Protein AF-A0A8J2SQ39-F1 (afdb_monomer_lite)

InterPro domains:
  IPR001841 Zinc finger, RING-type [PS50089] (351-398)
  IPR001841 Zinc finger, RING-type [SM00184] (351-397)
  IPR013083 Zinc finger, RING/FYVE/PHD-type [G3DSA:3.30.40.10] (325-415)
  IPR017907 Zinc finger, RING-type, conserved site [PS00518] (370-379)
  IPR018957 Zinc finger, C3HC4 RING-type [PF00097] (351-397)
  IPR038896 E3 ubiquitin-protein ligase RNF170 [PTHR22894] (334-403)

Foldseek 3Di:
DDDDDDDDDDDDDDDDDDDDDDDDDDDDDDDDDDDDDDDDDDDDDDDDDDPDDPPDQDPDAQKDWFDKFKDFDQDQDWAFRDAWDAQFFWKKWKKAKCDPDDQNKFKWKDAVVGDTDTQDPDGGHNDTDMDIGTDDPVPGRGTMIMTIGFDHDGDIIMTIGGMMTGGDDDDDDDDDDDDPDPPPPPPPPAFDQPDHPFDDFDDQVPFDQFDDPLAAAKKFKDWVPPGTWIWGHDGQWIDTLNWIDGSRQWDWDQDPVRKIWIKHKTWNQADWDQLDADPVRHTDGIKIKMWTKIQDDGDPVSHGAKIWGWMDIRSDDIIIMMIGGDQDPVNVVVPAAEDEDEPVPDPDQAAPQPRHGCPDPPFWWKAFPVGDIHTPVRCCVVQVCDPVRQWGADPPPRDIGGVNRIHTYDYDDPPD

Secondary structure (DSSP, 8-state):
------------------------------------------------------------SSEEEPPPEEE--SS-SPEE-SS-EETEEEEEEEEEE--SSS---EEEEEETTS--EE--SSPPPSS-EEEEEEPPTTTTTSEEEEEEE--SSTT--EEEEEEEEEE--PPPPPP----PPP------S---TTT---SPPPPGGGS-SS--TTT-EEEEEEETTTEEEEEEE-SSEEEETTEEEEGGGSEEEE-TTS-EEEEEEEEEEEEEEEEEE-TTSSEEEEEEEEEEEEEEEE-TTS-EEEEEEEEEETTS-EEEEEEEEPPPHHHHHHTSPEEEE-GGG-S-SB-TTT--BTTSTT--EEE-TTS-EEEHHHHHHHTT--TT--EEE-TTT--EEESTT-EEEEEPPP--

pLDDT: mean 72.37, std 22.95, range [24.84, 96.5]

Structure (mmCIF, N/CA/C/O backbone):
data_AF-A0A8J2SQ39-F1
#
_entry.id   AF-A0A8J2SQ39-F1
#
loop_
_atom_site.group_PDB
_atom_site.id
_atom_site.type_symbol
_atom_site.label_atom_id
_atom_site.label_alt_id
_atom_site.label_comp_id
_atom_site.label_asym_id
_atom_site.label_entity_id
_atom_site.label_seq_id
_atom_site.pdbx_PDB_ins_code
_atom_site.Cartn_x
_atom_site.Cartn_y
_atom_site.Cartn_z
_atom_site.occupancy
_atom_site.B_iso_or_equiv
_atom_site.auth_seq_id
_atom_site.auth_comp_id
_atom_site.auth_asym_id
_atom_site.auth_atom_id
_atom_site.pdbx_PDB_model_num
ATOM 1 N N . MET A 1 1 ? -31.763 -10.948 -67.805 1.00 36.41 1 MET A N 1
ATOM 2 C CA . MET A 1 1 ? -31.505 -12.400 -67.718 1.00 36.41 1 MET A CA 1
ATOM 3 C C . MET A 1 1 ? -30.490 -12.601 -66.597 1.00 36.41 1 MET A C 1
ATOM 5 O O . MET A 1 1 ? -29.427 -12.012 -66.695 1.00 36.41 1 MET A O 1
ATOM 9 N N . VAL A 1 2 ? -30.983 -12.984 -65.408 1.00 35.25 2 VAL A N 1
ATOM 10 C CA . VAL A 1 2 ? -30.627 -14.215 -64.645 1.00 35.25 2 VAL A CA 1
ATOM 11 C C . VAL A 1 2 ? -29.145 -14.234 -64.235 1.00 35.25 2 VAL A C 1
ATOM 13 O O . VAL A 1 2 ? -28.299 -14.398 -65.100 1.00 35.25 2 VAL A O 1
ATOM 16 N N . GLY A 1 3 ? -28.793 -13.873 -62.993 1.00 35.75 3 GLY A N 1
ATOM 17 C CA . GLY A 1 3 ? -28.622 -14.782 -61.828 1.00 35.75 3 GLY A CA 1
ATOM 18 C C . GLY A 1 3 ? -27.104 -14.889 -61.531 1.00 35.75 3 GLY A C 1
ATOM 19 O O . GLY A 1 3 ? -26.325 -14.767 -62.463 1.00 35.75 3 GLY A O 1
ATOM 20 N N . ASP A 1 4 ? -26.542 -15.026 -60.332 1.00 37.47 4 ASP A N 1
ATOM 21 C CA . ASP A 1 4 ? -27.050 -15.450 -59.035 1.00 37.47 4 ASP A CA 1
ATOM 22 C C . ASP A 1 4 ? -26.203 -14.886 -57.877 1.00 37.47 4 ASP A C 1
ATOM 24 O O . ASP A 1 4 ? -25.029 -14.541 -58.009 1.00 37.47 4 ASP A O 1
ATOM 28 N N . SER A 1 5 ? -26.859 -14.881 -56.724 1.00 39.88 5 SER A N 1
ATOM 29 C CA . SER A 1 5 ? -26.420 -14.734 -55.335 1.00 39.88 5 SER A CA 1
ATOM 30 C C . SER A 1 5 ? -25.224 -15.581 -54.866 1.00 39.88 5 SER A C 1
ATOM 32 O O . SER A 1 5 ? -25.106 -16.753 -55.207 1.00 39.88 5 SER A O 1
ATOM 34 N N . GLY A 1 6 ? -24.448 -15.030 -53.921 1.00 34.97 6 GLY A N 1
ATOM 35 C CA . GLY A 1 6 ? -23.522 -15.770 -53.054 1.00 34.97 6 GLY A CA 1
ATOM 36 C C . GLY A 1 6 ? -23.618 -15.301 -51.597 1.00 34.97 6 GLY A C 1
ATOM 37 O O . GLY A 1 6 ? -23.228 -14.184 -51.264 1.00 34.97 6 GLY A O 1
ATOM 38 N N . THR A 1 7 ? -24.165 -16.162 -50.741 1.00 35.34 7 THR A N 1
ATOM 39 C CA . THR A 1 7 ? -24.543 -15.917 -49.340 1.00 35.34 7 THR A CA 1
ATOM 40 C C . THR A 1 7 ? -23.509 -16.511 -48.362 1.00 35.34 7 THR A C 1
ATOM 42 O O . THR A 1 7 ? -23.055 -17.632 -48.547 1.00 35.34 7 THR A O 1
ATOM 45 N N . THR A 1 8 ? -23.184 -15.746 -47.310 1.00 38.22 8 THR A N 1
ATOM 46 C CA . THR A 1 8 ? -22.785 -16.095 -45.918 1.00 38.22 8 THR A CA 1
ATOM 47 C C . THR A 1 8 ? -22.120 -17.437 -45.552 1.00 38.22 8 THR A C 1
ATOM 49 O O . THR A 1 8 ? -22.706 -18.499 -45.734 1.00 38.22 8 THR A O 1
ATOM 52 N N . ALA A 1 9 ? -21.070 -17.360 -44.717 1.00 33.06 9 ALA A N 1
ATOM 53 C CA . ALA A 1 9 ? -20.828 -18.336 -43.644 1.00 33.06 9 ALA A CA 1
ATOM 54 C C . ALA A 1 9 ? -20.234 -17.666 -42.386 1.00 33.06 9 ALA A C 1
ATOM 56 O O . ALA A 1 9 ? -19.172 -17.049 -42.420 1.00 33.06 9 ALA A O 1
ATOM 57 N N . ARG A 1 10 ? -20.956 -17.788 -41.264 1.00 32.56 10 ARG A N 1
ATOM 58 C CA . ARG A 1 10 ? -20.617 -17.315 -39.912 1.00 32.56 10 ARG A CA 1
ATOM 59 C C . ARG A 1 10 ? -20.364 -18.572 -39.072 1.00 32.56 10 ARG A C 1
ATOM 61 O O . ARG A 1 10 ? -21.276 -19.380 -38.923 1.00 32.56 10 ARG A O 1
ATOM 68 N N . ALA A 1 11 ? -19.154 -18.767 -38.555 1.00 33.66 11 ALA A N 1
ATOM 69 C CA . ALA A 1 11 ? -18.826 -19.936 -37.737 1.00 33.66 11 ALA A CA 1
ATOM 70 C C . ALA A 1 11 ? -19.185 -19.689 -36.259 1.00 33.66 11 ALA A C 1
ATOM 72 O O . ALA A 1 11 ? -18.597 -18.834 -35.599 1.00 33.66 11 ALA A O 1
ATOM 73 N N . GLN A 1 12 ? -20.160 -20.445 -35.748 1.00 29.92 12 GLN A N 1
ATOM 74 C CA . GLN A 1 12 ? -20.410 -20.652 -34.319 1.00 29.92 12 GLN A CA 1
ATOM 75 C C . GLN A 1 12 ? -19.671 -21.916 -33.873 1.00 29.92 12 GLN A C 1
ATOM 77 O O . GLN A 1 12 ? -19.907 -22.989 -34.422 1.00 29.92 12 GLN A O 1
ATOM 82 N N . VAL A 1 13 ? -18.840 -21.814 -32.836 1.00 32.41 13 VAL A N 1
ATOM 83 C CA . VAL A 1 13 ? -18.305 -22.981 -32.124 1.00 32.41 13 VAL A CA 1
ATOM 84 C C . VAL A 1 13 ? -19.132 -23.180 -30.856 1.00 32.41 13 VAL A C 1
ATOM 86 O O . VAL A 1 13 ? -18.978 -22.461 -29.872 1.00 32.41 13 VAL A O 1
ATOM 89 N N . LYS A 1 14 ? -20.043 -24.157 -30.905 1.00 31.25 14 LYS A N 1
ATOM 90 C CA . LYS A 1 14 ? -20.606 -24.841 -29.736 1.00 31.25 14 LYS A CA 1
ATOM 91 C C . LYS A 1 14 ? -19.787 -26.110 -29.526 1.00 31.25 14 LYS A C 1
ATOM 93 O O . LYS A 1 14 ? -19.687 -26.915 -30.445 1.00 31.25 14 LYS A O 1
ATOM 98 N N . CYS A 1 15 ? -19.285 -26.334 -28.319 1.00 30.20 15 CYS A N 1
ATOM 99 C CA . CYS A 1 15 ? -18.967 -27.683 -27.869 1.00 30.20 15 CYS A CA 1
ATOM 100 C C . CYS A 1 15 ? -19.472 -27.833 -26.437 1.00 30.20 15 CYS A C 1
ATOM 102 O O . CYS A 1 15 ? -19.116 -27.050 -25.557 1.00 30.20 15 CYS A O 1
ATOM 104 N N . GLY A 1 16 ? -20.367 -28.795 -26.247 1.00 28.97 16 GLY A N 1
ATOM 105 C CA . GLY A 1 16 ? -20.928 -29.169 -24.966 1.00 28.97 16 GLY A CA 1
ATOM 106 C C . GLY A 1 16 ? -20.812 -30.675 -24.771 1.00 28.97 16 GLY A C 1
ATOM 107 O O . GLY A 1 16 ? -21.112 -31.436 -25.684 1.00 28.97 16 GLY A O 1
ATOM 108 N N . ILE A 1 17 ? -20.452 -31.024 -23.533 1.00 30.48 17 ILE A N 1
ATOM 109 C CA . ILE A 1 17 ? -20.921 -32.172 -22.746 1.00 30.48 17 ILE A CA 1
ATOM 110 C C . ILE A 1 17 ? -20.421 -33.565 -23.161 1.00 30.48 17 ILE A C 1
ATOM 112 O O . ILE A 1 17 ? -20.802 -34.103 -24.197 1.00 30.48 17 ILE A O 1
ATOM 116 N N . LYS A 1 18 ? -19.717 -34.218 -22.222 1.00 30.19 18 LYS A N 1
ATOM 117 C CA . LYS A 1 18 ? -20.163 -35.499 -21.640 1.00 30.19 18 LYS A CA 1
ATOM 118 C C . LYS A 1 18 ? -19.490 -35.789 -20.291 1.00 30.19 18 LYS A C 1
ATOM 120 O O . LYS A 1 18 ? -18.270 -35.811 -20.183 1.00 30.19 18 LYS A O 1
ATOM 125 N N . GLU A 1 19 ? -20.342 -35.986 -19.288 1.00 34.69 19 GLU A N 1
ATOM 126 C CA . GLU A 1 19 ? -20.087 -36.664 -18.011 1.00 34.69 19 GLU A CA 1
ATOM 127 C C . GLU A 1 19 ? -19.776 -38.156 -18.227 1.00 34.69 19 GLU A C 1
ATOM 129 O O . GLU A 1 19 ? -20.207 -38.706 -19.241 1.00 34.69 19 GLU A O 1
ATOM 134 N N . ILE A 1 20 ? -19.115 -38.805 -17.250 1.00 30.52 20 ILE A N 1
ATOM 135 C CA . ILE A 1 20 ? -19.438 -40.151 -16.716 1.00 30.52 20 ILE A CA 1
ATOM 136 C C . ILE A 1 20 ? -18.556 -40.487 -15.479 1.00 30.52 20 ILE A C 1
ATOM 138 O O . ILE A 1 20 ? -17.337 -40.375 -15.542 1.00 30.52 20 ILE A O 1
ATOM 142 N N . CYS A 1 21 ? -19.254 -40.901 -14.402 1.00 26.80 21 CYS A N 1
ATOM 143 C CA . CYS A 1 21 ? -18.952 -41.750 -13.217 1.00 26.80 21 CYS A CA 1
ATOM 144 C C . CYS A 1 21 ? -17.706 -41.494 -12.330 1.00 26.80 21 CYS A C 1
ATOM 146 O O . CYS A 1 21 ? -16.591 -41.417 -12.822 1.00 26.80 21 CYS A O 1
ATOM 148 N N . ARG A 1 22 ? -17.828 -41.237 -11.009 1.00 30.70 22 ARG A N 1
ATOM 149 C CA . ARG A 1 22 ? -18.257 -42.074 -9.842 1.00 30.70 22 ARG A CA 1
ATOM 150 C C . ARG A 1 22 ? -17.340 -43.270 -9.529 1.00 30.70 22 ARG A C 1
ATOM 152 O O . ARG A 1 22 ? -17.321 -44.212 -10.304 1.00 30.70 22 ARG A O 1
ATOM 159 N N . ASP A 1 23 ? -16.626 -43.170 -8.395 1.00 29.64 23 ASP A N 1
ATOM 160 C CA . ASP A 1 23 ? -16.481 -44.133 -7.268 1.00 29.64 23 ASP A CA 1
ATOM 161 C C . ASP A 1 23 ? -15.272 -43.686 -6.398 1.00 29.64 23 ASP A C 1
ATOM 163 O O . ASP A 1 23 ? -14.202 -43.408 -6.924 1.00 29.64 23 ASP A O 1
ATOM 167 N N . ALA A 1 24 ? -15.436 -43.248 -5.141 1.00 28.59 24 ALA A N 1
ATOM 168 C CA . ALA A 1 24 ? -15.691 -43.983 -3.887 1.00 28.59 24 ALA A CA 1
ATOM 169 C C . ALA A 1 24 ? -14.424 -44.612 -3.253 1.00 28.59 24 ALA A C 1
ATOM 171 O O . ALA A 1 24 ? -13.907 -45.601 -3.753 1.00 28.59 24 ALA A O 1
ATOM 172 N N . LEU A 1 25 ? -13.963 -44.019 -2.139 1.00 31.47 25 LEU A N 1
ATOM 173 C CA . LEU A 1 25 ? -13.115 -44.567 -1.051 1.00 31.47 25 LEU A CA 1
ATOM 174 C C . LEU A 1 25 ? -12.872 -43.391 -0.079 1.00 31.47 25 LEU A C 1
ATOM 176 O O . LEU A 1 25 ? -12.104 -42.484 -0.378 1.00 31.47 25 LEU A O 1
ATOM 180 N N . ASP A 1 26 ? -13.693 -43.137 0.938 1.00 29.72 26 ASP A N 1
ATOM 181 C CA . ASP A 1 26 ? -13.995 -43.922 2.145 1.00 29.72 26 ASP A CA 1
ATOM 182 C C . ASP A 1 26 ? -12.762 -44.171 3.029 1.00 29.72 26 ASP A C 1
ATOM 184 O O . ASP A 1 26 ? -12.063 -45.165 2.878 1.00 29.72 26 ASP A O 1
ATOM 188 N N . LEU A 1 27 ? -12.501 -43.242 3.958 1.00 28.36 27 LEU A N 1
ATOM 189 C CA . LEU A 1 27 ? -11.693 -43.468 5.160 1.00 28.36 27 LEU A CA 1
ATOM 190 C C . LEU A 1 27 ? -12.275 -42.635 6.315 1.00 28.36 27 LEU A C 1
ATOM 192 O O . LEU A 1 27 ? -12.041 -41.432 6.447 1.00 28.36 27 LEU A O 1
ATOM 196 N N . ARG A 1 28 ? -13.072 -43.309 7.148 1.00 28.39 28 ARG A N 1
ATOM 197 C CA . ARG A 1 28 ? -13.539 -42.862 8.465 1.00 28.39 28 ARG A CA 1
ATOM 198 C C . ARG A 1 28 ? -12.581 -43.349 9.565 1.00 28.39 28 ARG A C 1
ATOM 200 O O . ARG A 1 28 ? -12.389 -44.552 9.666 1.00 28.39 28 ARG A O 1
ATOM 207 N N . LEU A 1 29 ? -12.178 -42.404 10.434 1.00 30.27 29 LEU A N 1
ATOM 208 C CA . LEU A 1 29 ? -12.101 -42.471 11.921 1.00 30.27 29 LEU A CA 1
ATOM 209 C C . LEU A 1 29 ? -11.094 -43.457 12.579 1.00 30.27 29 LEU A C 1
ATOM 211 O O . LEU A 1 29 ? -10.703 -44.415 11.925 1.00 30.27 29 LEU A O 1
ATOM 215 N N . PRO A 1 30 ? -10.623 -43.241 13.843 1.00 39.69 30 PRO A N 1
ATOM 216 C CA . PRO A 1 30 ? -11.370 -42.754 15.032 1.00 39.69 30 PRO A CA 1
ATOM 217 C C . PRO A 1 30 ? -10.672 -41.635 15.853 1.00 39.69 30 PRO A C 1
ATOM 219 O O . PRO A 1 30 ? -9.470 -41.434 15.764 1.00 39.69 30 PRO A O 1
ATOM 222 N N . LEU A 1 31 ? -11.374 -40.710 16.526 1.00 30.73 31 LEU A N 1
ATOM 223 C CA . LEU A 1 31 ? -12.122 -40.826 17.796 1.00 30.73 31 LEU A CA 1
ATOM 224 C C . LEU A 1 31 ? -11.374 -41.581 18.913 1.00 30.73 31 LEU A C 1
ATOM 226 O O . LEU A 1 31 ? -11.558 -42.778 19.090 1.00 30.73 31 LEU A O 1
ATOM 230 N N . CYS A 1 32 ? -10.620 -40.841 19.733 1.00 24.84 32 CYS A N 1
ATOM 231 C CA . CYS A 1 32 ? -10.260 -41.262 21.087 1.00 24.84 32 CYS A CA 1
ATOM 232 C C . CYS A 1 32 ? -11.066 -40.444 22.101 1.00 24.84 32 CYS A C 1
ATOM 234 O O . CYS A 1 32 ? -10.840 -39.250 22.289 1.00 24.84 32 CYS A O 1
ATOM 236 N N . VAL A 1 33 ? -12.013 -41.123 22.745 1.00 31.75 33 VAL A N 1
ATOM 237 C CA . VAL A 1 33 ? -12.686 -40.721 23.981 1.00 31.75 33 VAL A CA 1
ATOM 238 C C . VAL A 1 33 ? -12.136 -41.621 25.084 1.00 31.75 33 VAL A C 1
ATOM 240 O O . VAL A 1 33 ? -12.118 -42.836 24.914 1.00 31.75 33 VAL A O 1
ATOM 243 N N . GLY A 1 34 ? -11.741 -41.033 26.215 1.00 28.23 34 GLY A N 1
ATOM 244 C CA . GLY A 1 34 ? -11.572 -41.754 27.479 1.00 28.23 34 GLY A CA 1
ATOM 245 C C . GLY A 1 34 ? -10.263 -41.465 28.210 1.00 28.23 34 GLY A C 1
ATOM 246 O O . GLY A 1 34 ? -9.222 -41.994 27.849 1.00 28.23 34 GLY A O 1
ATOM 247 N N . CYS A 1 35 ? -10.332 -40.666 29.277 1.00 26.66 35 CYS A N 1
ATOM 248 C CA . CYS A 1 35 ? -10.097 -41.181 30.630 1.00 26.66 35 CYS A CA 1
ATOM 249 C C . CYS A 1 35 ? -10.455 -40.124 31.682 1.00 26.66 35 CYS A C 1
ATOM 251 O O . CYS A 1 35 ? -9.980 -38.990 31.654 1.00 26.66 35 CYS A O 1
ATOM 253 N N . MET A 1 36 ? -11.332 -40.531 32.598 1.00 29.33 36 MET A N 1
ATOM 254 C CA . MET A 1 36 ? -11.670 -39.821 33.821 1.00 29.33 36 MET A CA 1
ATOM 255 C C . MET A 1 36 ? -10.565 -39.971 34.875 1.00 29.33 36 MET A C 1
ATOM 257 O O . MET A 1 36 ? -9.846 -40.962 34.891 1.00 29.33 36 MET A O 1
ATOM 261 N N . ALA A 1 37 ? -10.532 -38.980 35.769 1.00 29.70 37 ALA A N 1
ATOM 262 C CA . ALA A 1 37 ? -10.263 -39.051 37.207 1.00 29.70 37 ALA A CA 1
ATOM 263 C C . ALA A 1 37 ? -9.174 -40.007 37.729 1.00 29.70 37 ALA A C 1
ATOM 265 O O . ALA A 1 37 ? -9.332 -41.222 37.731 1.00 29.70 37 ALA A O 1
ATOM 266 N N . SER A 1 38 ? -8.177 -39.428 38.403 1.00 28.72 38 SER A N 1
ATOM 267 C CA . SER A 1 38 ? -7.730 -39.903 39.719 1.00 28.72 38 SER A CA 1
ATOM 268 C C . SER A 1 38 ? -7.054 -38.767 40.483 1.00 28.72 38 SER A C 1
ATOM 270 O O . SER A 1 38 ? -6.038 -38.212 40.073 1.00 28.72 38 SER A O 1
ATOM 272 N N . SER A 1 39 ? -7.696 -38.405 41.585 1.00 29.42 39 SER A N 1
ATOM 273 C CA . SER A 1 39 ? -7.201 -37.588 42.682 1.00 29.42 39 SER A CA 1
ATOM 274 C C . SER A 1 39 ? -6.298 -38.393 43.626 1.00 29.42 39 SER A C 1
ATOM 276 O O . SER A 1 39 ? -6.426 -39.611 43.692 1.00 29.42 39 SER A O 1
ATOM 278 N N . LEU A 1 40 ? -5.578 -37.647 44.475 1.00 29.50 40 LEU A N 1
ATOM 279 C CA . LEU A 1 40 ? -4.922 -38.014 45.745 1.00 29.50 40 LEU A CA 1
ATOM 280 C C . LEU A 1 40 ? -3.432 -38.366 45.666 1.00 29.50 40 LEU A C 1
ATOM 282 O O . LEU A 1 40 ? -3.016 -39.286 44.975 1.00 29.50 40 LEU A O 1
ATOM 286 N N . GLY A 1 41 ? -2.645 -37.645 46.473 1.00 26.17 41 GLY A N 1
ATOM 287 C CA . GLY A 1 41 ? -1.260 -38.002 46.772 1.00 26.17 41 GLY A CA 1
ATOM 288 C C . GLY A 1 41 ? -0.373 -36.833 47.184 1.00 26.17 41 GLY A C 1
ATOM 289 O O . GLY A 1 41 ? 0.627 -36.564 46.532 1.00 26.17 41 GLY A O 1
ATOM 290 N N . SER A 1 42 ? -0.749 -36.122 48.247 1.00 27.81 42 SER A N 1
ATOM 291 C CA . SER A 1 42 ? 0.057 -35.096 48.914 1.00 27.81 42 SER A CA 1
ATOM 292 C C . SER A 1 42 ? 1.455 -35.592 49.300 1.00 27.81 42 SER A C 1
ATOM 294 O O . SER A 1 42 ? 1.597 -36.700 49.809 1.00 27.81 42 SER A O 1
ATOM 296 N N . SER A 1 43 ? 2.463 -34.723 49.208 1.00 28.91 43 SER A N 1
ATOM 297 C CA . SER A 1 43 ? 3.580 -34.683 50.163 1.00 28.91 43 SER A CA 1
ATOM 298 C C . SER A 1 43 ? 4.180 -33.283 50.193 1.00 28.91 43 SER A C 1
ATOM 300 O O . SER A 1 43 ? 4.633 -32.746 49.186 1.00 28.91 43 SER A O 1
ATOM 302 N N . ALA A 1 44 ? 4.094 -32.685 51.376 1.00 28.36 44 ALA A N 1
ATOM 303 C CA . ALA A 1 44 ? 4.517 -31.343 51.707 1.00 28.36 44 ALA A CA 1
ATOM 304 C C . ALA A 1 44 ? 6.003 -31.296 52.087 1.00 28.36 44 ALA A C 1
ATOM 306 O O . ALA A 1 44 ? 6.490 -32.150 52.822 1.00 28.36 44 ALA A O 1
ATOM 307 N N . SER A 1 45 ? 6.670 -30.215 51.700 1.00 27.61 45 SER A N 1
ATOM 308 C CA . SER A 1 45 ? 7.762 -29.592 52.456 1.00 27.61 45 SER A CA 1
ATOM 309 C C . SER A 1 45 ? 7.851 -28.134 51.980 1.00 27.61 45 SER A C 1
ATOM 311 O O . SER A 1 45 ? 8.137 -27.840 50.830 1.00 27.61 45 SER A O 1
ATOM 313 N N . SER A 1 46 ? 7.242 -27.209 52.723 1.00 26.50 46 SER A N 1
ATOM 314 C CA . SER A 1 46 ? 7.889 -26.430 53.786 1.00 26.50 46 SER A CA 1
ATOM 315 C C . SER A 1 46 ? 8.933 -25.457 53.226 1.00 26.50 46 SER A C 1
ATOM 317 O O . SER A 1 46 ? 10.070 -25.836 52.987 1.00 26.50 46 SER A O 1
ATOM 319 N N . GLN A 1 47 ? 8.576 -24.179 53.064 1.00 26.47 47 GLN A N 1
ATOM 320 C CA . GLN A 1 47 ? 8.927 -23.158 54.058 1.00 26.47 47 GLN A CA 1
ATOM 321 C C . GLN A 1 47 ? 8.611 -21.730 53.587 1.00 26.47 47 GLN A C 1
ATOM 323 O O . GLN A 1 47 ? 8.936 -21.323 52.479 1.00 26.47 47 GLN A O 1
ATOM 328 N N . ARG A 1 48 ? 8.102 -20.971 54.567 1.00 27.75 48 ARG A N 1
ATOM 329 C CA . ARG A 1 48 ? 8.221 -19.517 54.763 1.00 27.75 48 ARG A CA 1
ATOM 330 C C . ARG A 1 48 ? 7.353 -18.625 53.884 1.00 27.75 48 ARG A C 1
ATOM 332 O O . ARG A 1 48 ? 7.765 -18.076 52.869 1.00 27.75 48 ARG A O 1
ATOM 339 N N . GLY A 1 49 ? 6.164 -18.370 54.429 1.00 28.59 49 GLY A N 1
ATOM 340 C CA . GLY A 1 49 ? 5.507 -17.091 54.245 1.00 28.59 49 GLY A CA 1
ATOM 341 C C . GLY A 1 49 ? 6.404 -15.952 54.729 1.00 28.59 49 GLY A C 1
ATOM 342 O O . GLY A 1 49 ? 7.037 -16.047 55.777 1.00 28.59 49 GLY A O 1
ATOM 343 N N . ASN A 1 50 ? 6.416 -14.881 53.948 1.00 30.16 50 ASN A N 1
ATOM 344 C CA . ASN A 1 50 ? 6.723 -13.545 54.417 1.00 30.16 50 ASN A CA 1
ATOM 345 C C . ASN A 1 50 ? 5.638 -12.623 53.871 1.00 30.16 50 ASN A C 1
ATOM 347 O O . ASN A 1 50 ? 5.668 -12.187 52.722 1.00 30.16 50 ASN A O 1
ATOM 351 N N . SER A 1 51 ? 4.668 -12.345 54.733 1.00 33.44 51 SER A N 1
ATOM 352 C CA . SER A 1 51 ? 3.878 -11.127 54.683 1.00 33.44 51 SER A CA 1
ATOM 353 C C . SER A 1 51 ? 4.833 -9.955 54.926 1.00 33.44 51 SER A C 1
ATOM 355 O O . SER A 1 51 ? 5.305 -9.758 56.041 1.00 33.44 51 SER A O 1
ATOM 357 N N . ALA A 1 52 ? 5.148 -9.200 53.879 1.00 29.33 52 ALA A N 1
ATOM 358 C CA . ALA A 1 52 ? 5.852 -7.922 53.955 1.00 29.33 52 ALA A CA 1
ATOM 359 C C . ALA A 1 52 ? 5.129 -6.980 52.987 1.00 29.33 52 ALA A C 1
ATOM 361 O O . ALA A 1 52 ? 5.133 -7.176 51.777 1.00 29.33 52 ALA A O 1
ATOM 362 N N . SER A 1 53 ? 4.182 -6.217 53.524 1.00 28.88 53 SER A N 1
ATOM 363 C CA . SER A 1 53 ? 4.373 -4.802 53.845 1.00 28.88 53 SER A CA 1
ATOM 364 C C . SER A 1 53 ? 4.544 -3.953 52.584 1.00 28.88 53 SER A C 1
ATOM 366 O O . SER A 1 53 ? 5.538 -3.999 51.866 1.00 28.88 53 SER A O 1
ATOM 368 N N . ALA A 1 54 ? 3.507 -3.158 52.326 1.00 33.19 54 ALA A N 1
ATOM 369 C CA . ALA A 1 54 ? 3.493 -2.113 51.325 1.00 33.19 54 ALA A CA 1
ATOM 370 C C . ALA A 1 54 ? 4.638 -1.125 51.595 1.00 33.19 54 ALA A C 1
ATOM 372 O O . ALA A 1 54 ? 4.499 -0.183 52.377 1.00 33.19 54 ALA A O 1
ATOM 373 N N . GLN A 1 55 ? 5.777 -1.321 50.935 1.00 31.89 55 GLN A N 1
ATOM 374 C CA . GLN A 1 55 ? 6.772 -0.271 50.800 1.00 31.89 55 GLN A CA 1
ATOM 375 C C . GLN A 1 55 ? 6.258 0.717 49.758 1.00 31.89 55 GLN A C 1
ATOM 377 O O . GLN A 1 55 ? 6.451 0.565 48.554 1.00 31.89 55 GLN A O 1
ATOM 382 N N . ARG A 1 56 ? 5.551 1.736 50.263 1.00 35.56 56 ARG A N 1
ATOM 383 C CA . ARG A 1 56 ? 5.309 2.999 49.565 1.00 35.56 56 ARG A CA 1
ATOM 384 C C . ARG A 1 56 ? 6.630 3.465 48.957 1.00 35.56 56 ARG A C 1
ATOM 386 O O . ARG A 1 56 ? 7.554 3.816 49.688 1.00 35.56 56 ARG A O 1
ATOM 393 N N . GLY A 1 57 ? 6.698 3.463 47.628 1.00 33.56 57 GLY A N 1
ATOM 394 C CA . GLY A 1 57 ? 7.786 4.088 46.894 1.00 33.56 57 GLY A CA 1
ATOM 395 C C . GLY A 1 57 ? 7.958 5.533 47.357 1.00 33.56 57 GLY A C 1
ATOM 396 O O . GLY A 1 57 ? 6.991 6.281 47.499 1.00 33.56 57 GLY A O 1
ATOM 397 N N . THR A 1 58 ? 9.199 5.900 47.646 1.00 38.22 58 THR A N 1
ATOM 398 C CA . THR A 1 58 ? 9.596 7.217 48.133 1.00 38.22 58 THR A CA 1
ATOM 399 C C . THR A 1 58 ? 9.196 8.295 47.120 1.00 38.22 58 THR A C 1
ATOM 401 O O . THR A 1 58 ? 9.819 8.427 46.068 1.00 38.22 58 THR A O 1
ATOM 404 N N . LEU A 1 59 ? 8.157 9.073 47.438 1.00 43.22 59 LEU A N 1
ATOM 405 C CA . LEU A 1 59 ? 7.726 10.257 46.690 1.00 43.22 59 LEU A CA 1
ATOM 406 C C . LEU A 1 59 ? 8.766 11.375 46.859 1.00 43.22 59 LEU A C 1
ATOM 408 O O . LEU A 1 59 ? 8.670 12.216 47.750 1.00 43.22 59 LEU A O 1
ATOM 412 N N . ARG A 1 60 ? 9.795 11.381 46.013 1.00 39.72 60 ARG A N 1
ATOM 413 C CA . ARG A 1 60 ? 10.593 12.583 45.735 1.00 39.72 60 ARG A CA 1
ATOM 414 C C . ARG A 1 60 ? 10.681 12.758 44.223 1.00 39.72 60 ARG A C 1
ATOM 416 O O . ARG A 1 60 ? 11.471 12.091 43.561 1.00 39.72 60 ARG A O 1
ATOM 423 N N . GLY A 1 61 ? 9.860 13.669 43.706 1.00 57.59 61 GLY A N 1
ATOM 424 C CA . GLY A 1 61 ? 9.770 14.026 42.289 1.00 57.59 61 GLY A CA 1
ATOM 425 C C . GLY A 1 61 ? 8.502 13.499 41.617 1.00 57.59 61 GLY A C 1
ATOM 426 O O . GLY A 1 61 ? 7.882 12.560 42.106 1.00 57.59 61 GLY A O 1
ATOM 427 N N . ASN A 1 62 ? 8.134 14.106 40.483 1.00 83.75 62 ASN A N 1
ATOM 428 C CA . ASN A 1 62 ? 6.966 13.779 39.639 1.00 83.75 62 ASN A CA 1
ATOM 429 C C . ASN A 1 62 ? 7.131 12.439 38.908 1.00 83.75 62 ASN A C 1
ATOM 431 O O . ASN A 1 62 ? 6.952 12.335 37.693 1.00 83.75 62 ASN A O 1
ATOM 435 N N . VAL A 1 63 ? 7.639 11.441 39.620 1.00 87.81 63 VAL A N 1
ATOM 436 C CA . VAL A 1 63 ? 8.241 10.259 39.048 1.00 87.81 63 VAL A CA 1
ATOM 437 C C . VAL A 1 63 ? 8.058 9.067 39.983 1.00 87.81 63 VAL A C 1
ATOM 439 O O . VAL A 1 63 ? 8.431 9.128 41.152 1.00 87.81 63 VAL A O 1
ATOM 442 N N . ILE A 1 64 ? 7.576 7.951 39.440 1.00 91.12 64 ILE A N 1
ATOM 443 C CA . ILE A 1 64 ? 7.488 6.659 40.130 1.00 91.12 64 ILE A CA 1
ATOM 444 C C . ILE A 1 64 ? 8.478 5.687 39.491 1.00 91.12 64 ILE A C 1
ATOM 446 O O . ILE A 1 64 ? 8.540 5.562 38.269 1.00 91.12 64 ILE A O 1
ATOM 450 N N . ARG A 1 65 ? 9.273 4.995 40.311 1.00 92.50 65 ARG A N 1
ATOM 451 C CA . ARG A 1 65 ? 10.176 3.937 39.838 1.00 92.50 65 ARG A CA 1
ATOM 452 C C . ARG A 1 65 ? 9.455 2.596 39.856 1.00 92.50 65 ARG A C 1
ATOM 454 O O . ARG A 1 65 ? 8.858 2.253 40.870 1.00 92.50 65 ARG A O 1
ATOM 461 N N . LEU A 1 66 ? 9.548 1.863 38.751 1.00 92.94 66 LEU A N 1
ATOM 462 C CA . LEU A 1 66 ? 9.071 0.483 38.654 1.00 92.94 66 LEU A CA 1
ATOM 463 C C . LEU A 1 66 ? 10.195 -0.495 39.004 1.00 92.94 66 LEU A C 1
ATOM 465 O O . LEU A 1 66 ? 11.384 -0.158 38.910 1.00 92.94 66 LEU A O 1
ATOM 469 N N . SER A 1 67 ? 9.817 -1.712 39.379 1.00 93.44 67 SER A N 1
ATOM 470 C CA . SER A 1 67 ? 10.744 -2.814 39.626 1.00 93.44 67 SER A CA 1
ATOM 471 C C . SER A 1 67 ? 11.540 -3.172 38.360 1.00 93.44 67 SER A C 1
ATOM 473 O O . SER A 1 67 ? 11.081 -3.001 37.229 1.00 93.44 67 SER A O 1
ATOM 475 N N . ASN A 1 68 ? 12.780 -3.647 38.517 1.00 94.00 68 ASN A N 1
ATOM 476 C CA . ASN A 1 68 ? 13.528 -4.173 37.372 1.00 94.00 68 ASN A CA 1
ATOM 477 C C . ASN A 1 68 ? 12.926 -5.520 36.950 1.00 94.00 68 ASN A C 1
ATOM 479 O O . ASN A 1 68 ? 12.628 -6.360 37.795 1.00 94.00 68 ASN A O 1
ATOM 483 N N . VAL A 1 69 ? 12.823 -5.751 35.646 1.00 92.56 69 VAL A N 1
ATOM 484 C CA . VAL A 1 69 ? 12.359 -7.016 35.071 1.00 92.56 69 VAL A CA 1
ATOM 485 C C . VAL A 1 69 ? 13.561 -7.806 34.591 1.00 92.56 69 VAL A C 1
ATOM 487 O O . VAL A 1 69 ? 14.373 -7.293 33.823 1.00 92.56 69 VAL A O 1
ATOM 490 N N . HIS A 1 70 ? 13.644 -9.065 35.000 1.00 90.44 70 HIS A N 1
ATOM 491 C CA . HIS A 1 70 ? 14.462 -10.076 34.345 1.00 90.44 70 HIS A CA 1
ATOM 492 C C . HIS A 1 70 ? 13.634 -11.357 34.288 1.00 90.44 70 HIS A C 1
ATOM 494 O O . HIS A 1 70 ? 13.514 -12.068 35.282 1.00 90.44 70 HIS A O 1
ATOM 500 N N . SER A 1 71 ? 12.955 -11.576 33.163 1.00 85.75 71 SER A N 1
ATOM 501 C CA . SER A 1 71 ? 11.883 -12.569 33.068 1.00 85.75 71 SER A CA 1
ATOM 502 C C . SER A 1 71 ? 12.092 -13.501 31.886 1.00 85.75 71 SER A C 1
ATOM 504 O O . SER A 1 71 ? 12.316 -13.028 30.775 1.00 85.75 71 SER A O 1
ATOM 506 N N . PHE A 1 72 ? 11.986 -14.807 32.139 1.00 82.06 72 PHE A N 1
ATOM 507 C CA . PHE A 1 72 ? 12.091 -15.901 31.172 1.00 82.06 72 PHE A CA 1
ATOM 508 C C . PHE A 1 72 ? 10.779 -16.704 31.172 1.00 82.06 72 PHE A C 1
ATOM 510 O O . PHE A 1 72 ? 10.690 -17.813 31.688 1.00 82.06 72 PHE A O 1
ATOM 517 N N . VAL A 1 73 ? 9.693 -16.122 30.664 1.00 72.94 73 VAL A N 1
ATOM 518 C CA . VAL A 1 73 ? 8.420 -16.856 30.574 1.00 72.94 73 VAL A CA 1
ATOM 519 C C . VAL A 1 73 ? 8.328 -17.608 29.251 1.00 72.94 73 VAL A C 1
ATOM 521 O O . VAL A 1 73 ? 8.674 -17.081 28.203 1.00 72.94 73 VAL A O 1
ATOM 524 N N . ILE A 1 74 ? 7.815 -18.839 29.303 1.00 63.28 74 ILE A N 1
ATOM 525 C CA . ILE A 1 74 ? 7.593 -19.694 28.121 1.00 63.28 74 ILE A CA 1
ATOM 526 C C . ILE A 1 74 ? 6.355 -19.224 27.323 1.00 63.28 74 ILE A C 1
ATOM 528 O O . ILE A 1 74 ? 6.144 -19.623 26.179 1.00 63.28 74 ILE A O 1
ATOM 532 N N . SER A 1 75 ? 5.532 -18.358 27.925 1.00 75.06 75 SER A N 1
ATOM 533 C CA . SER A 1 75 ? 4.271 -17.871 27.369 1.00 75.06 75 SER A CA 1
ATOM 534 C C . SER A 1 75 ? 4.422 -16.553 26.604 1.00 75.06 75 SER A C 1
ATOM 536 O O . SER A 1 75 ? 5.187 -15.666 26.980 1.00 75.06 75 SER A O 1
ATOM 538 N N . ASP A 1 76 ? 3.597 -16.398 25.568 1.00 81.62 76 ASP A N 1
ATOM 539 C CA . ASP A 1 76 ? 3.417 -15.160 24.800 1.00 81.62 76 ASP A CA 1
ATOM 540 C C . ASP A 1 76 ? 2.442 -14.161 25.466 1.00 81.62 76 ASP A C 1
ATOM 542 O O . ASP A 1 76 ? 2.076 -13.147 24.863 1.00 81.62 76 ASP A O 1
ATOM 546 N N . CYS A 1 77 ? 2.000 -14.420 26.701 1.00 87.81 77 CYS A N 1
ATOM 547 C CA . CYS A 1 77 ? 1.095 -13.526 27.419 1.00 87.81 77 CYS A CA 1
ATOM 548 C C . CYS A 1 77 ? 1.783 -12.232 27.894 1.00 87.81 77 CYS A C 1
ATOM 550 O O . CYS A 1 77 ? 2.999 -12.158 28.075 1.00 87.81 77 CYS A O 1
ATOM 552 N N . ILE A 1 78 ? 0.976 -11.185 28.083 1.00 91.81 78 ILE A N 1
ATOM 553 C CA . ILE A 1 78 ? 1.427 -9.929 28.686 1.00 91.81 78 ILE A CA 1
ATOM 554 C C . ILE A 1 78 ? 1.384 -10.096 30.204 1.00 91.81 78 ILE A C 1
ATOM 556 O O . ILE A 1 78 ? 0.321 -10.340 30.777 1.00 91.81 78 ILE A O 1
ATOM 560 N N . THR A 1 79 ? 2.535 -9.930 30.843 1.00 92.19 79 THR A N 1
ATOM 561 C CA . THR A 1 79 ? 2.701 -9.988 32.292 1.00 92.19 79 THR A CA 1
ATOM 562 C C . THR A 1 79 ? 2.561 -8.580 32.873 1.00 92.19 79 THR A C 1
ATOM 564 O O . THR A 1 79 ? 3.265 -7.670 32.421 1.00 92.19 79 THR A O 1
ATOM 567 N N . PRO A 1 80 ? 1.675 -8.361 33.862 1.00 92.19 80 PRO A N 1
ATOM 568 C CA . PRO A 1 80 ? 1.638 -7.110 34.613 1.00 92.19 80 PRO A CA 1
ATOM 569 C C . PRO A 1 80 ? 2.990 -6.834 35.275 1.00 92.19 80 PRO A C 1
ATOM 571 O O . PRO A 1 80 ? 3.602 -7.737 35.840 1.00 92.19 80 PRO A O 1
ATOM 574 N N . TRP A 1 81 ? 3.469 -5.598 35.176 1.00 89.38 81 TRP A N 1
ATOM 575 C CA . TRP A 1 81 ? 4.802 -5.228 35.648 1.00 89.38 81 TRP A CA 1
ATOM 576 C C . TRP A 1 81 ? 4.795 -4.868 37.136 1.00 89.38 81 TRP A C 1
ATOM 578 O O . TRP A 1 81 ? 5.583 -5.410 37.896 1.00 89.38 81 TRP A O 1
ATOM 588 N N . ASP A 1 82 ? 3.875 -4.006 37.554 1.00 89.38 82 ASP A N 1
ATOM 589 C CA . ASP A 1 82 ? 3.682 -3.576 38.941 1.00 89.38 82 ASP A CA 1
ATOM 590 C C . ASP A 1 82 ? 2.190 -3.222 39.137 1.00 89.38 82 ASP A C 1
ATOM 592 O O . ASP A 1 82 ? 1.332 -3.543 38.300 1.00 89.38 82 ASP A O 1
ATOM 596 N N . GLY A 1 83 ? 1.867 -2.567 40.254 1.00 87.38 83 GLY A N 1
ATOM 597 C CA . GLY A 1 83 ? 0.540 -2.019 40.522 1.00 87.38 83 GLY A CA 1
ATOM 598 C C . GLY A 1 83 ? 0.111 -0.917 39.546 1.00 87.38 83 GLY A C 1
ATOM 599 O O . GLY A 1 83 ? 0.847 -0.484 38.658 1.00 87.38 83 GLY A O 1
ATOM 600 N N . GLU A 1 84 ? -1.124 -0.461 39.719 1.00 91.75 84 GLU A N 1
ATOM 601 C CA . GLU A 1 84 ? -1.673 0.627 38.918 1.00 91.75 84 GLU A CA 1
ATOM 602 C C . GLU A 1 84 ? -1.160 1.988 39.402 1.00 91.75 84 GLU A C 1
ATOM 604 O O . GLU A 1 84 ? -1.026 2.228 40.602 1.00 91.75 84 GLU A O 1
ATOM 609 N N . ILE A 1 85 ? -0.897 2.891 38.460 1.00 91.25 85 ILE A N 1
ATOM 610 C CA . ILE A 1 85 ? -0.354 4.225 38.711 1.00 91.25 85 ILE A CA 1
ATOM 611 C C . ILE A 1 85 ? -1.326 5.271 38.183 1.00 91.25 85 ILE A C 1
ATOM 613 O O . ILE A 1 85 ? -1.711 5.247 37.016 1.00 91.25 85 ILE A O 1
ATOM 617 N N . GLU A 1 86 ? -1.706 6.210 39.039 1.00 89.94 86 GLU A N 1
ATOM 618 C CA . GLU A 1 86 ? -2.569 7.333 38.688 1.00 89.94 86 GLU A CA 1
ATOM 619 C C . GLU A 1 86 ? -1.752 8.534 38.206 1.00 89.94 86 GLU A C 1
ATOM 621 O O . GLU A 1 86 ? -0.654 8.780 38.701 1.00 89.94 86 GLU A O 1
ATOM 626 N N . GLY A 1 87 ? -2.273 9.265 37.218 1.00 88.62 87 GLY A N 1
ATOM 627 C CA . GLY A 1 87 ? -1.629 10.482 36.712 1.00 88.62 87 GLY A CA 1
ATOM 628 C C . GLY A 1 87 ? -0.390 10.235 35.847 1.00 88.62 87 GLY A C 1
ATOM 629 O O . GLY A 1 87 ? 0.377 11.162 35.600 1.00 88.62 87 GLY A O 1
ATOM 630 N N . ALA A 1 88 ? -0.174 9.002 35.378 1.00 90.69 88 ALA A N 1
ATOM 631 C CA . ALA A 1 88 ? 0.954 8.680 34.515 1.00 90.69 88 ALA A CA 1
ATOM 632 C C . ALA A 1 88 ? 0.869 9.424 33.170 1.00 90.69 88 ALA A C 1
ATOM 634 O O . ALA A 1 88 ? -0.183 9.468 32.524 1.00 90.69 88 ALA A O 1
ATOM 635 N N . THR A 1 89 ? 2.002 9.951 32.710 1.00 91.88 89 THR A N 1
ATOM 636 C CA . THR A 1 89 ? 2.130 10.649 31.420 1.00 91.88 89 THR A CA 1
ATOM 637 C C . THR A 1 89 ? 3.112 10.004 30.470 1.00 91.88 89 THR A C 1
ATOM 639 O O . THR A 1 89 ? 2.938 10.095 29.256 1.00 91.88 89 THR A O 1
ATOM 642 N N . GLY A 1 90 ? 4.104 9.286 30.986 1.00 92.31 90 GLY A N 1
ATOM 643 C CA . GLY A 1 90 ? 5.102 8.617 30.164 1.00 92.31 90 GLY A CA 1
ATOM 644 C C . GLY A 1 90 ? 5.915 7.592 30.936 1.00 92.31 90 GLY A C 1
ATOM 645 O O . GLY A 1 90 ? 5.868 7.537 32.161 1.00 92.31 90 GLY A O 1
ATOM 646 N N . LEU A 1 91 ? 6.680 6.791 30.200 1.00 94.81 91 LEU A N 1
ATOM 647 C CA . LEU A 1 91 ? 7.583 5.771 30.721 1.00 94.81 91 LEU A CA 1
ATOM 648 C C . LEU A 1 91 ? 8.964 5.923 30.077 1.00 94.81 91 LEU A C 1
ATOM 650 O O . LEU A 1 91 ? 9.094 6.121 28.864 1.00 94.81 91 LEU A O 1
ATOM 654 N N . LYS A 1 92 ? 10.004 5.800 30.899 1.00 96.06 92 LYS A N 1
ATOM 655 C CA . LYS A 1 92 ? 11.409 5.740 30.489 1.00 96.06 92 LYS A CA 1
ATOM 656 C C . LYS A 1 92 ? 12.058 4.502 31.093 1.00 96.06 92 LYS A C 1
ATOM 658 O O . LYS A 1 92 ? 11.928 4.297 32.292 1.00 96.06 92 LYS A O 1
ATOM 663 N N . CYS A 1 93 ? 12.763 3.698 30.307 1.00 96.19 93 CYS A N 1
ATOM 664 C CA . CYS A 1 93 ? 13.527 2.551 30.809 1.00 96.19 93 CYS A CA 1
ATOM 665 C C . CYS A 1 93 ? 14.658 2.152 29.850 1.00 96.19 93 CYS A C 1
ATOM 667 O O . CYS A 1 93 ? 14.749 2.658 28.729 1.00 96.19 93 CYS A O 1
ATOM 669 N N . HIS A 1 94 ? 15.521 1.236 30.286 1.00 95.50 94 HIS A N 1
ATOM 670 C CA . HIS A 1 94 ? 16.445 0.513 29.413 1.00 95.50 94 HIS A CA 1
ATOM 671 C C . HIS A 1 94 ? 15.976 -0.921 29.256 1.00 95.50 94 HIS A C 1
ATOM 673 O O . HIS A 1 94 ? 15.593 -1.544 30.242 1.00 95.50 94 HIS A O 1
ATOM 679 N N . TRP A 1 95 ? 16.017 -1.455 28.044 1.00 95.81 95 TRP A N 1
ATOM 680 C CA . TRP A 1 95 ? 15.477 -2.777 27.760 1.00 95.81 95 TRP A CA 1
ATOM 681 C C . TRP A 1 95 ? 16.263 -3.520 26.677 1.00 95.81 95 TRP A C 1
ATOM 683 O O . TRP A 1 95 ? 16.850 -2.887 25.796 1.00 95.81 95 TRP A O 1
ATOM 693 N N . HIS A 1 96 ? 16.294 -4.849 26.771 1.00 91.94 96 HIS A N 1
ATOM 694 C CA . HIS A 1 96 ? 16.764 -5.759 25.721 1.00 91.94 96 HIS A CA 1
ATOM 695 C C . HIS A 1 96 ? 16.145 -7.152 25.868 1.00 91.94 96 HIS A C 1
ATOM 697 O O . HIS A 1 96 ? 15.718 -7.530 26.962 1.00 91.94 96 HIS A O 1
ATOM 703 N N . ASP A 1 97 ? 16.144 -7.904 24.771 1.00 90.75 97 ASP A N 1
ATOM 704 C CA . ASP A 1 97 ? 15.704 -9.300 24.672 1.00 90.75 97 ASP A CA 1
ATOM 705 C C . ASP A 1 97 ? 16.854 -10.138 24.089 1.00 90.75 97 ASP A C 1
ATOM 707 O O . ASP A 1 97 ? 17.281 -9.895 22.955 1.00 90.75 97 ASP A O 1
ATOM 711 N N . GLN A 1 98 ? 17.399 -11.101 24.849 1.00 77.50 98 GLN A N 1
ATOM 712 C CA . GLN A 1 98 ? 18.585 -11.848 24.391 1.00 77.50 98 GLN A CA 1
ATOM 713 C C . GLN A 1 98 ? 18.321 -12.826 23.229 1.00 77.50 98 GLN A C 1
ATOM 715 O O . GLN A 1 98 ? 19.267 -13.416 22.718 1.00 77.50 98 GLN A O 1
ATOM 720 N N . GLY A 1 99 ? 17.068 -12.959 22.780 1.00 62.88 99 GLY A N 1
ATOM 721 C CA . GLY A 1 99 ? 16.655 -13.401 21.445 1.00 62.88 99 GLY A CA 1
ATOM 722 C C . GLY A 1 99 ? 17.393 -14.574 20.782 1.00 62.88 99 GLY A C 1
ATOM 723 O O . GLY A 1 99 ? 17.913 -14.426 19.678 1.00 62.88 99 GLY A O 1
ATOM 724 N N . TRP A 1 100 ? 17.314 -15.769 21.363 1.00 56.09 100 TRP A N 1
ATOM 725 C CA . TRP A 1 100 ? 17.424 -17.008 20.585 1.00 56.09 100 TRP A CA 1
ATOM 726 C C . TRP A 1 100 ? 16.014 -17.392 20.106 1.00 56.09 100 TRP A C 1
ATOM 728 O O . TRP A 1 100 ? 15.309 -18.116 20.794 1.00 56.09 100 TRP A O 1
ATOM 738 N N . GLY A 1 101 ? 15.567 -16.836 18.970 1.00 60.84 101 GLY A N 1
ATOM 739 C CA . GLY A 1 101 ? 14.223 -17.073 18.414 1.00 60.84 101 GLY A CA 1
ATOM 740 C C . GLY A 1 101 ? 13.525 -15.824 17.851 1.00 60.84 101 GLY A C 1
ATOM 741 O O . GLY A 1 101 ? 14.149 -14.790 17.600 1.00 60.84 101 GLY A O 1
ATOM 742 N N . ASN A 1 102 ? 12.206 -15.909 17.632 1.00 61.31 102 ASN A N 1
ATOM 743 C CA . ASN A 1 102 ? 11.371 -14.829 17.082 1.00 61.31 102 ASN A CA 1
ATOM 744 C C . ASN A 1 102 ? 11.177 -13.700 18.111 1.00 61.31 102 ASN A C 1
ATOM 746 O O . ASN A 1 102 ? 10.128 -13.632 18.739 1.00 61.31 102 ASN A O 1
ATOM 750 N N . ARG A 1 103 ? 12.191 -12.842 18.294 1.00 67.44 103 ARG A N 1
ATOM 751 C CA . ARG A 1 103 ? 12.199 -11.601 19.105 1.00 67.44 103 ARG A CA 1
ATOM 752 C C . ARG A 1 103 ? 10.809 -10.979 19.282 1.00 67.44 103 ARG A C 1
ATOM 754 O O . ARG A 1 103 ? 10.260 -10.419 18.333 1.00 67.44 103 ARG A O 1
ATOM 761 N N . LYS A 1 104 ? 10.255 -11.055 20.491 1.00 79.56 104 LYS A N 1
ATOM 762 C CA . LYS A 1 104 ? 8.862 -10.663 20.798 1.00 79.56 104 LYS A CA 1
ATOM 763 C C . LYS A 1 104 ? 8.745 -9.743 22.014 1.00 79.56 104 LYS A C 1
ATOM 765 O O . LYS A 1 104 ? 7.620 -9.323 22.324 1.00 79.56 104 LYS A O 1
ATOM 770 N N . GLY A 1 105 ? 9.877 -9.398 22.639 1.00 88.69 105 GLY A N 1
ATOM 771 C CA . GLY A 1 105 ? 9.986 -8.460 23.749 1.00 88.69 105 GLY A CA 1
ATOM 772 C C . GLY A 1 105 ? 9.238 -7.150 23.495 1.00 88.69 105 GLY A C 1
ATOM 773 O O . GLY A 1 105 ? 9.600 -6.421 22.576 1.00 88.69 105 GLY A O 1
ATOM 774 N N . MET A 1 106 ? 8.201 -6.831 24.270 1.00 93.50 106 MET A N 1
ATOM 775 C CA . MET A 1 106 ? 7.379 -5.619 24.093 1.00 93.50 106 MET A CA 1
ATOM 776 C C . MET A 1 106 ? 6.924 -5.056 25.442 1.00 93.50 106 MET A C 1
ATOM 778 O O . MET A 1 106 ? 6.720 -5.813 26.390 1.00 93.50 106 MET A O 1
ATOM 782 N N . VAL A 1 107 ? 6.720 -3.738 25.517 1.00 94.69 107 VAL A N 1
ATOM 783 C CA . VAL A 1 107 ? 6.158 -3.051 26.695 1.00 94.69 107 VAL A CA 1
ATOM 784 C C . VAL A 1 107 ? 4.762 -2.535 26.365 1.00 94.69 107 VAL A C 1
ATOM 786 O O . VAL A 1 107 ? 4.533 -2.029 25.267 1.00 94.69 107 VAL A O 1
ATOM 789 N N . PHE A 1 108 ? 3.840 -2.641 27.319 1.00 95.69 108 PHE A N 1
ATOM 790 C CA . PHE A 1 108 ? 2.430 -2.293 27.187 1.00 95.69 108 PHE A CA 1
ATOM 791 C C . PHE A 1 108 ? 1.945 -1.431 28.355 1.00 95.69 108 PHE A C 1
ATOM 793 O O . PHE A 1 108 ? 2.548 -1.409 29.429 1.00 95.69 108 PHE A O 1
ATOM 800 N N . ALA A 1 109 ? 0.814 -0.762 28.152 1.00 95.88 109 ALA A N 1
ATOM 801 C CA . ALA A 1 109 ? 0.031 -0.135 29.205 1.00 95.88 109 ALA A CA 1
ATOM 802 C C . ALA A 1 109 ? -1.469 -0.267 28.936 1.00 95.88 109 ALA A C 1
ATOM 804 O O . ALA A 1 109 ? -1.892 -0.386 27.789 1.00 95.88 109 ALA A O 1
ATOM 805 N N . ARG A 1 110 ? -2.282 -0.222 29.987 1.00 93.12 110 ARG A N 1
ATOM 806 C CA . ARG A 1 110 ? -3.748 -0.207 29.905 1.00 93.12 110 ARG A CA 1
ATOM 807 C C . ARG A 1 110 ? -4.345 0.639 31.013 1.00 93.12 110 ARG A C 1
ATOM 809 O O . ARG A 1 110 ? -3.706 0.817 32.043 1.00 93.12 110 ARG A O 1
ATOM 816 N N . THR A 1 111 ? -5.580 1.098 30.852 1.00 90.75 111 THR A N 1
ATOM 817 C CA . THR A 1 111 ? -6.382 1.517 32.012 1.00 90.75 111 THR A CA 1
ATOM 818 C C . THR A 1 111 ? -6.779 0.297 32.844 1.00 90.75 111 THR A C 1
ATOM 820 O O . THR A 1 111 ? -6.819 -0.816 32.312 1.00 90.75 111 THR A O 1
ATOM 823 N N . ALA A 1 112 ? -7.097 0.490 34.124 1.00 78.12 112 ALA A N 1
ATOM 824 C CA . ALA A 1 112 ? -7.642 -0.566 34.983 1.00 78.12 112 ALA A CA 1
ATOM 825 C C . ALA A 1 112 ? -8.786 -1.325 34.273 1.00 78.12 112 ALA A C 1
ATOM 827 O O . ALA A 1 112 ? -9.733 -0.710 33.783 1.00 78.12 112 ALA A O 1
ATOM 828 N N . GLY A 1 113 ? -8.654 -2.650 34.134 1.00 75.44 113 GLY A N 1
ATOM 829 C CA . GLY A 1 113 ? -9.624 -3.510 33.431 1.00 75.44 113 GLY A CA 1
ATOM 830 C C . GLY A 1 113 ? -9.707 -3.349 31.901 1.00 75.44 113 GLY A C 1
ATOM 831 O O . GLY A 1 113 ? -10.486 -4.051 31.263 1.00 75.44 113 GLY A O 1
ATOM 832 N N . GLY A 1 114 ? -8.915 -2.457 31.299 1.00 85.88 114 GLY A N 1
ATOM 833 C CA . GLY A 1 114 ? -8.912 -2.185 29.860 1.00 85.88 114 GLY A CA 1
ATOM 834 C C . GLY A 1 114 ? -8.053 -3.144 29.028 1.00 85.88 114 GLY A C 1
ATOM 835 O O . GLY A 1 114 ? -7.364 -4.033 29.543 1.00 85.88 114 GLY A O 1
ATOM 836 N N . ALA A 1 115 ? -8.064 -2.929 27.712 1.00 88.25 115 ALA A N 1
ATOM 837 C CA . ALA A 1 115 ? -7.201 -3.638 26.773 1.00 88.25 115 ALA A CA 1
ATOM 838 C C . ALA A 1 115 ? -5.746 -3.144 26.855 1.00 88.25 115 ALA A C 1
ATOM 840 O O . ALA A 1 115 ? -5.479 -1.978 27.146 1.00 88.25 115 ALA A O 1
ATOM 841 N N . TRP A 1 116 ? -4.795 -4.037 26.578 1.00 91.88 116 TRP A N 1
ATOM 842 C CA . TRP A 1 116 ? -3.374 -3.699 26.536 1.00 91.88 116 TRP A CA 1
ATOM 843 C C . TRP A 1 116 ? -3.013 -2.926 25.266 1.00 91.88 116 TRP A C 1
ATOM 845 O O . TRP A 1 116 ? -3.223 -3.403 24.154 1.00 91.88 116 TRP A O 1
ATOM 855 N N . HIS A 1 117 ? -2.389 -1.764 25.436 1.00 90.19 117 HIS A N 1
ATOM 856 C CA . HIS A 1 117 ? -1.850 -0.941 24.360 1.00 90.19 117 HIS A CA 1
ATOM 857 C C . HIS A 1 117 ? -0.323 -1.057 24.314 1.00 90.19 117 HIS A C 1
ATOM 859 O O . HIS A 1 117 ? 0.327 -0.832 25.338 1.00 90.19 117 HIS A O 1
ATOM 865 N N . PRO A 1 118 ? 0.284 -1.381 23.160 1.00 92.12 118 PRO A N 1
ATOM 866 C CA . PRO A 1 118 ? 1.736 -1.416 23.036 1.00 92.12 118 PRO A CA 1
ATOM 867 C C . PRO A 1 118 ? 2.316 -0.004 23.165 1.00 92.12 118 PRO A C 1
ATOM 869 O O . PRO A 1 118 ? 1.882 0.930 22.492 1.00 92.12 118 PRO A O 1
ATOM 872 N N . LEU A 1 119 ? 3.319 0.144 24.026 1.00 91.12 119 LEU A N 1
ATOM 873 C CA . LEU A 1 119 ? 4.067 1.385 24.219 1.00 91.12 119 LEU A CA 1
ATOM 874 C C . LEU A 1 119 ? 5.358 1.420 23.396 1.00 91.12 119 LEU A C 1
ATOM 876 O O . LEU A 1 119 ? 5.802 2.490 22.975 1.00 91.12 119 LEU A O 1
ATOM 880 N N . SER A 1 120 ? 5.973 0.264 23.150 1.00 87.88 120 SER A N 1
ATOM 881 C CA . SER A 1 120 ? 7.127 0.153 22.260 1.00 87.88 120 SER A CA 1
ATOM 882 C C . SER A 1 120 ? 6.687 0.076 20.793 1.00 87.88 120 SER A C 1
ATOM 884 O O . SER A 1 120 ? 5.735 -0.618 20.451 1.00 87.88 120 SER A O 1
ATOM 886 N N . ARG A 1 121 ? 7.390 0.789 19.901 1.00 81.00 121 ARG A N 1
ATOM 887 C CA . ARG A 1 121 ? 7.101 0.808 18.447 1.00 81.00 121 ARG A CA 1
ATOM 888 C C . ARG A 1 121 ? 7.643 -0.407 17.694 1.00 81.00 121 ARG A C 1
ATOM 890 O O . ARG A 1 121 ? 7.227 -0.680 16.574 1.00 81.00 121 ARG A O 1
ATOM 897 N N . SER A 1 122 ? 8.608 -1.088 18.290 1.00 85.06 122 SER A N 1
ATOM 898 C CA . SER A 1 122 ? 9.275 -2.266 17.755 1.00 85.06 122 SER A CA 1
ATOM 899 C C . SER A 1 122 ? 9.553 -3.228 18.896 1.00 85.06 122 SER A C 1
ATOM 901 O O . SER A 1 122 ? 9.530 -2.824 20.060 1.00 85.06 122 SER A O 1
ATOM 903 N N . VAL A 1 123 ? 9.863 -4.473 18.547 1.00 89.50 123 VAL A N 1
ATOM 904 C CA . VAL A 1 123 ? 10.354 -5.472 19.499 1.00 89.50 123 VAL A CA 1
ATOM 905 C C . VAL A 1 123 ? 11.667 -5.019 20.138 1.00 89.50 123 VAL A C 1
ATOM 907 O O . VAL A 1 123 ? 12.419 -4.237 19.544 1.00 89.50 123 VAL A O 1
ATOM 910 N N . ALA A 1 124 ? 11.917 -5.486 21.359 1.00 88.94 124 ALA A N 1
ATOM 911 C CA . ALA A 1 124 ? 13.120 -5.183 22.114 1.00 88.94 124 ALA A CA 1
ATOM 912 C C . ALA A 1 124 ? 14.372 -5.605 21.319 1.00 88.94 124 ALA A C 1
ATOM 914 O O . ALA A 1 124 ? 14.402 -6.697 20.743 1.00 88.94 124 ALA A O 1
ATOM 915 N N . PRO A 1 125 ? 15.407 -4.753 21.254 1.00 87.88 125 PRO A N 1
ATOM 916 C CA . PRO A 1 125 ? 16.661 -5.101 20.595 1.00 87.88 125 PRO A CA 1
ATOM 917 C C . PRO A 1 125 ? 17.470 -6.119 21.412 1.00 87.88 125 PRO A C 1
ATOM 919 O O . PRO A 1 125 ? 17.265 -6.264 22.614 1.00 87.88 125 PRO A O 1
ATOM 922 N N . HIS A 1 126 ? 18.436 -6.786 20.768 1.00 84.69 126 HIS A N 1
ATOM 923 C CA . HIS A 1 126 ? 19.382 -7.676 21.462 1.00 84.69 126 HIS A CA 1
ATOM 924 C C . HIS A 1 126 ? 20.368 -6.913 22.351 1.00 84.69 126 HIS A C 1
ATOM 926 O O . HIS A 1 126 ? 20.756 -7.386 23.415 1.00 84.69 126 HIS A O 1
ATOM 932 N N . ALA A 1 127 ? 20.777 -5.720 21.917 1.00 87.19 127 ALA A N 1
ATOM 933 C CA . ALA A 1 127 ? 21.584 -4.819 22.724 1.00 87.19 127 ALA A CA 1
ATOM 934 C C . ALA A 1 127 ? 20.687 -4.005 23.662 1.00 87.19 127 ALA A C 1
ATOM 936 O O . ALA A 1 127 ? 19.566 -3.654 23.300 1.00 87.19 127 ALA A O 1
ATOM 937 N N . THR A 1 128 ? 21.197 -3.648 24.844 1.00 91.62 128 THR A N 1
ATOM 938 C CA . THR A 1 128 ? 20.488 -2.732 25.752 1.00 91.62 128 THR A CA 1
ATOM 939 C C . THR A 1 128 ? 20.241 -1.395 25.061 1.00 91.62 128 THR A C 1
ATOM 941 O O . THR A 1 128 ? 21.182 -0.696 24.696 1.00 91.62 128 THR A O 1
ATOM 944 N N . ALA A 1 129 ? 18.969 -1.029 24.907 1.00 92.12 129 ALA A N 1
ATOM 945 C CA . ALA A 1 129 ? 18.547 0.240 24.325 1.00 92.12 129 ALA A CA 1
ATOM 946 C C . ALA A 1 129 ? 17.672 1.029 25.297 1.00 92.12 129 ALA A C 1
ATOM 948 O O . ALA A 1 129 ? 17.118 0.478 26.246 1.00 92.12 129 ALA A O 1
ATOM 949 N N . ARG A 1 130 ? 17.518 2.332 25.051 1.00 94.12 130 ARG A N 1
ATOM 950 C CA . ARG A 1 130 ? 16.634 3.195 25.840 1.00 94.12 130 ARG A CA 1
ATOM 951 C C . ARG A 1 130 ? 15.247 3.273 25.203 1.00 94.12 130 ARG A C 1
ATOM 953 O O . ARG A 1 130 ? 15.130 3.603 24.025 1.00 94.12 130 ARG A O 1
ATOM 960 N N . LEU A 1 131 ? 14.205 3.032 25.991 1.00 93.06 131 LEU A N 1
ATOM 961 C CA . LEU A 1 131 ? 12.812 3.286 25.635 1.00 93.06 131 LEU A CA 1
ATOM 962 C C . LEU A 1 131 ? 12.345 4.557 26.349 1.00 93.06 131 LEU A C 1
ATOM 964 O O . LEU A 1 131 ? 12.409 4.639 27.572 1.00 93.06 131 LEU A O 1
ATOM 968 N N . THR A 1 132 ? 11.860 5.532 25.583 1.00 94.06 132 THR A N 1
ATOM 969 C CA . THR A 1 132 ? 11.203 6.739 26.099 1.00 94.06 132 THR A CA 1
ATOM 970 C C . THR A 1 132 ? 9.894 6.919 25.351 1.00 94.06 132 THR A C 1
ATOM 972 O O . THR A 1 132 ? 9.900 7.110 24.135 1.00 94.06 132 THR A O 1
ATOM 975 N N . VAL A 1 133 ? 8.777 6.869 26.067 1.00 91.69 133 VAL A N 1
ATOM 976 C CA . VAL A 1 133 ? 7.435 6.894 25.483 1.00 91.69 133 VAL A CA 1
ATOM 977 C C . VAL A 1 133 ? 6.523 7.798 26.301 1.00 91.69 133 VAL A C 1
ATOM 979 O O . VAL A 1 133 ? 6.492 7.721 27.525 1.00 91.69 133 VAL A O 1
ATOM 982 N N . GLN A 1 134 ? 5.779 8.658 25.608 1.00 92.19 134 GLN A N 1
ATOM 983 C CA . GLN A 1 134 ? 4.640 9.369 26.180 1.00 92.19 134 GLN A CA 1
ATOM 984 C C . GLN A 1 134 ? 3.405 8.486 26.041 1.00 92.19 134 GLN A C 1
ATOM 986 O O . GLN A 1 134 ? 3.192 7.890 24.982 1.00 92.19 134 GLN A O 1
ATOM 991 N N . LEU A 1 135 ? 2.591 8.407 27.088 1.00 89.31 135 LEU A N 1
ATOM 992 C CA . LEU A 1 135 ? 1.347 7.657 27.038 1.00 89.31 135 LEU A CA 1
ATOM 993 C C . LEU A 1 135 ? 0.408 8.271 25.986 1.00 89.31 135 LEU A C 1
ATOM 995 O O . LEU A 1 135 ? 0.412 9.493 25.786 1.00 89.31 135 LEU A O 1
ATOM 999 N N . PRO A 1 136 ? -0.391 7.454 25.282 1.00 84.69 136 PRO A N 1
ATOM 1000 C CA . PRO A 1 136 ? -1.448 7.955 24.414 1.00 84.69 136 PRO A CA 1
ATOM 1001 C C . PRO A 1 136 ? -2.438 8.837 25.192 1.00 84.69 136 PRO A C 1
ATOM 1003 O O . PRO A 1 136 ? -2.665 8.573 26.374 1.00 84.69 136 PRO A O 1
ATOM 1006 N N . PRO A 1 137 ? -3.082 9.834 24.555 1.00 82.75 137 PRO A N 1
ATOM 1007 C CA . PRO A 1 137 ? -4.086 10.672 25.219 1.00 82.75 137 PRO A CA 1
ATOM 1008 C C . PRO A 1 137 ? -5.210 9.878 25.899 1.00 82.75 137 PRO A C 1
ATOM 1010 O O . PRO A 1 137 ? -5.709 10.297 26.933 1.00 82.75 137 PRO A O 1
ATOM 1013 N N . SER A 1 138 ? -5.559 8.699 25.371 1.00 80.81 138 SER A N 1
ATOM 1014 C CA . SER A 1 138 ? -6.556 7.795 25.963 1.00 80.81 138 SER A CA 1
ATOM 1015 C C . SER A 1 138 ? -6.149 7.196 27.317 1.00 80.81 138 SER A C 1
ATOM 1017 O O . SER A 1 138 ? -7.016 6.723 28.051 1.00 80.81 138 SER A O 1
ATOM 1019 N N . LEU A 1 139 ? -4.852 7.203 27.646 1.00 84.31 139 LEU A N 1
ATOM 1020 C CA . LEU A 1 139 ? -4.292 6.647 28.881 1.00 84.31 139 LEU A CA 1
ATOM 1021 C C . LEU A 1 139 ? -3.795 7.726 29.860 1.00 84.31 139 LEU A C 1
ATOM 1023 O O . LEU A 1 139 ? -3.665 7.437 31.046 1.00 84.31 139 LEU A O 1
ATOM 1027 N N . ARG A 1 140 ? -3.509 8.952 29.398 1.00 81.38 140 ARG A N 1
ATOM 1028 C CA . ARG A 1 140 ? -2.987 10.037 30.253 1.00 81.38 140 ARG A CA 1
ATOM 1029 C C . ARG A 1 140 ? -3.999 10.479 31.304 1.00 81.38 140 ARG A C 1
ATOM 1031 O O . ARG A 1 140 ? -5.198 10.511 31.035 1.00 81.38 140 ARG A O 1
ATOM 1038 N N . GLY A 1 141 ? -3.501 10.833 32.490 1.00 71.06 141 GLY A N 1
ATOM 1039 C CA . GLY A 1 141 ? -4.326 11.336 33.596 1.00 71.06 141 GLY A CA 1
ATOM 1040 C C . GLY A 1 141 ? -5.278 10.296 34.198 1.00 71.06 141 GLY A C 1
ATOM 1041 O O . GLY A 1 141 ? -6.082 10.623 35.061 1.00 71.06 141 GLY A O 1
ATOM 1042 N N . ARG A 1 142 ? -5.203 9.036 33.753 1.00 83.50 142 ARG A N 1
ATOM 1043 C CA . ARG A 1 142 ? -5.999 7.920 34.273 1.00 83.50 142 ARG A CA 1
ATOM 1044 C C . ARG A 1 142 ? -5.141 7.019 35.151 1.00 83.50 142 ARG A C 1
ATOM 1046 O O . ARG A 1 142 ? -3.921 7.161 35.228 1.00 83.50 142 ARG A O 1
ATOM 1053 N N . ARG A 1 143 ? -5.796 6.056 35.796 1.00 90.50 143 ARG A N 1
ATOM 1054 C CA . ARG A 1 143 ? -5.136 4.955 36.493 1.00 90.50 143 ARG A CA 1
ATOM 1055 C C . ARG A 1 143 ? -4.692 3.899 35.480 1.00 90.50 143 ARG A C 1
ATOM 1057 O O . ARG A 1 143 ? -5.525 3.281 34.812 1.00 90.50 143 ARG A O 1
ATOM 1064 N N . VAL A 1 144 ? -3.379 3.753 35.326 1.00 93.50 144 VAL A N 1
ATOM 1065 C CA . VAL A 1 144 ? -2.729 2.962 34.276 1.00 93.50 144 VAL A CA 1
ATOM 1066 C C . VAL A 1 144 ? -1.932 1.816 34.883 1.00 93.50 144 VAL A C 1
ATOM 1068 O O . VAL A 1 144 ? -1.155 2.012 35.811 1.00 93.50 144 VAL A O 1
ATOM 1071 N N . GLN A 1 145 ? -2.072 0.622 34.316 1.00 95.12 145 GLN A N 1
ATOM 1072 C CA . GLN A 1 145 ? -1.225 -0.528 34.608 1.00 95.12 145 GLN A CA 1
ATOM 1073 C C . GLN A 1 145 ? -0.226 -0.739 33.472 1.00 95.12 145 GLN A C 1
ATOM 1075 O O . GLN A 1 145 ? -0.614 -0.765 32.303 1.00 95.12 145 GLN A O 1
ATOM 1080 N N . PHE A 1 146 ? 1.048 -0.927 33.813 1.00 95.62 146 PHE A N 1
ATOM 1081 C CA . PHE A 1 146 ? 2.095 -1.291 32.859 1.00 95.62 146 PHE A CA 1
ATOM 1082 C C . PHE A 1 146 ? 2.267 -2.807 32.790 1.00 95.62 146 PHE A C 1
ATOM 1084 O O . PHE A 1 146 ? 2.034 -3.525 33.763 1.00 95.62 146 PHE A O 1
ATOM 1091 N N . GLY A 1 147 ? 2.685 -3.298 31.630 1.00 95.00 147 GLY A N 1
ATOM 1092 C CA . GLY A 1 147 ? 2.940 -4.712 31.400 1.00 95.00 147 GLY A CA 1
ATOM 1093 C C . GLY A 1 147 ? 4.053 -4.920 30.390 1.00 95.00 147 GLY A C 1
ATOM 1094 O O . GLY A 1 147 ? 4.445 -4.001 29.668 1.00 95.00 147 GLY A O 1
ATOM 1095 N N . TYR A 1 148 ? 4.571 -6.135 30.329 1.00 94.50 148 TYR A N 1
ATOM 1096 C CA . TYR A 1 148 ? 5.589 -6.524 29.364 1.00 94.50 148 TYR A CA 1
ATOM 1097 C C . TYR A 1 148 ? 5.309 -7.923 28.824 1.00 94.50 148 TYR A C 1
ATOM 1099 O O . TYR A 1 148 ? 4.647 -8.734 29.464 1.00 94.50 148 TYR A O 1
ATOM 1107 N N . ARG A 1 149 ? 5.822 -8.215 27.634 1.00 93.12 149 ARG A N 1
ATOM 1108 C CA . ARG A 1 149 ? 5.800 -9.551 27.033 1.00 93.12 149 ARG A CA 1
ATOM 1109 C C . ARG A 1 149 ? 7.221 -9.951 26.693 1.00 93.12 149 ARG A C 1
ATOM 1111 O O . ARG A 1 149 ? 7.918 -9.152 26.080 1.00 93.12 149 ARG A O 1
ATOM 1118 N N . VAL A 1 150 ? 7.615 -11.167 27.061 1.00 87.81 150 VAL A N 1
ATOM 1119 C CA . VAL A 1 150 ? 8.952 -11.717 26.784 1.00 87.81 150 VAL A CA 1
ATOM 1120 C C . VAL A 1 150 ? 9.008 -12.345 25.390 1.00 87.81 150 VAL A C 1
ATOM 1122 O O . VAL A 1 150 ? 9.876 -11.998 24.596 1.00 87.81 150 VAL A O 1
ATOM 1125 N N . GLY A 1 151 ? 8.027 -13.187 25.060 1.00 77.12 151 GLY A N 1
ATOM 1126 C CA . GLY A 1 151 ? 8.025 -13.985 23.837 1.00 77.12 151 GLY A CA 1
ATOM 1127 C C . GLY A 1 151 ? 8.118 -15.475 24.148 1.00 77.12 151 GLY A C 1
ATOM 1128 O O . GLY A 1 151 ? 8.964 -15.883 24.933 1.00 77.12 151 GLY A O 1
ATOM 1129 N N . GLY A 1 152 ? 7.240 -16.269 23.545 1.00 68.44 152 GLY A N 1
ATOM 1130 C CA . GLY A 1 152 ? 7.183 -17.719 23.669 1.00 68.44 152 GLY A CA 1
ATOM 1131 C C . GLY A 1 152 ? 8.113 -18.433 22.688 1.00 68.44 152 GLY A C 1
ATOM 1132 O O . GLY A 1 152 ? 8.462 -17.897 21.632 1.00 68.44 152 GLY A O 1
ATOM 1133 N N . GLY A 1 153 ? 8.461 -19.672 23.042 1.00 66.69 153 GLY A N 1
ATOM 1134 C CA . GLY A 1 153 ? 9.584 -20.426 22.478 1.00 66.69 153 GLY A CA 1
ATOM 1135 C C . GLY A 1 153 ? 10.743 -20.435 23.478 1.00 66.69 153 GLY A C 1
ATOM 1136 O O . GLY A 1 153 ? 11.034 -19.416 24.094 1.00 66.69 153 GLY A O 1
ATOM 1137 N N . GLY A 1 154 ? 11.354 -21.590 23.742 1.00 66.75 154 GLY A N 1
ATOM 1138 C CA . GLY A 1 154 ? 12.420 -21.696 24.748 1.00 66.75 154 GLY A CA 1
ATOM 1139 C C . GLY A 1 154 ? 13.616 -20.779 24.444 1.00 66.75 154 GLY A C 1
ATOM 1140 O O . GLY A 1 154 ? 13.956 -20.584 23.283 1.00 66.75 154 GLY A O 1
ATOM 1141 N N . GLY A 1 155 ? 14.260 -20.232 25.484 1.00 71.56 155 GLY A N 1
ATOM 1142 C CA . GLY A 1 155 ? 15.502 -19.444 25.357 1.00 71.56 155 GLY A CA 1
ATOM 1143 C C . GLY A 1 155 ? 15.349 -17.915 25.380 1.00 71.56 155 GLY A C 1
ATOM 1144 O O . GLY A 1 155 ? 16.344 -17.200 25.243 1.00 71.56 155 GLY A O 1
ATOM 1145 N N . HIS A 1 156 ? 14.139 -17.394 25.592 1.00 75.62 156 HIS A N 1
ATOM 1146 C CA . HIS A 1 156 ? 13.881 -15.955 25.669 1.00 75.62 156 HIS A CA 1
ATOM 1147 C C . HIS A 1 156 ? 13.962 -15.416 27.099 1.00 75.62 156 HIS A C 1
ATOM 1149 O O . HIS A 1 156 ? 13.510 -16.043 28.057 1.00 75.62 156 HIS A O 1
ATOM 1155 N N . SER A 1 157 ? 14.497 -14.207 27.245 1.00 87.06 157 SER A N 1
ATOM 1156 C CA . SER A 1 157 ? 14.317 -13.412 28.451 1.00 87.06 157 SER A CA 1
ATOM 1157 C C . SER A 1 157 ? 14.351 -11.938 28.103 1.00 87.06 157 SER A C 1
ATOM 1159 O O . SER A 1 157 ? 15.082 -11.489 27.222 1.00 87.06 157 SER A O 1
ATOM 1161 N N . LEU A 1 158 ? 13.506 -11.190 28.792 1.00 91.38 158 LEU A N 1
ATOM 1162 C CA . LEU A 1 158 ? 13.430 -9.751 28.660 1.00 91.38 158 LEU A CA 1
ATOM 1163 C C . LEU A 1 158 ? 14.031 -9.146 29.916 1.00 91.38 158 LEU A C 1
ATOM 1165 O O . LEU A 1 158 ? 13.600 -9.446 31.034 1.00 91.38 158 LEU A O 1
ATOM 1169 N N . SER A 1 159 ? 15.005 -8.269 29.722 1.00 93.69 159 SER A N 1
ATOM 1170 C CA . SER A 1 159 ? 15.569 -7.466 30.795 1.00 93.69 159 SER A CA 1
ATOM 1171 C C . SER A 1 159 ? 15.103 -6.029 30.631 1.00 93.69 159 SER A C 1
ATOM 1173 O O . SER A 1 159 ? 15.458 -5.388 29.644 1.00 93.69 159 SER A O 1
ATOM 1175 N N . ILE A 1 160 ? 14.388 -5.494 31.621 1.00 95.62 160 ILE A N 1
ATOM 1176 C CA . ILE A 1 160 ? 14.027 -4.076 31.699 1.00 95.62 160 ILE A CA 1
ATOM 1177 C C . ILE A 1 160 ? 14.599 -3.483 32.984 1.00 95.62 160 ILE A C 1
ATOM 1179 O O . ILE A 1 160 ? 14.333 -3.973 34.078 1.00 95.62 160 ILE A O 1
ATOM 1183 N N . LYS A 1 161 ? 15.403 -2.427 32.864 1.00 95.00 161 LYS A N 1
ATOM 1184 C CA . LYS A 1 161 ? 16.126 -1.809 33.977 1.00 95.00 161 LYS A CA 1
ATOM 1185 C C . LYS A 1 161 ? 15.859 -0.315 34.069 1.00 95.00 161 LYS A C 1
ATOM 1187 O O . LYS A 1 161 ? 15.746 0.372 33.050 1.00 95.00 161 LYS A O 1
ATOM 1192 N N . GLY A 1 162 ? 15.824 0.186 35.302 1.00 92.88 162 GLY A N 1
ATOM 1193 C CA . GLY A 1 162 ? 15.734 1.617 35.593 1.00 92.88 162 GLY A CA 1
ATOM 1194 C C . GLY A 1 162 ? 14.471 2.238 35.010 1.00 92.88 162 GLY A C 1
ATOM 1195 O O . GLY A 1 162 ? 14.550 3.250 34.317 1.00 92.88 162 GLY A O 1
ATOM 1196 N N . ALA A 1 163 ? 13.333 1.578 35.220 1.00 95.06 163 ALA A N 1
ATOM 1197 C CA . ALA A 1 163 ? 12.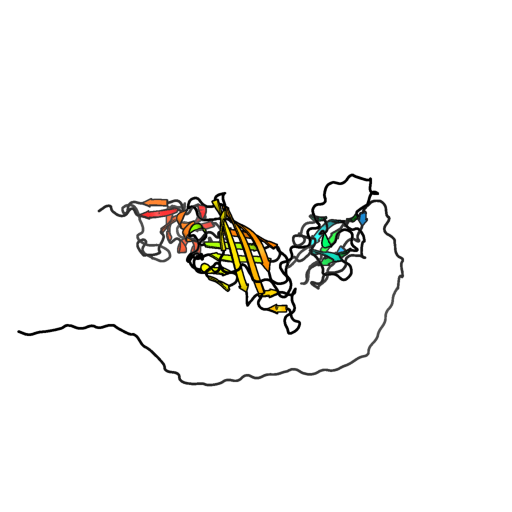056 2.019 34.699 1.00 95.06 163 ALA A CA 1
ATOM 1198 C C . ALA A 1 163 ? 11.436 3.112 35.570 1.00 95.06 163 ALA A C 1
ATOM 1200 O O . ALA A 1 163 ? 11.410 3.031 36.797 1.00 95.06 163 ALA A O 1
ATOM 1201 N N . VAL A 1 164 ? 10.981 4.164 34.901 1.00 95.00 164 VAL A N 1
ATOM 1202 C CA . VAL A 1 164 ? 10.633 5.446 35.495 1.00 95.00 164 VAL A CA 1
ATOM 1203 C C . VAL A 1 164 ? 9.379 5.979 34.808 1.00 95.00 164 VAL A C 1
ATOM 1205 O O . VAL A 1 164 ? 9.411 6.311 33.622 1.00 95.00 164 VAL A O 1
ATOM 1208 N N . VAL A 1 165 ? 8.282 6.064 35.552 1.00 93.25 165 VAL A N 1
ATOM 1209 C CA . VAL A 1 165 ? 7.000 6.624 35.115 1.00 93.25 165 VAL A CA 1
ATOM 1210 C C . VAL A 1 165 ? 6.952 8.096 35.489 1.00 93.25 165 VAL A C 1
ATOM 1212 O O . VAL A 1 165 ? 7.243 8.443 36.626 1.00 93.25 165 VAL A O 1
ATOM 1215 N N . GLN A 1 166 ? 6.608 8.959 34.540 1.00 92.62 166 GLN A N 1
ATOM 1216 C CA . GLN A 1 166 ? 6.432 10.396 34.764 1.00 92.62 166 GLN A CA 1
ATOM 1217 C C . GLN A 1 166 ? 4.976 10.686 35.150 1.00 92.62 166 GLN A C 1
ATOM 1219 O O . GLN A 1 166 ? 4.079 10.043 34.605 1.00 92.62 166 GLN A O 1
ATOM 1224 N N . LEU A 1 167 ? 4.756 11.630 36.065 1.00 90.94 167 LEU A N 1
ATOM 1225 C CA . LEU A 1 167 ? 3.441 12.072 36.536 1.00 90.94 167 LEU A CA 1
ATOM 1226 C C . LEU A 1 167 ? 3.164 13.524 36.128 1.00 90.94 167 LEU A C 1
ATOM 1228 O O . LEU A 1 167 ? 4.096 14.332 36.080 1.00 90.94 167 LEU A O 1
ATOM 1232 N N . ASP A 1 168 ? 1.897 13.856 35.884 1.00 79.81 168 ASP A N 1
ATOM 1233 C CA . ASP A 1 168 ? 1.451 15.250 35.777 1.00 79.81 168 ASP A CA 1
ATOM 1234 C C . ASP A 1 168 ? 1.288 15.848 37.181 1.00 79.81 168 ASP A C 1
ATOM 1236 O O . ASP A 1 168 ? 0.544 15.330 38.010 1.00 79.81 168 ASP A O 1
ATOM 1240 N N . THR A 1 169 ? 1.980 16.954 37.455 1.00 61.78 169 THR A N 1
ATOM 1241 C CA . THR A 1 169 ? 1.651 17.843 38.579 1.00 61.78 169 THR A CA 1
ATOM 1242 C C . THR A 1 169 ? 0.819 18.994 38.049 1.00 61.78 169 THR A C 1
ATOM 1244 O O . THR A 1 169 ? 1.359 19.881 37.385 1.00 61.78 169 THR A O 1
ATOM 1247 N N . GLU A 1 170 ? -0.479 18.997 38.344 1.00 51.06 170 GLU A N 1
ATOM 1248 C CA . GLU A 1 170 ? -1.310 20.189 38.178 1.00 51.06 170 GLU A CA 1
ATOM 1249 C C . GLU A 1 170 ? -0.733 21.337 39.024 1.00 51.06 170 GLU A C 1
ATOM 1251 O O . GLU A 1 170 ? -0.513 21.198 40.226 1.00 51.06 170 GLU A O 1
ATOM 1256 N N . SER A 1 171 ? -0.468 22.481 38.391 1.00 36.78 171 SER A N 1
ATOM 1257 C CA . SER A 1 171 ? -0.373 23.767 39.092 1.00 36.78 171 SER A CA 1
ATOM 1258 C C . SER A 1 171 ? -1.777 24.390 39.146 1.00 36.78 171 SER A C 1
ATOM 1260 O O . SER A 1 171 ? -2.534 24.197 38.191 1.00 36.78 171 SER A O 1
ATOM 1262 N N . PRO A 1 172 ? -2.153 25.128 40.209 1.00 42.78 172 PRO A N 1
ATOM 1263 C CA . PRO A 1 172 ? -3.506 25.665 40.343 1.00 42.78 172 PRO A CA 1
ATOM 1264 C C . PRO A 1 172 ? -3.803 26.721 39.261 1.00 42.78 172 PRO A C 1
ATOM 1266 O O . PRO A 1 172 ? -2.887 27.435 38.840 1.00 42.78 172 PRO A O 1
ATOM 1269 N N . PRO A 1 173 ? -5.062 26.855 38.805 1.00 43.25 173 PRO A N 1
ATOM 1270 C CA . PRO A 1 173 ? -5.376 27.645 37.624 1.00 43.25 173 PRO A CA 1
ATOM 1271 C C . PRO A 1 173 ? -5.387 29.144 37.946 1.00 43.25 173 PRO A C 1
ATOM 1273 O O . PRO A 1 173 ? -6.206 29.622 38.730 1.00 43.25 173 PRO A O 1
ATOM 1276 N N . ALA A 1 174 ? -4.501 29.900 37.297 1.00 36.03 174 ALA A N 1
ATOM 1277 C CA . ALA A 1 174 ? -4.635 31.345 37.183 1.00 36.03 174 ALA A CA 1
ATOM 1278 C C . ALA A 1 174 ? -5.681 31.672 36.107 1.00 36.03 174 ALA A C 1
ATOM 1280 O O . ALA A 1 174 ? -5.624 31.179 34.978 1.00 36.03 174 ALA A O 1
ATOM 1281 N N . SER A 1 175 ? -6.634 32.510 36.495 1.00 42.97 175 SER A N 1
ATOM 1282 C CA . SER A 1 175 ? -7.661 33.137 35.674 1.00 42.97 175 SER A CA 1
ATOM 1283 C C . SER A 1 175 ? -7.091 33.724 34.379 1.00 42.97 175 SER A C 1
ATOM 1285 O O . SER A 1 175 ? -6.200 34.574 34.400 1.00 42.97 175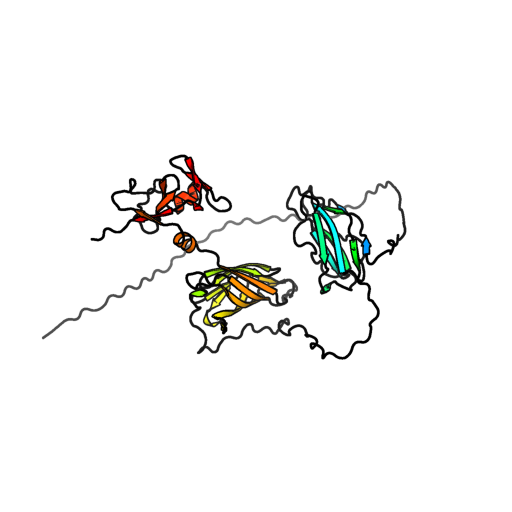 SER A O 1
ATOM 1287 N N . ARG A 1 176 ? -7.637 33.308 33.230 1.00 37.28 176 ARG A N 1
ATOM 1288 C CA . ARG A 1 176 ? -7.383 33.982 31.956 1.00 37.28 176 ARG A CA 1
ATOM 1289 C C . ARG A 1 176 ? -8.637 34.022 31.092 1.00 37.28 176 ARG A C 1
ATOM 1291 O O . ARG A 1 176 ? -9.143 33.003 30.642 1.00 37.28 176 ARG A O 1
ATOM 1298 N N . THR A 1 177 ? -9.100 35.258 30.974 1.00 34.59 177 THR A N 1
ATOM 1299 C CA . THR A 1 177 ? -9.842 35.934 29.913 1.00 34.59 177 THR A CA 1
ATOM 1300 C C . THR A 1 177 ? -10.280 35.084 28.724 1.00 34.59 177 THR A C 1
ATOM 1302 O O . THR A 1 177 ? -9.467 34.448 28.055 1.00 34.59 177 THR A O 1
ATOM 1305 N N . GLU A 1 178 ? -11.582 35.170 28.457 1.00 37.53 178 GLU A N 1
ATOM 1306 C CA . GLU A 1 178 ? -12.304 34.618 27.318 1.00 37.53 178 GLU A CA 1
ATOM 1307 C C . GLU A 1 178 ? -11.544 34.786 25.996 1.00 37.53 178 GLU A C 1
ATOM 1309 O O . GLU A 1 178 ? -11.405 35.875 25.443 1.00 37.53 178 GLU A O 1
ATOM 1314 N N . GLN A 1 179 ? -11.095 33.654 25.471 1.00 38.16 179 GLN A N 1
ATOM 1315 C CA . GLN A 1 179 ? -10.850 33.442 24.055 1.00 38.16 179 GLN A CA 1
ATOM 1316 C C . GLN A 1 179 ? -11.979 32.510 23.591 1.00 38.16 179 GLN A C 1
ATOM 1318 O O . GLN A 1 179 ? -12.235 31.515 24.279 1.00 38.16 179 GLN A O 1
ATOM 1323 N N . PRO A 1 180 ? -12.707 32.809 22.499 1.00 31.42 180 PRO A N 1
ATOM 1324 C CA . PRO A 1 180 ? -13.854 32.002 22.108 1.00 31.42 180 PRO A CA 1
ATOM 1325 C C . PRO A 1 180 ? -13.384 30.569 21.861 1.00 31.42 180 PRO A C 1
ATOM 1327 O O . PRO A 1 180 ? -12.451 30.330 21.091 1.00 31.42 180 PRO A O 1
ATOM 1330 N N . ALA A 1 181 ? -13.999 29.633 22.583 1.00 33.47 181 ALA A N 1
ATOM 1331 C CA . ALA A 1 181 ? -13.620 28.233 22.576 1.00 33.47 181 ALA A CA 1
ATOM 1332 C C . ALA A 1 181 ? -13.560 27.692 21.135 1.00 33.47 181 ALA A C 1
ATOM 1334 O O . ALA A 1 181 ? -14.497 27.928 20.362 1.00 33.47 181 ALA A O 1
ATOM 1335 N N . PRO A 1 182 ? -12.542 26.892 20.757 1.00 35.09 182 PRO A N 1
ATOM 1336 C CA . PRO A 1 182 ? -12.789 25.906 19.724 1.00 35.09 182 PRO A CA 1
ATOM 1337 C C . PRO A 1 182 ? -13.945 25.060 20.254 1.00 35.09 182 PRO A C 1
ATOM 1339 O O . PRO A 1 182 ? -13.867 24.517 21.360 1.00 35.09 182 PRO A O 1
ATOM 1342 N N . ARG A 1 183 ? -15.055 25.033 19.508 1.00 29.52 183 ARG A N 1
ATOM 1343 C CA . ARG A 1 183 ? -16.211 24.190 19.831 1.00 29.52 183 ARG A CA 1
ATOM 1344 C C . ARG A 1 183 ? -15.685 22.816 20.247 1.00 29.52 183 ARG A C 1
ATOM 1346 O O . ARG A 1 183 ? -14.742 22.347 19.601 1.00 29.52 183 ARG A O 1
ATOM 1353 N N . PRO A 1 184 ? -16.257 22.164 21.275 1.00 29.80 184 PRO A N 1
ATOM 1354 C CA . PRO A 1 184 ? -15.927 20.777 21.538 1.00 29.80 184 PRO A CA 1
ATOM 1355 C C . PRO A 1 184 ? -16.116 20.038 20.217 1.00 29.80 184 PRO A C 1
ATOM 1357 O O . PRO A 1 184 ? -17.231 19.977 19.690 1.00 29.80 184 PRO A O 1
ATOM 1360 N N . ILE A 1 185 ? -15.012 19.558 19.638 1.00 31.95 185 ILE A N 1
ATOM 1361 C CA . ILE A 1 185 ? -15.077 18.607 18.541 1.00 31.95 185 ILE A CA 1
ATOM 1362 C C . ILE A 1 185 ? -15.679 17.378 19.202 1.00 31.95 185 ILE A C 1
ATOM 1364 O O . ILE A 1 185 ? -14.993 16.545 19.791 1.00 31.95 185 ILE A O 1
ATOM 1368 N N . SER A 1 186 ? -17.008 17.324 19.167 1.00 30.05 186 SER A N 1
ATOM 1369 C CA . SER A 1 186 ? -17.727 16.069 19.227 1.00 30.05 186 SER A CA 1
ATOM 1370 C C . SER A 1 186 ? -17.006 15.152 18.237 1.00 30.05 186 SER A C 1
ATOM 1372 O O . SER A 1 186 ? -16.699 15.626 17.136 1.00 30.05 186 SER A O 1
ATOM 1374 N N . PRO A 1 187 ? -16.657 13.906 18.609 1.00 29.30 187 PRO A N 1
ATOM 1375 C CA . PRO A 1 187 ? -16.020 12.987 17.670 1.00 29.30 187 PRO A CA 1
ATOM 1376 C C . PRO A 1 187 ? -16.804 13.036 16.353 1.00 29.30 187 PRO A C 1
ATOM 1378 O O . PRO A 1 187 ? -18.037 13.072 16.439 1.00 29.30 187 PRO A O 1
ATOM 1381 N N . PRO A 1 188 ? -16.147 13.104 15.176 1.00 30.89 188 PRO A N 1
ATOM 1382 C CA . PRO A 1 188 ? -16.859 13.175 13.908 1.00 30.89 188 PRO A CA 1
ATOM 1383 C C . PRO A 1 188 ? -17.933 12.087 13.896 1.00 30.89 188 PRO A C 1
ATOM 1385 O O . PRO A 1 188 ? -17.628 10.898 14.030 1.00 30.89 188 PRO A O 1
ATOM 1388 N N . GLN A 1 189 ? -19.196 12.508 13.872 1.00 39.50 189 GLN A N 1
ATOM 1389 C CA . GLN A 1 189 ? -20.334 11.608 13.802 1.00 39.50 189 GLN A CA 1
ATOM 1390 C C . GLN A 1 189 ? -20.318 10.990 12.409 1.00 39.50 189 GLN A C 1
ATOM 1392 O O . GLN A 1 189 ? -20.885 11.598 11.518 1.00 39.50 189 GLN A O 1
ATOM 1397 N N . ASP A 1 190 ? -19.651 9.852 12.188 1.00 39.88 190 ASP A N 1
ATOM 1398 C CA . ASP A 1 190 ? -19.792 9.196 10.875 1.00 39.88 190 ASP A CA 1
ATOM 1399 C C . ASP A 1 190 ? -19.465 7.703 10.768 1.00 39.88 190 ASP A C 1
ATOM 1401 O O . ASP A 1 190 ? -19.411 7.164 9.667 1.00 39.88 190 ASP A O 1
ATOM 1405 N N . ILE A 1 191 ? -19.291 6.977 11.878 1.00 46.91 191 ILE A N 1
ATOM 1406 C CA . ILE A 1 191 ? -19.230 5.503 11.837 1.00 46.91 191 ILE A CA 1
ATOM 1407 C C . ILE A 1 191 ? -19.871 4.945 13.114 1.00 46.91 191 ILE A C 1
ATOM 1409 O O . ILE A 1 191 ? -19.189 4.540 14.053 1.00 46.91 191 ILE A O 1
ATOM 1413 N N . ARG A 1 192 ? -21.205 4.970 13.195 1.00 44.03 192 ARG A N 1
ATOM 1414 C CA . ARG A 1 192 ? -21.941 4.119 14.148 1.00 44.03 192 ARG A CA 1
ATOM 1415 C C . ARG A 1 192 ? -22.323 2.817 13.451 1.00 44.03 192 ARG A C 1
ATOM 1417 O O . ARG A 1 192 ? -22.371 2.773 12.224 1.00 44.03 192 ARG A O 1
ATOM 1424 N N . ALA A 1 193 ? -22.562 1.781 14.253 1.00 44.06 193 ALA A N 1
ATOM 1425 C CA . ALA A 1 193 ? -22.767 0.392 13.840 1.00 44.06 193 ALA A CA 1
ATOM 1426 C C . ALA A 1 193 ? -23.778 0.186 12.686 1.00 44.06 193 ALA A C 1
ATOM 1428 O O . ALA A 1 193 ? -23.672 -0.818 11.986 1.00 44.06 193 ALA A O 1
ATOM 1429 N N . ASP A 1 194 ? -24.661 1.161 12.418 1.00 42.44 194 ASP A N 1
ATOM 1430 C CA . ASP A 1 194 ? -25.836 0.984 11.560 1.00 42.44 194 ASP A CA 1
ATOM 1431 C C . ASP A 1 194 ? -25.969 2.015 10.406 1.00 42.44 194 ASP A C 1
ATOM 1433 O O . ASP A 1 194 ? -26.997 2.027 9.730 1.00 42.44 194 ASP A O 1
ATOM 1437 N N . SER A 1 195 ? -25.000 2.922 10.167 1.00 44.91 195 SER A N 1
ATOM 1438 C CA . SER A 1 195 ? -25.279 4.124 9.338 1.00 44.91 195 SER A CA 1
ATOM 1439 C C . SER A 1 195 ? -24.187 4.674 8.402 1.00 44.91 195 SER A C 1
ATOM 1441 O O . SER A 1 195 ? -24.421 5.701 7.764 1.00 44.91 195 SER A O 1
ATOM 1443 N N . PHE A 1 196 ? -23.043 4.009 8.208 1.00 51.00 196 PHE A N 1
ATOM 1444 C CA . PHE A 1 196 ? -22.117 4.414 7.136 1.00 51.00 196 PHE A CA 1
ATOM 1445 C C . PHE A 1 196 ? -22.635 3.943 5.764 1.00 51.00 196 PHE A C 1
ATOM 1447 O O . PHE A 1 196 ? -22.652 2.745 5.485 1.00 51.00 196 PHE A O 1
ATOM 1454 N N . ARG A 1 197 ? -23.039 4.878 4.891 1.00 53.38 197 ARG A N 1
ATOM 1455 C CA . ARG A 1 197 ? -23.511 4.581 3.519 1.00 53.38 197 ARG A CA 1
ATOM 1456 C C . ARG A 1 197 ? -22.402 4.515 2.459 1.00 53.38 197 ARG A C 1
ATOM 1458 O O . ARG A 1 197 ? -22.717 4.416 1.276 1.00 53.38 197 ARG A O 1
ATOM 1465 N N . GLY A 1 198 ? -21.126 4.538 2.846 1.00 57.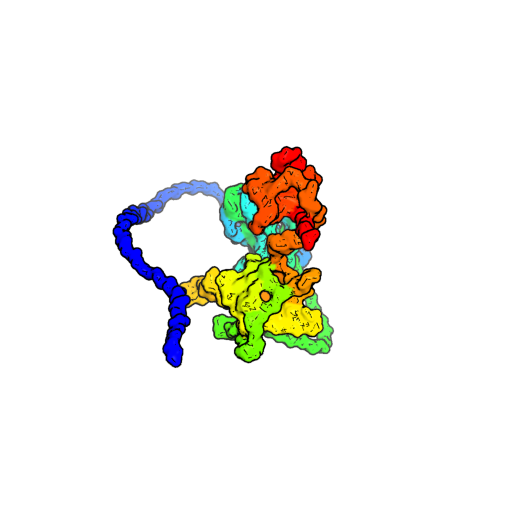19 198 GLY A N 1
ATOM 1466 C CA . GLY A 1 198 ? -20.057 4.706 1.862 1.00 57.19 198 GLY A CA 1
ATOM 1467 C C . GLY A 1 198 ? -20.011 6.123 1.301 1.00 57.19 198 GLY A C 1
ATOM 1468 O O . GLY A 1 198 ? -20.846 6.972 1.611 1.00 57.19 198 GLY A O 1
ATOM 1469 N N . PHE A 1 199 ? -19.031 6.371 0.439 1.00 62.72 199 PHE A N 1
ATOM 1470 C CA . PHE A 1 199 ? -19.127 7.478 -0.503 1.00 62.72 199 PHE A CA 1
ATOM 1471 C C . PHE A 1 199 ? -20.300 7.177 -1.440 1.00 62.72 199 PHE A C 1
ATOM 1473 O O . PHE A 1 199 ? -20.331 6.118 -2.069 1.00 62.72 199 PHE A O 1
ATOM 1480 N N . GLY A 1 200 ? -21.298 8.064 -1.463 1.00 53.88 200 GLY A N 1
ATOM 1481 C CA . GLY A 1 200 ? -22.469 7.910 -2.324 1.00 53.88 200 GLY A CA 1
ATOM 1482 C C . GLY A 1 200 ? -22.063 7.801 -3.794 1.00 53.88 200 GLY A C 1
ATOM 1483 O O . GLY A 1 200 ? -21.056 8.375 -4.209 1.00 53.88 200 GLY A O 1
ATOM 1484 N N . ARG A 1 201 ? -22.842 7.055 -4.585 1.00 55.03 201 ARG A N 1
ATOM 1485 C CA . ARG A 1 201 ? -22.654 7.002 -6.041 1.00 55.03 201 ARG A CA 1
ATOM 1486 C C . ARG A 1 201 ? -22.830 8.410 -6.618 1.00 55.03 201 ARG A C 1
ATOM 1488 O O . ARG A 1 201 ? -23.717 9.139 -6.172 1.00 55.03 201 ARG A O 1
ATOM 1495 N N . ARG A 1 202 ? -22.006 8.785 -7.604 1.00 53.47 202 ARG A N 1
ATOM 1496 C CA . ARG A 1 202 ? -22.341 9.930 -8.463 1.00 53.47 202 ARG A CA 1
ATOM 1497 C C . ARG A 1 202 ? -23.644 9.638 -9.189 1.00 53.47 202 ARG A C 1
ATOM 1499 O O . ARG A 1 202 ? -23.966 8.475 -9.432 1.00 53.47 202 ARG A O 1
ATOM 1506 N N . ASP A 1 203 ? -24.339 10.707 -9.553 1.00 55.66 203 ASP A N 1
ATOM 1507 C CA . ASP A 1 203 ? -25.370 10.632 -10.580 1.00 55.66 203 ASP A CA 1
ATOM 1508 C C . ASP A 1 203 ? -24.785 9.931 -11.815 1.00 55.66 203 ASP A C 1
ATOM 1510 O O . ASP A 1 203 ? -23.638 10.212 -12.186 1.00 55.66 203 ASP A O 1
ATOM 1514 N N . GLU A 1 204 ? -25.521 8.988 -12.413 1.00 55.16 204 GLU A N 1
ATOM 1515 C CA . GLU A 1 204 ? -24.984 8.127 -13.485 1.00 55.16 204 GLU A CA 1
ATOM 1516 C C . GLU A 1 204 ? -24.436 8.945 -14.666 1.00 55.16 204 GLU A C 1
ATOM 1518 O O . GLU A 1 204 ? -23.462 8.538 -15.303 1.00 55.16 204 GLU A O 1
ATOM 1523 N N . ASP A 1 205 ? -24.990 10.138 -14.882 1.00 53.75 205 ASP A N 1
ATOM 1524 C CA . ASP A 1 205 ? -24.614 11.061 -15.952 1.00 53.75 205 ASP A CA 1
ATOM 1525 C C . ASP A 1 205 ? -23.281 11.801 -15.706 1.00 53.75 205 ASP A C 1
ATOM 1527 O O . ASP A 1 205 ? -22.680 12.317 -16.649 1.00 53.75 205 ASP A O 1
ATOM 1531 N N . LEU A 1 206 ? -22.781 11.835 -14.462 1.00 53.56 206 LEU A N 1
ATOM 1532 C CA . LEU A 1 206 ? -21.536 12.521 -14.059 1.00 53.56 206 LEU A CA 1
ATOM 1533 C C . LEU A 1 206 ? -20.426 11.556 -13.602 1.00 53.56 206 LEU A C 1
ATOM 1535 O O . LEU A 1 206 ? -19.343 11.983 -13.176 1.00 53.56 206 LEU A O 1
ATOM 1539 N N . ALA A 1 207 ? -20.691 10.250 -13.637 1.00 59.03 207 ALA A N 1
ATOM 1540 C CA . ALA A 1 207 ? -19.723 9.232 -13.265 1.00 59.03 207 ALA A CA 1
ATOM 1541 C C . ALA A 1 207 ? -18.694 9.033 -14.388 1.00 59.03 207 ALA A C 1
ATOM 1543 O O . ALA A 1 207 ? -19.032 8.695 -15.524 1.00 59.03 207 ALA A O 1
ATOM 1544 N N . GLU A 1 208 ? -17.413 9.204 -14.061 1.00 65.38 208 GLU A N 1
ATOM 1545 C CA . GLU A 1 208 ? -16.333 8.913 -14.998 1.00 65.38 208 GLU A CA 1
ATOM 1546 C C . GLU A 1 208 ? -16.379 7.432 -15.390 1.00 65.38 208 GLU A C 1
ATOM 1548 O O . GLU A 1 208 ? -16.282 6.532 -14.550 1.00 65.38 208 GLU A O 1
ATOM 1553 N N . LYS A 1 209 ? -16.521 7.160 -16.693 1.00 72.56 209 LYS A N 1
ATOM 1554 C CA . LYS A 1 209 ? -16.521 5.783 -17.219 1.00 72.56 209 LYS A CA 1
ATOM 1555 C C . LYS A 1 209 ? -15.147 5.126 -17.080 1.00 72.56 209 LYS A C 1
ATOM 1557 O O . LYS A 1 209 ? -15.051 3.901 -17.120 1.00 72.56 209 LYS A O 1
ATOM 1562 N N . ALA A 1 210 ? -14.099 5.935 -16.927 1.00 85.44 210 ALA A N 1
ATOM 1563 C CA . ALA A 1 210 ? -12.730 5.487 -16.777 1.00 85.44 210 ALA A CA 1
ATOM 1564 C C . ALA A 1 210 ? -11.940 6.377 -15.807 1.00 85.44 210 ALA A C 1
ATOM 1566 O O . ALA A 1 210 ? -1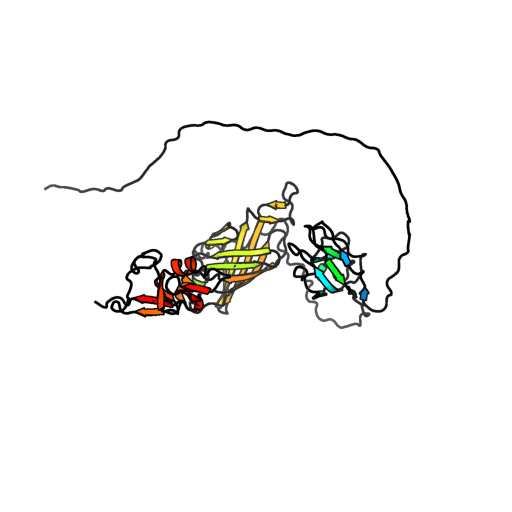2.063 7.597 -15.822 1.00 85.44 210 ALA A O 1
ATOM 1567 N N . LEU A 1 211 ? -11.070 5.762 -15.009 1.00 88.69 211 LEU A N 1
ATOM 1568 C CA . LEU A 1 211 ? -10.114 6.462 -14.160 1.00 88.69 211 LEU A CA 1
ATOM 1569 C C . LEU A 1 211 ? -8.966 7.053 -15.006 1.00 88.69 211 LEU A C 1
ATOM 1571 O O . LEU A 1 211 ? -8.550 6.435 -15.995 1.00 88.69 211 LEU A O 1
ATOM 1575 N N . PRO A 1 212 ? -8.406 8.216 -14.617 1.00 90.25 212 PRO A N 1
ATOM 1576 C CA . PRO A 1 212 ? -7.298 8.841 -15.330 1.00 90.25 212 PRO A CA 1
ATOM 1577 C C . PRO A 1 212 ? -6.097 7.906 -15.477 1.00 90.25 212 PRO A C 1
ATOM 1579 O O . PRO A 1 212 ? -5.664 7.272 -14.513 1.00 90.25 212 PRO A O 1
ATOM 1582 N N . LEU A 1 213 ? -5.482 7.893 -16.664 1.00 88.62 213 LEU A N 1
ATOM 1583 C CA . LEU A 1 213 ? -4.283 7.086 -16.935 1.00 88.62 213 LEU A CA 1
ATOM 1584 C C . LEU A 1 213 ? -3.121 7.408 -15.985 1.00 88.62 213 LEU A C 1
ATOM 1586 O O . LEU A 1 213 ? -2.309 6.532 -15.696 1.00 88.62 213 LEU A O 1
ATOM 1590 N N . ALA A 1 214 ? -3.069 8.638 -15.464 1.00 88.88 214 ALA A N 1
ATOM 1591 C CA . ALA A 1 214 ? -2.094 9.052 -14.463 1.00 88.88 214 ALA A CA 1
ATOM 1592 C C . ALA A 1 214 ? -2.173 8.213 -13.175 1.00 88.88 214 ALA A C 1
ATOM 1594 O O . ALA A 1 214 ? -1.138 7.970 -12.556 1.00 88.88 214 ALA A O 1
ATOM 1595 N N . LEU A 1 215 ? -3.371 7.743 -12.802 1.00 91.50 215 LEU A N 1
ATOM 1596 C CA . LEU A 1 215 ? -3.600 6.932 -11.605 1.00 91.50 215 LEU A CA 1
ATOM 1597 C C . LEU A 1 215 ? -3.337 5.443 -11.839 1.00 91.50 215 LEU A C 1
ATOM 1599 O O . LEU A 1 215 ? -3.098 4.717 -10.876 1.00 91.50 215 LEU A O 1
ATOM 1603 N N . VAL A 1 216 ? -3.357 4.973 -13.089 1.00 92.62 216 VAL A N 1
ATOM 1604 C CA . VAL A 1 216 ? -3.262 3.543 -13.411 1.00 92.62 216 VAL A CA 1
ATOM 1605 C C . VAL A 1 216 ? -1.931 2.956 -12.930 1.00 92.62 216 VAL A C 1
ATOM 1607 O O . VAL A 1 216 ? -0.836 3.413 -13.280 1.00 92.62 216 VAL A O 1
ATOM 1610 N N . GLY A 1 217 ? -2.010 1.905 -12.118 1.00 91.94 217 GLY A N 1
ATOM 1611 C CA . GLY A 1 217 ? -0.847 1.240 -11.544 1.00 91.94 217 GLY A CA 1
ATOM 1612 C C . GLY A 1 217 ? -1.154 0.455 -10.275 1.00 91.94 217 GLY A C 1
ATOM 1613 O O . GLY A 1 217 ? -2.284 0.401 -9.798 1.00 91.94 217 GLY A O 1
ATOM 1614 N N . ARG A 1 218 ? -0.110 -0.159 -9.717 1.00 94.12 218 ARG A N 1
ATOM 1615 C CA . ARG A 1 218 ? -0.162 -0.861 -8.431 1.00 94.12 218 ARG A CA 1
ATOM 1616 C C . ARG A 1 218 ? 0.504 -0.002 -7.369 1.00 94.12 218 ARG A C 1
ATOM 1618 O O . ARG A 1 218 ? 1.610 0.479 -7.592 1.00 94.12 218 ARG A O 1
ATOM 1625 N N . TYR A 1 219 ? -0.131 0.146 -6.219 1.00 95.44 219 TYR A N 1
ATOM 1626 C CA . TYR A 1 219 ? 0.356 0.944 -5.100 1.00 95.44 219 TYR A CA 1
ATOM 1627 C C . TYR A 1 219 ? 0.477 0.065 -3.860 1.00 95.44 219 TYR A C 1
ATOM 1629 O O . TYR A 1 219 ? -0.468 -0.640 -3.511 1.00 95.44 219 TYR A O 1
ATOM 1637 N N . GLU A 1 220 ? 1.628 0.122 -3.189 1.00 95.88 220 GLU A N 1
ATOM 1638 C CA . GLU A 1 220 ? 1.760 -0.380 -1.822 1.00 95.88 220 GLU A CA 1
ATOM 1639 C C . GLU A 1 220 ? 1.098 0.635 -0.893 1.00 95.88 220 GLU A C 1
ATOM 1641 O O . GLU A 1 220 ? 1.601 1.748 -0.726 1.00 95.88 220 GLU A O 1
ATOM 1646 N N . VAL A 1 221 ? -0.018 0.259 -0.286 1.00 96.31 221 VAL A N 1
ATOM 1647 C CA . VAL A 1 221 ? -0.763 1.096 0.650 1.00 96.31 221 VAL A CA 1
ATOM 1648 C C . VAL A 1 221 ? -0.417 0.692 2.065 1.00 96.31 221 VAL A C 1
ATOM 1650 O O . VAL A 1 221 ? -0.381 -0.487 2.412 1.00 96.31 221 VAL A O 1
ATOM 1653 N N . ARG A 1 222 ? -0.150 1.690 2.899 1.00 94.81 222 ARG A N 1
ATOM 1654 C CA . ARG A 1 222 ? 0.140 1.522 4.316 1.00 94.81 222 ARG A CA 1
ATOM 1655 C C . ARG A 1 222 ? -0.873 2.302 5.119 1.00 94.81 222 ARG A C 1
ATOM 1657 O O . ARG A 1 222 ? -0.825 3.533 5.159 1.00 94.81 222 ARG A O 1
ATOM 1664 N N . THR A 1 223 ? -1.733 1.568 5.801 1.00 89.06 223 THR A N 1
ATOM 1665 C CA . THR A 1 223 ? -2.686 2.122 6.753 1.00 89.06 223 THR A CA 1
ATOM 1666 C C . THR A 1 223 ? -2.150 1.893 8.155 1.00 89.06 223 THR A C 1
ATOM 1668 O O . THR A 1 223 ? -1.684 0.800 8.495 1.00 89.06 223 THR A O 1
ATOM 1671 N N . VAL A 1 224 ? -2.166 2.936 8.982 1.00 81.12 224 VAL A N 1
ATOM 1672 C CA . VAL A 1 224 ? -1.661 2.824 10.354 1.00 81.12 224 VAL A CA 1
ATOM 1673 C C . VAL A 1 224 ? -2.455 1.749 11.104 1.00 81.12 224 VAL A C 1
ATOM 1675 O O . VAL A 1 224 ? -3.670 1.699 11.000 1.00 81.12 224 VAL A O 1
ATOM 1678 N N . TYR A 1 225 ? -1.755 0.857 11.811 1.00 75.19 225 TYR A N 1
ATOM 1679 C CA . TYR A 1 225 ? -2.307 -0.314 12.520 1.00 75.19 225 TYR A CA 1
ATOM 1680 C C . TYR A 1 225 ? -2.936 -1.418 11.655 1.00 75.19 225 TYR A C 1
ATOM 1682 O O . TYR A 1 225 ? -3.273 -2.464 12.198 1.00 75.19 225 TYR A O 1
ATOM 1690 N N . ASN A 1 226 ? -3.016 -1.245 10.333 1.00 74.69 226 ASN A N 1
ATOM 1691 C CA . ASN A 1 226 ? -3.635 -2.215 9.421 1.00 74.69 226 ASN A CA 1
ATOM 1692 C C . ASN A 1 226 ? -2.633 -2.914 8.488 1.00 74.69 226 ASN A C 1
ATOM 1694 O O . ASN A 1 226 ? -3.015 -3.670 7.604 1.00 74.69 226 ASN A O 1
ATOM 1698 N N . GLY A 1 227 ? -1.337 -2.657 8.678 1.00 86.38 227 GLY A N 1
ATOM 1699 C CA . GLY A 1 227 ? -0.277 -3.286 7.902 1.00 86.38 227 GLY A CA 1
ATOM 1700 C C . GLY A 1 227 ? -0.107 -2.677 6.512 1.00 86.38 227 GLY A C 1
ATOM 1701 O O . GLY A 1 227 ? -0.152 -1.454 6.336 1.00 86.38 227 GLY A O 1
ATOM 1702 N N . LYS A 1 228 ? 0.204 -3.545 5.548 1.00 91.44 228 LYS A N 1
ATOM 1703 C CA . LYS A 1 228 ? 0.420 -3.171 4.155 1.00 91.44 228 LYS A CA 1
ATOM 1704 C C . LYS A 1 228 ? -0.438 -4.030 3.248 1.00 91.44 228 LYS A C 1
ATOM 1706 O O . LYS A 1 228 ? -0.448 -5.246 3.408 1.00 91.44 228 LYS A O 1
ATOM 1711 N N . ASP A 1 229 ? -1.015 -3.398 2.244 1.00 94.19 229 ASP A N 1
ATOM 1712 C CA . ASP A 1 229 ? -1.839 -4.042 1.233 1.00 94.19 229 ASP A CA 1
ATOM 1713 C C . ASP A 1 229 ? -1.582 -3.413 -0.134 1.00 94.19 229 ASP A C 1
ATOM 1715 O O . ASP A 1 229 ? -0.941 -2.366 -0.248 1.00 94.19 229 ASP A O 1
ATOM 1719 N N . ASP A 1 230 ? -2.080 -4.062 -1.181 1.00 94.38 230 ASP A N 1
ATOM 1720 C CA . ASP A 1 230 ? -1.963 -3.563 -2.543 1.00 94.38 230 ASP A CA 1
ATOM 1721 C C . ASP A 1 230 ? -3.281 -2.971 -3.033 1.00 94.38 230 ASP A C 1
ATOM 1723 O O . ASP A 1 230 ? -4.323 -3.629 -3.038 1.00 94.38 230 ASP A O 1
ATOM 1727 N N . LEU A 1 231 ? -3.189 -1.734 -3.512 1.00 96.44 231 LEU A N 1
ATOM 1728 C CA . LEU A 1 231 ? -4.229 -1.067 -4.277 1.00 96.44 231 LEU A CA 1
ATOM 1729 C C . LEU A 1 231 ? -3.854 -1.125 -5.753 1.00 96.44 231 LEU A C 1
ATOM 1731 O O . LEU A 1 231 ? -2.807 -0.612 -6.150 1.00 96.44 231 LEU A O 1
ATOM 1735 N N . VAL A 1 232 ? -4.689 -1.752 -6.572 1.00 95.25 232 VAL A N 1
ATOM 1736 C CA . VAL A 1 232 ? -4.483 -1.813 -8.023 1.00 95.25 232 VAL A CA 1
ATOM 1737 C C . VAL A 1 232 ? -5.524 -0.935 -8.691 1.00 95.25 232 VAL A C 1
ATOM 1739 O O . VAL A 1 232 ? -6.716 -1.184 -8.553 1.00 95.25 232 VAL A O 1
ATOM 1742 N N . ILE A 1 233 ? -5.072 0.087 -9.408 1.00 95.19 233 ILE A N 1
ATOM 1743 C CA . ILE A 1 233 ? -5.923 0.997 -10.166 1.00 95.19 233 ILE A CA 1
ATOM 1744 C C . ILE A 1 233 ? -5.765 0.662 -11.644 1.00 95.19 233 ILE A C 1
ATOM 1746 O O . ILE A 1 233 ? -4.667 0.747 -12.198 1.00 95.19 233 ILE A O 1
ATOM 1750 N N . GLU A 1 234 ? -6.864 0.279 -12.277 1.00 93.12 234 GLU A N 1
ATOM 1751 C CA . GLU A 1 234 ? -6.976 0.048 -13.712 1.00 93.12 234 GLU A CA 1
ATOM 1752 C C . GLU A 1 234 ? -7.892 1.112 -14.326 1.00 93.12 234 GLU A C 1
ATOM 1754 O O . GLU A 1 234 ? -8.504 1.916 -13.624 1.00 93.12 234 GLU A O 1
ATOM 1759 N N . LYS A 1 235 ? -8.002 1.124 -15.656 1.00 91.38 235 LYS A N 1
ATOM 1760 C CA . LYS A 1 235 ? -8.808 2.124 -16.363 1.00 91.38 235 LYS A CA 1
ATOM 1761 C C . LYS A 1 235 ? -10.285 2.079 -15.955 1.00 91.38 235 LYS A C 1
ATOM 1763 O O . LYS A 1 235 ? -10.896 3.123 -15.816 1.00 91.38 235 LYS A O 1
ATOM 1768 N N . GLU A 1 236 ? -10.857 0.897 -15.749 1.00 91.06 236 GLU A N 1
ATOM 1769 C CA . GLU A 1 236 ? -12.309 0.734 -15.544 1.00 91.06 236 GLU A CA 1
ATOM 1770 C C . GLU A 1 236 ? -12.678 0.256 -14.137 1.00 91.06 236 GLU A C 1
ATOM 1772 O O . GLU A 1 236 ? -13.857 0.165 -13.789 1.00 91.06 236 GLU A O 1
ATOM 1777 N N . ARG A 1 237 ? -11.678 -0.060 -13.310 1.00 91.44 237 ARG A N 1
ATOM 1778 C CA . ARG A 1 237 ? -11.890 -0.589 -11.965 1.00 91.44 237 ARG A CA 1
ATOM 1779 C C . ARG A 1 237 ? -10.695 -0.357 -11.056 1.00 91.44 237 ARG A C 1
ATOM 1781 O O . ARG A 1 237 ? -9.565 -0.168 -11.498 1.00 91.44 237 ARG A O 1
ATOM 1788 N N . LEU A 1 238 ? -10.958 -0.480 -9.769 1.00 94.56 238 LEU A N 1
ATOM 1789 C CA . LEU A 1 238 ? -9.976 -0.511 -8.705 1.00 94.56 238 LEU A CA 1
ATOM 1790 C C . LEU A 1 238 ? -10.111 -1.836 -7.954 1.00 94.56 238 LEU A C 1
ATOM 1792 O O . LEU A 1 238 ? -11.213 -2.361 -7.799 1.00 94.56 238 LEU A O 1
ATOM 1796 N N . SER A 1 239 ? -8.989 -2.396 -7.513 1.00 93.88 239 SER A N 1
ATOM 1797 C CA . SER A 1 239 ? -8.954 -3.629 -6.728 1.00 93.88 239 SER A CA 1
ATOM 1798 C C . SER A 1 239 ? -8.259 -3.399 -5.395 1.00 93.88 239 SER A C 1
ATOM 1800 O O . SER A 1 239 ? -7.143 -2.875 -5.354 1.00 93.88 239 SER A O 1
ATOM 1802 N N . TRP A 1 240 ? -8.909 -3.829 -4.319 1.00 94.81 240 TRP A N 1
ATOM 1803 C CA . TRP A 1 240 ? -8.429 -3.705 -2.949 1.00 94.81 240 TRP A CA 1
ATOM 1804 C C . TRP A 1 240 ? -8.747 -4.985 -2.177 1.00 94.81 240 TRP A C 1
ATOM 1806 O O . TRP A 1 240 ? -9.903 -5.398 -2.118 1.00 94.81 240 TRP A O 1
ATOM 1816 N N . LYS A 1 241 ? -7.722 -5.650 -1.625 1.00 88.88 241 LYS A N 1
ATOM 1817 C CA . LYS A 1 241 ? -7.861 -6.924 -0.883 1.00 88.88 241 LYS A CA 1
ATOM 1818 C C . LYS A 1 241 ? -8.704 -7.992 -1.608 1.00 88.88 241 LYS A C 1
ATOM 1820 O O . LYS A 1 241 ? -9.447 -8.751 -0.991 1.00 88.88 241 LYS A O 1
ATOM 1825 N N . GLY A 1 242 ? -8.592 -8.043 -2.937 1.00 83.25 242 GLY A N 1
ATOM 1826 C CA . GLY A 1 242 ? -9.340 -8.970 -3.793 1.00 83.25 242 GLY A CA 1
ATOM 1827 C C . GLY A 1 242 ? -10.786 -8.561 -4.095 1.00 83.25 242 GLY A C 1
ATOM 1828 O O . GLY A 1 242 ? -11.425 -9.213 -4.913 1.00 83.25 242 GLY A O 1
ATOM 1829 N N . ALA A 1 243 ? -11.294 -7.485 -3.493 1.00 84.94 243 ALA A N 1
ATOM 1830 C CA . ALA A 1 243 ? -12.564 -6.875 -3.865 1.00 84.94 243 ALA A CA 1
ATOM 1831 C C . ALA A 1 243 ? -12.365 -5.851 -4.992 1.00 84.94 243 ALA A C 1
ATOM 1833 O O . ALA A 1 243 ? -11.291 -5.257 -5.126 1.00 84.94 243 ALA A O 1
ATOM 1834 N N . HIS A 1 244 ? -13.407 -5.647 -5.797 1.00 91.69 244 HIS A N 1
ATOM 1835 C CA . HIS A 1 244 ? -13.381 -4.763 -6.959 1.00 91.69 244 HIS A CA 1
ATOM 1836 C C . HIS A 1 244 ? -14.403 -3.638 -6.816 1.00 91.69 244 HIS A C 1
ATOM 1838 O O . HIS A 1 244 ? -15.526 -3.871 -6.377 1.00 91.69 244 HIS A O 1
ATOM 1844 N N . VAL A 1 245 ? -14.011 -2.438 -7.236 1.00 88.81 245 VAL A N 1
ATOM 1845 C CA . VAL A 1 245 ? -14.862 -1.247 -7.314 1.00 88.81 245 VAL A CA 1
ATOM 1846 C C . VAL A 1 245 ? -14.826 -0.749 -8.751 1.00 88.81 245 VAL A C 1
ATOM 1848 O O . VAL A 1 245 ? -13.743 -0.570 -9.312 1.00 88.81 245 VAL A O 1
ATOM 1851 N N . ALA A 1 246 ? -15.986 -0.559 -9.375 1.00 87.19 246 ALA A N 1
ATOM 1852 C CA . ALA A 1 246 ? -16.041 -0.038 -10.740 1.00 87.19 246 ALA A CA 1
ATOM 1853 C C . ALA A 1 246 ? -15.638 1.445 -10.761 1.00 87.19 246 ALA A C 1
ATOM 1855 O O . ALA A 1 246 ? -15.936 2.171 -9.818 1.00 87.19 246 ALA A O 1
ATOM 1856 N N . ALA A 1 247 ? -15.023 1.924 -11.848 1.00 87.00 247 ALA A N 1
ATOM 1857 C CA . ALA A 1 247 ? -14.616 3.331 -11.980 1.00 87.00 247 ALA A CA 1
ATOM 1858 C C . ALA A 1 247 ? -15.771 4.314 -11.710 1.00 87.00 247 ALA A C 1
ATOM 1860 O O . ALA A 1 247 ? -15.581 5.311 -11.025 1.00 87.00 247 ALA A O 1
ATOM 1861 N N . ARG A 1 248 ? -16.991 3.967 -12.144 1.00 81.88 248 ARG A N 1
ATOM 1862 C CA . ARG A 1 248 ? -18.211 4.759 -11.904 1.00 81.88 248 ARG A CA 1
ATOM 1863 C C . ARG A 1 248 ? -18.609 4.903 -10.427 1.00 81.88 248 ARG A C 1
ATOM 1865 O O . ARG A 1 248 ? -19.407 5.767 -10.088 1.00 81.88 248 ARG A O 1
ATOM 1872 N N . GLU A 1 249 ? -18.103 4.032 -9.556 1.00 81.38 249 GLU A N 1
ATOM 1873 C CA . GLU A 1 249 ? -18.359 4.048 -8.108 1.00 81.38 249 GLU A CA 1
ATOM 1874 C C . GLU A 1 249 ? -17.243 4.772 -7.335 1.00 81.38 249 GLU A C 1
ATOM 1876 O O . GLU A 1 249 ? -17.270 4.832 -6.105 1.00 81.38 249 GLU A O 1
ATOM 1881 N N . VAL A 1 250 ? -16.259 5.323 -8.050 1.00 86.31 250 VAL A N 1
ATOM 1882 C CA . VAL A 1 250 ? -15.157 6.104 -7.494 1.00 86.31 250 VAL A CA 1
ATOM 1883 C C . VAL A 1 250 ? -15.451 7.589 -7.695 1.00 86.31 250 VAL A C 1
ATOM 1885 O O . VAL A 1 250 ? -15.706 8.048 -8.808 1.00 86.31 250 VAL A O 1
ATOM 1888 N N . LEU A 1 251 ? -15.387 8.362 -6.615 1.00 86.69 251 LEU A N 1
ATOM 1889 C CA . LEU A 1 251 ? -15.433 9.818 -6.674 1.00 86.69 251 LEU A CA 1
ATOM 1890 C C . LEU A 1 251 ? -14.039 10.351 -6.999 1.00 86.69 251 LEU A C 1
ATOM 1892 O O . LEU A 1 251 ? -13.058 9.951 -6.371 1.00 86.69 251 LEU A O 1
ATOM 1896 N N . LEU A 1 252 ? -13.961 11.256 -7.970 1.00 86.75 252 LEU A N 1
ATOM 1897 C CA . LEU A 1 252 ? -12.712 11.828 -8.456 1.00 86.75 252 LEU A CA 1
ATOM 1898 C C . LEU A 1 252 ? -12.797 13.354 -8.548 1.00 86.75 252 LEU A C 1
ATOM 1900 O O . LEU A 1 252 ? -13.473 13.876 -9.435 1.00 86.75 252 LEU A O 1
ATOM 1904 N N . ASP A 1 253 ? -12.065 14.061 -7.697 1.00 86.06 253 ASP A N 1
ATOM 1905 C CA . ASP A 1 253 ? -12.041 15.522 -7.702 1.00 86.06 253 ASP A CA 1
ATOM 1906 C C . ASP A 1 253 ? -10.664 16.038 -8.133 1.00 86.06 253 ASP A C 1
ATOM 1908 O O . ASP A 1 253 ? -9.623 15.578 -7.654 1.00 86.06 253 ASP A O 1
ATOM 1912 N N . TYR A 1 254 ? -10.666 17.017 -9.035 1.00 86.88 254 TYR A N 1
ATOM 1913 C CA . TYR A 1 254 ? -9.470 17.739 -9.458 1.00 86.88 254 TYR A CA 1
ATOM 1914 C C . TYR A 1 254 ? -9.328 18.974 -8.571 1.00 86.88 254 TYR A C 1
ATOM 1916 O O . TYR A 1 254 ? -10.163 19.876 -8.613 1.00 86.88 254 TYR A O 1
ATOM 1924 N N . LEU A 1 255 ? -8.297 18.994 -7.733 1.00 84.19 255 LEU A N 1
ATOM 1925 C CA . LEU A 1 255 ? -8.033 20.103 -6.823 1.00 84.19 255 LEU A CA 1
ATOM 1926 C C . LEU A 1 255 ? -7.330 21.246 -7.568 1.00 84.19 255 LEU A C 1
ATOM 1928 O O . LEU A 1 255 ? -6.582 21.017 -8.518 1.00 84.19 255 LEU A O 1
ATOM 1932 N N . GLU A 1 256 ? -7.521 22.483 -7.106 1.00 80.62 256 GLU A N 1
ATOM 1933 C CA . GLU A 1 256 ? -6.974 23.699 -7.740 1.00 80.62 256 GLU A CA 1
ATOM 1934 C C . GLU A 1 256 ? -5.444 23.686 -7.882 1.00 80.62 256 GLU A C 1
ATOM 1936 O O . GLU A 1 256 ? -4.882 24.277 -8.798 1.00 80.62 256 GLU A O 1
ATOM 1941 N N . ASN A 1 257 ? -4.757 22.967 -6.996 1.00 82.56 257 ASN A N 1
ATOM 1942 C CA . ASN A 1 257 ? -3.306 22.791 -7.020 1.00 82.56 257 ASN A CA 1
ATOM 1943 C C . ASN A 1 257 ? -2.827 21.704 -8.005 1.00 82.56 257 ASN A C 1
ATOM 1945 O O . ASN A 1 257 ? -1.655 21.323 -7.977 1.00 82.56 257 ASN A O 1
ATOM 1949 N N . GLY A 1 258 ? -3.721 21.175 -8.844 1.00 82.88 258 GLY A N 1
ATOM 1950 C CA . GLY A 1 258 ? -3.440 20.112 -9.808 1.00 82.88 258 GLY A CA 1
ATOM 1951 C C . GLY A 1 258 ? -3.365 18.711 -9.196 1.00 82.88 258 GLY A C 1
ATOM 1952 O O . GLY A 1 258 ? -3.009 17.762 -9.896 1.00 82.88 258 GLY A O 1
ATOM 1953 N N . TRP A 1 259 ? -3.670 18.551 -7.906 1.00 88.31 259 TRP A N 1
ATOM 1954 C CA . TRP A 1 259 ? -3.733 17.235 -7.271 1.00 88.31 259 TRP A CA 1
ATOM 1955 C C . TRP A 1 259 ? -5.052 16.532 -7.576 1.00 88.31 259 TRP A C 1
ATOM 1957 O O . TRP A 1 259 ? -6.091 17.156 -7.782 1.00 88.31 259 TRP A O 1
ATOM 1967 N N . LEU A 1 260 ? -5.005 15.204 -7.560 1.00 90.38 260 LEU A N 1
ATOM 1968 C CA . LEU A 1 260 ? -6.171 14.351 -7.767 1.00 90.38 260 LEU A CA 1
ATOM 1969 C C . LEU A 1 260 ? -6.617 13.779 -6.429 1.00 90.38 260 LEU A C 1
ATOM 1971 O O . LEU A 1 260 ? -5.838 13.088 -5.769 1.00 90.38 260 LEU A O 1
ATOM 1975 N N . ARG A 1 261 ? -7.863 14.035 -6.042 1.00 91.44 261 ARG A N 1
ATOM 1976 C CA . ARG A 1 261 ? -8.513 13.380 -4.908 1.00 91.44 261 ARG A CA 1
ATOM 1977 C C . ARG A 1 261 ? -9.371 12.231 -5.417 1.00 91.44 261 ARG A C 1
ATOM 1979 O O . ARG A 1 261 ? -10.141 12.396 -6.356 1.00 91.44 261 ARG A O 1
ATOM 1986 N N . LEU A 1 262 ? -9.226 11.073 -4.795 1.00 93.00 262 LEU A N 1
ATOM 1987 C CA . LEU A 1 262 ? -9.929 9.849 -5.128 1.00 93.00 262 LEU A CA 1
ATOM 1988 C C . LEU A 1 262 ? -10.592 9.306 -3.860 1.00 93.00 262 LEU A C 1
ATOM 1990 O O . LEU A 1 262 ? -9.906 9.029 -2.873 1.00 93.00 262 LEU A O 1
ATOM 1994 N N . CYS A 1 263 ? -11.913 9.134 -3.896 1.00 91.50 263 CYS A N 1
ATOM 1995 C CA . CYS A 1 263 ? -12.683 8.577 -2.788 1.00 91.50 263 CYS A CA 1
ATOM 1996 C C . CYS A 1 263 ? -13.503 7.373 -3.247 1.00 91.50 263 CYS A C 1
ATOM 1998 O O . CYS A 1 263 ? -14.167 7.422 -4.279 1.00 91.50 263 CYS A O 1
ATOM 2000 N N . PHE A 1 264 ? -13.484 6.282 -2.489 1.00 90.50 264 PHE A N 1
ATOM 2001 C CA . PHE A 1 264 ? -14.262 5.086 -2.823 1.00 90.50 264 PHE A CA 1
ATOM 2002 C C . PHE A 1 264 ? -14.570 4.248 -1.591 1.00 90.50 264 PHE A C 1
ATOM 2004 O O . PHE A 1 264 ? -13.930 4.371 -0.545 1.00 90.50 264 PHE A O 1
ATOM 2011 N N . THR A 1 265 ? -15.584 3.398 -1.712 1.00 89.19 265 THR A N 1
ATOM 2012 C CA . THR A 1 265 ? -15.978 2.426 -0.689 1.00 89.19 265 THR A CA 1
ATOM 2013 C C . THR A 1 265 ? -15.962 1.033 -1.288 1.00 89.19 265 THR A C 1
ATOM 2015 O O . THR A 1 265 ? -16.343 0.844 -2.439 1.00 89.19 265 THR A O 1
ATOM 2018 N N . VAL A 1 266 ? -15.503 0.061 -0.511 1.00 89.25 266 VAL A N 1
ATOM 2019 C CA . VAL A 1 266 ? -15.362 -1.328 -0.931 1.00 89.25 266 VAL A CA 1
ATOM 2020 C C . VAL A 1 266 ? -15.810 -2.255 0.190 1.00 89.25 266 VAL A C 1
ATOM 2022 O O . VAL A 1 266 ? -15.491 -2.047 1.360 1.00 89.25 266 VAL A O 1
ATOM 2025 N N . PHE A 1 267 ? -16.569 -3.287 -0.166 1.00 86.12 267 PHE A N 1
ATOM 2026 C CA . PHE A 1 267 ? -16.897 -4.370 0.752 1.00 86.12 267 PHE A CA 1
ATOM 2027 C C . PHE A 1 267 ? -15.835 -5.464 0.647 1.00 86.12 267 PHE A C 1
ATOM 2029 O O . PHE A 1 267 ? -15.606 -6.017 -0.429 1.00 86.12 267 PHE A O 1
ATOM 2036 N N . CYS A 1 268 ? -15.194 -5.780 1.768 1.00 85.25 268 CYS A N 1
ATOM 2037 C CA . CYS A 1 268 ? -14.113 -6.752 1.858 1.00 85.25 268 CYS A CA 1
ATOM 2038 C C . CYS A 1 268 ? -14.627 -8.036 2.538 1.00 85.25 268 CYS A C 1
ATOM 2040 O O . CYS A 1 268 ? -14.558 -8.130 3.766 1.00 85.25 268 CYS A O 1
ATOM 2042 N N . PRO A 1 269 ? -15.118 -9.044 1.785 1.00 77.31 269 PRO A N 1
ATOM 2043 C CA . PRO A 1 269 ? -15.788 -10.224 2.351 1.00 77.31 269 PRO A CA 1
ATOM 2044 C C . PRO A 1 269 ? -14.866 -11.092 3.218 1.00 77.31 269 PRO A C 1
ATOM 2046 O O . PRO A 1 269 ? -15.312 -11.711 4.176 1.00 77.31 269 PRO A O 1
ATOM 2049 N N . ASN A 1 270 ? -13.569 -11.104 2.905 1.00 80.00 270 ASN A N 1
ATOM 2050 C CA . ASN A 1 270 ? -12.565 -11.920 3.593 1.00 80.00 270 ASN A CA 1
ATOM 2051 C C . ASN A 1 270 ? -11.889 -11.187 4.760 1.00 80.00 270 ASN A C 1
ATOM 2053 O O . ASN A 1 270 ? -10.877 -11.648 5.284 1.00 80.00 270 ASN A O 1
ATOM 2057 N N . GLN A 1 271 ? -12.371 -9.998 5.110 1.00 81.75 271 GLN A N 1
ATOM 2058 C CA . GLN A 1 271 ? -11.854 -9.229 6.231 1.00 81.75 271 GLN A CA 1
ATOM 2059 C C . GLN A 1 271 ? -12.795 -9.384 7.419 1.00 81.75 271 GLN A C 1
ATOM 2061 O O . GLN A 1 271 ? -14.014 -9.388 7.255 1.00 81.75 271 GLN A O 1
ATOM 2066 N N . SER A 1 272 ? -12.217 -9.504 8.609 1.00 78.56 272 SER A N 1
ATOM 2067 C CA . SER A 1 272 ? -12.959 -9.570 9.860 1.00 78.56 272 SER A CA 1
ATOM 2068 C C . SER A 1 272 ? -12.530 -8.459 10.804 1.00 78.56 272 SER A C 1
ATOM 2070 O O . SER A 1 272 ? -11.390 -7.994 10.752 1.00 78.56 272 SER A O 1
ATOM 2072 N N . THR A 1 273 ? -13.438 -8.048 11.681 1.00 72.81 273 THR A N 1
ATOM 2073 C CA . THR A 1 273 ? -13.154 -7.079 12.741 1.00 72.81 273 THR A CA 1
ATOM 2074 C C . THR A 1 273 ? -13.633 -7.608 14.087 1.00 72.81 273 THR A C 1
ATOM 2076 O O . THR A 1 273 ? -14.754 -8.099 14.204 1.00 72.81 273 THR A O 1
ATOM 2079 N N . ASP A 1 274 ? -12.784 -7.492 15.109 1.00 70.94 274 ASP A N 1
ATOM 2080 C CA . ASP A 1 274 ? -13.128 -7.841 16.495 1.00 70.94 274 ASP A CA 1
ATOM 2081 C C . ASP A 1 274 ? -13.931 -6.727 17.188 1.00 70.94 274 ASP A C 1
ATOM 2083 O O . ASP A 1 274 ? -14.498 -6.930 18.263 1.00 70.94 274 ASP A O 1
ATOM 2087 N N . TRP A 1 275 ? -13.981 -5.537 16.579 1.00 68.00 275 TRP A N 1
ATOM 2088 C CA . TRP A 1 275 ? -14.647 -4.354 17.128 1.00 68.00 275 TRP A CA 1
ATOM 2089 C C . TRP A 1 275 ? -16.170 -4.421 17.015 1.00 68.00 275 TRP A C 1
ATOM 2091 O O . TRP A 1 275 ? -16.877 -3.795 17.804 1.00 68.00 275 TRP A O 1
ATOM 2101 N N . LEU A 1 276 ? -16.677 -5.198 16.057 1.00 67.94 276 LEU A N 1
ATOM 2102 C CA . LEU A 1 276 ? -18.098 -5.462 15.884 1.00 67.94 276 LEU A CA 1
ATOM 2103 C C . LEU A 1 276 ? -18.351 -6.955 16.015 1.00 67.94 276 LEU A C 1
ATOM 2105 O O . LEU A 1 276 ? -17.633 -7.776 15.447 1.00 67.94 276 LEU A O 1
ATOM 2109 N N . ARG A 1 277 ? -19.404 -7.303 16.753 1.00 69.56 277 ARG A N 1
ATOM 2110 C CA . ARG A 1 277 ? -19.854 -8.687 16.854 1.00 69.56 277 ARG A CA 1
ATOM 2111 C C . ARG A 1 277 ? -20.846 -8.974 15.738 1.00 69.56 277 ARG A C 1
ATOM 2113 O O . ARG A 1 277 ? -21.809 -8.232 15.559 1.00 69.56 277 ARG A O 1
ATOM 2120 N N . GLY A 1 278 ? -20.612 -10.057 15.006 1.00 64.94 278 GLY A N 1
ATOM 2121 C CA . GLY A 1 278 ? -21.610 -10.618 14.104 1.00 64.94 278 GLY A CA 1
ATOM 2122 C C . GLY A 1 278 ? -22.797 -11.196 14.880 1.00 64.94 278 GLY A C 1
ATOM 2123 O O . GLY A 1 278 ? -22.752 -11.339 16.103 1.00 64.94 278 GLY A O 1
ATOM 2124 N N . ALA A 1 279 ? -23.847 -11.597 14.160 1.00 64.94 279 ALA A N 1
ATOM 2125 C CA . ALA A 1 279 ? -25.081 -12.136 14.746 1.00 64.94 279 ALA A CA 1
ATOM 2126 C C . ALA A 1 279 ? -24.866 -13.350 15.682 1.00 64.94 279 ALA A C 1
ATOM 2128 O O . ALA A 1 279 ? -25.685 -13.605 16.556 1.00 64.94 279 ALA A O 1
ATOM 2129 N N . GLY A 1 280 ? -23.748 -14.074 15.536 1.00 67.00 280 GLY A N 1
ATOM 2130 C CA . GLY A 1 280 ? -23.356 -15.199 16.396 1.00 67.00 280 GLY A CA 1
ATOM 2131 C C . GLY A 1 280 ? -22.424 -14.845 17.563 1.00 67.00 280 GLY A C 1
ATOM 2132 O O . GLY A 1 280 ? -21.839 -15.744 18.158 1.00 67.00 280 GLY A O 1
ATOM 2133 N N . GLY A 1 281 ? -22.197 -13.562 17.862 1.00 69.12 281 GLY A N 1
ATOM 2134 C CA . GLY A 1 281 ? -21.323 -13.118 18.957 1.00 69.12 281 GLY A CA 1
ATOM 2135 C C . GLY A 1 281 ? -19.813 -13.198 18.679 1.00 69.12 281 GLY A C 1
ATOM 2136 O O . GLY A 1 281 ? -19.031 -12.661 19.466 1.00 69.12 281 GLY A O 1
ATOM 2137 N N . GLY A 1 282 ? -19.397 -13.819 17.571 1.00 70.56 282 GLY A N 1
ATOM 2138 C CA . GLY A 1 282 ? -18.020 -13.810 17.061 1.00 70.56 282 GLY A CA 1
ATOM 2139 C C . GLY A 1 282 ? -17.667 -12.540 16.268 1.00 70.56 282 GLY A C 1
ATOM 2140 O O . GLY A 1 282 ? -18.531 -11.675 1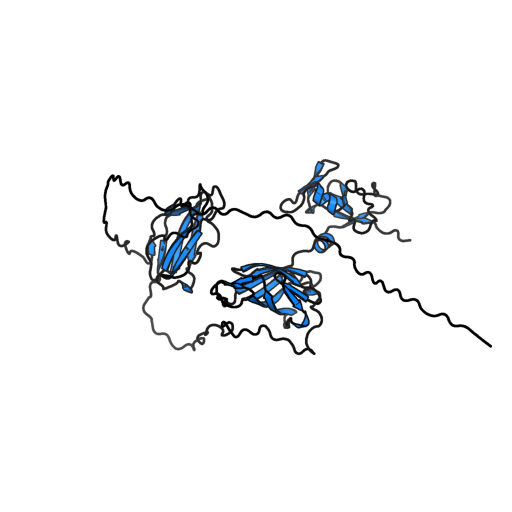6.098 1.00 70.56 282 GLY A O 1
ATOM 2141 N N . PRO A 1 283 ? -16.419 -12.415 15.779 1.00 68.75 283 PRO A N 1
ATOM 2142 C CA . PRO A 1 283 ? -15.986 -11.288 14.952 1.00 68.75 283 PRO A CA 1
ATOM 2143 C C . PRO A 1 283 ? -16.884 -11.119 13.725 1.00 68.75 283 PRO A C 1
ATOM 2145 O O . PRO A 1 283 ? -17.285 -12.107 13.102 1.00 68.75 283 PRO A O 1
ATOM 2148 N N . LEU A 1 284 ? -17.209 -9.877 13.368 1.00 72.62 284 LEU A N 1
ATOM 2149 C CA . LEU A 1 284 ? -17.951 -9.598 12.143 1.00 72.62 284 LEU A CA 1
ATOM 2150 C C . LEU A 1 284 ? -17.071 -9.947 10.935 1.00 72.62 284 LEU A C 1
ATOM 2152 O O . LEU A 1 284 ? -15.957 -9.439 10.822 1.00 72.62 284 LEU A O 1
ATOM 2156 N N . VAL A 1 285 ? -17.575 -10.806 10.046 1.00 76.12 285 VAL A N 1
ATOM 2157 C CA . VAL A 1 285 ? -16.928 -11.192 8.782 1.00 76.12 285 VAL A CA 1
ATOM 2158 C C . VAL A 1 285 ? -17.579 -10.422 7.641 1.00 76.12 285 VAL A C 1
ATOM 2160 O O . VAL A 1 285 ? -18.804 -10.346 7.569 1.00 76.12 285 VAL A O 1
ATOM 2163 N N . GLY A 1 286 ? -16.757 -9.877 6.750 1.00 79.50 286 GLY A N 1
ATOM 2164 C CA . GLY A 1 286 ? -17.200 -8.961 5.712 1.00 79.50 286 GLY A CA 1
ATOM 2165 C C . GLY A 1 286 ? -17.331 -7.552 6.270 1.00 79.50 286 GLY A C 1
ATOM 2166 O O . GLY A 1 286 ? -18.315 -7.227 6.927 1.00 79.50 286 GLY A O 1
ATOM 2167 N N . VAL A 1 287 ? -16.340 -6.705 6.000 1.00 82.56 287 VAL A N 1
ATOM 2168 C CA . VAL A 1 287 ? -16.330 -5.319 6.490 1.00 82.56 287 VAL A CA 1
ATOM 2169 C C . VAL A 1 287 ? -16.329 -4.338 5.335 1.00 82.56 287 VAL A C 1
ATOM 2171 O O . VAL A 1 287 ? -15.726 -4.580 4.287 1.00 82.56 287 VAL A O 1
ATOM 2174 N N . ILE A 1 288 ? -16.989 -3.207 5.544 1.00 85.31 288 ILE A N 1
ATOM 2175 C CA . ILE A 1 288 ? -16.911 -2.075 4.628 1.00 85.31 288 ILE A CA 1
ATOM 2176 C C . ILE A 1 288 ? -15.652 -1.269 4.957 1.00 85.31 288 ILE A C 1
ATOM 2178 O O . ILE A 1 288 ? -15.434 -0.876 6.106 1.00 85.31 288 ILE A O 1
ATOM 2182 N N . GLU A 1 289 ? -14.833 -1.017 3.944 1.00 90.94 289 GLU A N 1
ATOM 2183 C CA . GLU A 1 289 ? -13.670 -0.137 4.010 1.00 90.94 289 GLU A CA 1
ATOM 2184 C C . GLU A 1 289 ? -13.871 1.038 3.044 1.00 90.94 289 GLU A C 1
ATOM 2186 O O . GLU A 1 289 ? -14.455 0.887 1.970 1.00 90.94 289 GLU A O 1
ATOM 2191 N N . SER A 1 290 ? -13.417 2.231 3.417 1.00 91.88 290 SER A N 1
ATOM 2192 C CA . SER A 1 290 ? -13.501 3.411 2.558 1.00 91.88 290 SER A CA 1
ATOM 2193 C C . SER A 1 290 ? -12.238 4.256 2.618 1.00 91.88 290 SER A C 1
ATOM 2195 O O . SER A 1 290 ? -11.523 4.293 3.623 1.00 91.88 290 SER A O 1
ATOM 2197 N N . PHE A 1 291 ? -11.955 4.909 1.498 1.00 94.75 291 PHE A N 1
ATOM 2198 C CA . PHE A 1 291 ? -10.744 5.679 1.264 1.00 94.75 291 PHE A CA 1
ATOM 2199 C C . PHE A 1 291 ? -11.098 7.081 0.810 1.00 94.75 291 PHE A C 1
ATOM 2201 O O . PHE A 1 291 ? -11.976 7.249 -0.028 1.00 94.75 291 PHE A O 1
ATOM 2208 N N . ASP A 1 292 ? -10.364 8.052 1.330 1.00 93.62 292 ASP A N 1
ATOM 2209 C CA . ASP A 1 292 ? -10.352 9.440 0.883 1.00 93.62 292 ASP A CA 1
ATOM 2210 C C . ASP A 1 292 ? -8.889 9.843 0.732 1.00 93.62 292 ASP A C 1
ATOM 2212 O O . ASP A 1 292 ? -8.213 10.090 1.732 1.00 93.62 292 ASP A O 1
ATOM 2216 N N . ILE A 1 293 ? -8.360 9.769 -0.489 1.00 96.06 293 ILE A N 1
ATOM 2217 C CA . ILE A 1 293 ? -6.923 9.888 -0.750 1.00 96.06 293 ILE A CA 1
ATOM 2218 C C . ILE A 1 293 ? -6.624 10.955 -1.793 1.00 96.06 293 ILE A C 1
ATOM 2220 O O . ILE A 1 293 ? -7.360 11.135 -2.752 1.00 96.06 293 ILE A O 1
ATOM 2224 N N . VAL A 1 294 ? -5.500 11.642 -1.622 1.00 95.25 294 VAL A N 1
ATOM 2225 C CA . VAL A 1 294 ? -5.021 12.695 -2.516 1.00 95.25 294 VAL A CA 1
ATOM 2226 C C . VAL A 1 294 ? -3.649 12.314 -3.054 1.00 95.25 294 VAL A C 1
ATOM 2228 O O . VAL A 1 294 ? -2.719 12.042 -2.287 1.00 95.25 294 VAL A O 1
ATOM 2231 N N . PHE A 1 295 ? -3.517 12.297 -4.377 1.00 94.12 295 PHE A N 1
ATOM 2232 C CA . PHE A 1 295 ? -2.263 12.068 -5.084 1.00 94.12 295 PHE A CA 1
ATOM 2233 C C . PHE A 1 295 ? -1.480 13.377 -5.181 1.00 94.12 295 PHE A C 1
ATOM 2235 O O . PHE A 1 295 ? -1.951 14.349 -5.766 1.00 94.12 295 PHE A O 1
ATOM 2242 N N . MET A 1 296 ? -0.284 13.396 -4.591 1.00 85.88 296 MET A N 1
ATOM 2243 C CA . MET A 1 296 ? 0.481 14.629 -4.346 1.00 85.88 296 MET A CA 1
ATOM 2244 C C . MET A 1 296 ? 1.722 14.771 -5.235 1.00 85.88 296 MET A C 1
ATOM 2246 O O . MET A 1 296 ? 2.412 15.787 -5.187 1.00 85.88 296 MET A O 1
ATOM 2250 N N . SER A 1 297 ? 2.101 13.728 -5.973 1.00 82.38 297 SER A N 1
ATOM 2251 C CA . SER A 1 297 ? 3.354 13.699 -6.733 1.00 82.38 297 SER A CA 1
ATOM 2252 C C . SER A 1 297 ? 3.200 12.882 -8.002 1.00 82.38 297 SER A C 1
ATOM 2254 O O . SER A 1 297 ? 2.509 11.863 -7.985 1.00 82.38 297 SER A O 1
ATOM 2256 N N . SER A 1 298 ? 3.901 13.296 -9.057 1.00 83.44 298 SER A N 1
ATOM 2257 C CA . SER A 1 298 ? 3.922 12.623 -10.357 1.00 83.44 298 SER A CA 1
ATOM 2258 C C . SER A 1 298 ? 5.353 12.366 -10.828 1.00 83.44 298 SER A C 1
ATOM 2260 O O . SER A 1 298 ? 6.281 13.071 -10.431 1.00 83.44 298 SER A O 1
ATOM 2262 N N . ASP A 1 299 ? 5.547 11.330 -11.643 1.00 77.81 299 ASP A N 1
ATOM 2263 C CA . ASP A 1 299 ? 6.812 11.058 -12.321 1.00 77.81 299 ASP A CA 1
ATOM 2264 C C . ASP A 1 299 ? 6.983 11.935 -13.575 1.00 77.81 299 ASP A C 1
ATOM 2266 O O . ASP A 1 299 ? 6.095 12.698 -13.956 1.00 77.81 299 ASP A O 1
ATOM 2270 N N . ILE A 1 300 ? 8.134 11.807 -14.241 1.00 71.31 300 ILE A N 1
ATOM 2271 C CA . ILE A 1 300 ? 8.449 12.532 -15.485 1.00 71.31 300 ILE A CA 1
ATOM 2272 C C . ILE A 1 300 ? 7.475 12.236 -16.640 1.00 71.31 300 ILE A C 1
ATOM 2274 O O . ILE A 1 300 ? 7.483 12.948 -17.637 1.00 71.31 300 ILE A O 1
ATOM 2278 N N . LEU A 1 301 ? 6.660 11.183 -16.525 1.00 74.06 301 LEU A N 1
ATOM 2279 C CA . LEU A 1 301 ? 5.641 10.798 -17.500 1.00 74.06 301 LEU A CA 1
ATOM 2280 C C . LEU A 1 301 ? 4.238 11.259 -17.068 1.00 74.06 301 LEU A C 1
ATOM 2282 O O . LEU A 1 301 ? 3.248 10.842 -17.665 1.00 74.06 301 LEU A O 1
ATOM 2286 N N . GLY A 1 302 ? 4.136 12.080 -16.017 1.00 79.44 302 GLY A N 1
ATOM 2287 C CA . GLY A 1 302 ? 2.870 12.596 -15.495 1.00 79.44 302 GLY A CA 1
ATOM 2288 C C . GLY A 1 302 ? 2.050 11.573 -14.705 1.00 79.44 302 GLY A C 1
ATOM 2289 O O . GLY A 1 302 ? 0.877 11.816 -14.433 1.00 79.44 302 GLY A O 1
ATOM 2290 N N . ARG A 1 303 ? 2.628 10.426 -14.326 1.00 83.94 303 ARG A N 1
ATOM 2291 C CA . ARG A 1 303 ? 1.923 9.364 -13.589 1.00 83.94 303 ARG A CA 1
ATOM 2292 C C . ARG A 1 303 ? 2.090 9.565 -12.099 1.00 83.94 303 ARG A C 1
ATOM 2294 O O . ARG A 1 303 ? 3.202 9.807 -11.636 1.00 83.94 303 ARG A O 1
ATOM 2301 N N . THR A 1 304 ? 1.021 9.407 -11.334 1.00 85.56 304 THR A N 1
ATOM 2302 C CA . THR A 1 304 ? 1.061 9.669 -9.897 1.00 85.56 304 THR A CA 1
ATOM 2303 C C . THR A 1 304 ? 1.923 8.641 -9.172 1.00 85.56 304 THR A C 1
ATOM 2305 O O . THR A 1 304 ? 1.795 7.441 -9.403 1.00 85.56 304 THR A O 1
ATOM 2308 N N . THR A 1 305 ? 2.811 9.085 -8.288 1.00 86.75 305 THR A N 1
ATOM 2309 C CA . THR A 1 305 ? 3.782 8.216 -7.602 1.00 86.75 305 THR A CA 1
ATOM 2310 C C . THR A 1 305 ? 3.415 7.950 -6.154 1.00 86.75 305 THR A C 1
ATOM 2312 O O . THR A 1 305 ? 3.657 6.851 -5.661 1.00 86.75 305 THR A O 1
ATOM 2315 N N . THR A 1 306 ? 2.825 8.926 -5.465 1.00 93.25 306 THR A N 1
ATOM 2316 C CA . THR A 1 306 ? 2.464 8.793 -4.053 1.00 93.25 306 THR A CA 1
ATOM 2317 C C . THR A 1 306 ? 1.131 9.456 -3.744 1.00 93.25 306 THR A C 1
ATOM 2319 O O . THR A 1 306 ? 0.725 10.418 -4.402 1.00 93.25 306 THR A O 1
ATOM 2322 N N . PHE A 1 307 ? 0.464 8.946 -2.711 1.00 96.00 307 PHE A N 1
ATOM 2323 C CA . PHE A 1 307 ? -0.743 9.549 -2.159 1.00 96.00 307 PHE A CA 1
ATOM 2324 C C . PHE A 1 307 ? -0.750 9.513 -0.632 1.00 96.00 307 PHE A C 1
ATOM 2326 O O . PHE A 1 307 ? -0.049 8.712 0.000 1.00 96.00 307 PHE A O 1
ATOM 2333 N N . ARG A 1 308 ? -1.588 10.361 -0.037 1.00 96.50 308 ARG A N 1
ATOM 2334 C CA . ARG A 1 308 ? -1.931 10.351 1.391 1.00 96.50 308 ARG A CA 1
ATOM 2335 C C . ARG A 1 308 ? -3.419 10.581 1.575 1.00 96.50 308 ARG A C 1
ATOM 2337 O O . ARG A 1 308 ? -4.051 11.180 0.716 1.00 96.50 308 ARG A O 1
ATOM 2344 N N . GLY A 1 309 ? -3.954 10.151 2.704 1.00 94.62 309 GLY A N 1
ATOM 2345 C CA . GLY A 1 309 ? -5.319 10.480 3.069 1.00 94.62 309 GLY A CA 1
ATOM 2346 C C . GLY A 1 309 ? -5.815 9.660 4.238 1.00 94.62 309 GLY A C 1
ATOM 2347 O O . GLY A 1 309 ? -5.025 9.215 5.075 1.00 94.62 309 GLY A O 1
ATOM 2348 N N . ASP A 1 310 ? -7.114 9.424 4.240 1.00 93.44 310 ASP A N 1
ATOM 2349 C CA . ASP A 1 310 ? -7.827 8.756 5.309 1.00 93.44 310 ASP A CA 1
ATOM 2350 C C . ASP A 1 310 ? -8.377 7.410 4.847 1.00 93.44 310 ASP A C 1
ATOM 2352 O O . ASP A 1 310 ? -8.937 7.263 3.760 1.00 93.44 310 ASP A O 1
ATOM 2356 N N . PHE A 1 311 ? -8.251 6.432 5.729 1.00 93.25 311 PHE A N 1
ATOM 2357 C CA . PHE A 1 311 ? -8.861 5.121 5.643 1.00 93.25 311 PHE A CA 1
ATOM 2358 C C . PHE A 1 311 ? -9.892 4.979 6.755 1.00 93.25 311 PHE A C 1
ATOM 2360 O O . PHE A 1 311 ? -9.662 5.391 7.894 1.00 93.25 311 PHE A O 1
ATOM 2367 N N . ARG A 1 312 ? -11.020 4.356 6.442 1.00 89.94 312 ARG A N 1
ATOM 2368 C CA . ARG A 1 312 ? -12.073 4.033 7.403 1.00 89.94 312 ARG A CA 1
ATOM 2369 C C . ARG A 1 312 ? -12.429 2.567 7.244 1.00 89.94 312 ARG A C 1
ATOM 2371 O O . ARG A 1 312 ? -12.573 2.089 6.121 1.00 89.94 312 ARG A O 1
ATOM 2378 N N . ARG A 1 313 ? -12.620 1.875 8.361 1.00 86.75 313 ARG A N 1
ATOM 2379 C CA . ARG A 1 313 ? -13.221 0.541 8.393 1.00 86.75 313 ARG A CA 1
ATOM 2380 C C . ARG A 1 313 ? -14.446 0.574 9.288 1.00 86.75 313 ARG A C 1
ATOM 2382 O O . ARG A 1 313 ? -14.457 1.246 10.316 1.00 86.75 313 ARG A O 1
ATOM 2389 N N . GLN A 1 314 ? -15.473 -0.165 8.898 1.00 80.12 314 GLN A N 1
ATOM 2390 C CA . GLN A 1 314 ? -16.677 -0.355 9.692 1.00 80.12 314 GLN A CA 1
ATOM 2391 C C . GLN A 1 314 ? -16.346 -0.777 11.134 1.00 80.12 314 GLN A C 1
ATOM 2393 O O . GLN A 1 314 ? -15.646 -1.764 11.362 1.00 80.12 314 GLN A O 1
ATOM 2398 N N . GLY A 1 315 ? -16.861 -0.017 12.104 1.00 74.19 315 GLY A N 1
ATOM 2399 C CA . GLY A 1 315 ? -16.622 -0.254 13.532 1.00 74.19 315 GLY A CA 1
ATOM 2400 C C . GLY A 1 315 ? -15.278 0.251 14.060 1.00 74.19 315 GLY A C 1
ATOM 2401 O O . GLY A 1 315 ? -15.024 0.137 15.256 1.00 74.19 315 GLY A O 1
ATOM 2402 N N . GLU A 1 316 ? -14.435 0.829 13.205 1.00 78.75 316 GLU A N 1
ATOM 2403 C CA . GLU A 1 316 ? -13.152 1.423 13.578 1.00 78.75 316 GLU A CA 1
ATOM 2404 C C . GLU A 1 316 ? -13.168 2.949 13.392 1.00 78.75 316 GLU A C 1
ATOM 2406 O O . GLU A 1 316 ? -14.066 3.528 12.780 1.00 78.75 316 GLU A O 1
ATOM 2411 N N . GLY A 1 317 ? -12.155 3.618 13.947 1.00 77.75 317 GLY A N 1
ATOM 2412 C CA . GLY A 1 317 ? -11.928 5.044 13.724 1.00 77.75 317 GLY A CA 1
ATOM 2413 C C . GLY A 1 317 ? -11.293 5.343 12.363 1.00 77.75 317 GLY A C 1
ATOM 2414 O O . GLY A 1 317 ? -10.888 4.448 11.622 1.00 77.75 317 GLY A O 1
ATOM 2415 N N . ILE A 1 318 ? -11.159 6.634 12.056 1.00 85.69 318 ILE A N 1
ATOM 2416 C CA . ILE A 1 318 ? -10.403 7.099 10.889 1.00 85.69 318 ILE A CA 1
ATOM 2417 C C . ILE A 1 318 ? -8.912 6.854 11.138 1.00 85.69 318 ILE A C 1
ATOM 2419 O O . ILE A 1 318 ? -8.370 7.247 12.175 1.00 85.69 318 ILE A O 1
ATOM 2423 N N . LEU A 1 319 ? -8.245 6.223 10.177 1.00 87.69 319 LEU A N 1
ATOM 2424 C CA . LEU A 1 319 ? -6.820 5.930 10.218 1.00 87.69 319 LEU A CA 1
ATOM 2425 C C . LEU A 1 319 ? -6.115 6.637 9.062 1.00 87.69 319 LEU A C 1
ATOM 2427 O O . LEU A 1 319 ? -6.568 6.543 7.923 1.00 87.69 319 LEU A O 1
ATOM 2431 N N . PRO A 1 320 ? -4.970 7.289 9.301 1.00 92.25 320 PRO A N 1
ATOM 2432 C CA . PRO A 1 320 ? -4.196 7.844 8.209 1.00 92.25 320 PRO A CA 1
ATOM 2433 C C . PRO A 1 320 ? -3.642 6.717 7.330 1.00 92.25 320 PRO A C 1
ATOM 2435 O O . PRO A 1 320 ? -3.174 5.676 7.813 1.00 92.25 320 PRO A O 1
ATOM 2438 N N . THR A 1 321 ? -3.667 6.947 6.023 1.00 95.25 321 THR A N 1
ATOM 2439 C CA . THR A 1 321 ? -3.159 6.034 5.005 1.00 95.25 321 THR A CA 1
ATOM 2440 C C . THR A 1 321 ? -2.234 6.759 4.037 1.00 95.25 321 THR A C 1
ATOM 2442 O O . THR A 1 321 ? -2.360 7.960 3.783 1.00 95.25 321 THR A O 1
ATOM 2445 N N . LYS A 1 322 ? -1.259 6.033 3.501 1.00 96.38 322 LYS A N 1
ATOM 2446 C CA . LYS A 1 322 ? -0.372 6.524 2.445 1.00 96.38 322 LYS A CA 1
ATOM 2447 C C . LYS A 1 322 ? -0.078 5.417 1.454 1.00 96.38 322 LYS A C 1
ATOM 2449 O O . LYS A 1 322 ? 0.013 4.259 1.855 1.00 96.38 322 LYS A O 1
ATOM 2454 N N . GLY A 1 323 ? 0.126 5.777 0.198 1.00 95.88 323 GLY A N 1
ATOM 2455 C CA . GLY A 1 323 ? 0.475 4.824 -0.842 1.00 95.88 323 GLY A CA 1
ATOM 2456 C C . GLY A 1 323 ? 1.663 5.268 -1.666 1.00 95.88 323 GLY A C 1
ATOM 2457 O O . GLY A 1 323 ? 1.892 6.462 -1.862 1.00 95.88 323 GLY A O 1
ATOM 2458 N N . GLU A 1 324 ? 2.410 4.283 -2.145 1.00 94.44 324 GLU A N 1
ATOM 2459 C CA . GLU A 1 324 ? 3.551 4.465 -3.034 1.00 94.44 324 GLU A CA 1
ATOM 2460 C C . GLU A 1 324 ? 3.421 3.517 -4.224 1.00 94.44 324 GLU A C 1
ATOM 2462 O O . GLU A 1 324 ? 3.149 2.324 -4.059 1.00 94.44 324 GLU A O 1
ATOM 2467 N N . ARG A 1 325 ? 3.583 4.048 -5.436 1.00 92.44 325 ARG A N 1
ATOM 2468 C CA . ARG A 1 325 ? 3.459 3.278 -6.671 1.00 92.44 325 ARG A CA 1
ATOM 2469 C C . ARG A 1 325 ? 4.585 2.253 -6.750 1.00 92.44 325 ARG A C 1
ATOM 2471 O O . ARG A 1 325 ? 5.762 2.606 -6.750 1.00 92.44 325 ARG A O 1
ATOM 2478 N N . LYS A 1 326 ? 4.221 0.976 -6.849 1.00 90.00 326 LYS A N 1
ATOM 2479 C CA . LYS A 1 326 ? 5.165 -0.104 -7.128 1.00 90.00 326 LYS A CA 1
ATOM 2480 C C . LYS A 1 326 ? 5.643 0.037 -8.562 1.00 90.00 326 LYS A C 1
ATOM 2482 O O . LYS A 1 326 ? 4.847 0.097 -9.498 1.00 90.00 326 LYS A O 1
ATOM 2487 N N . GLU A 1 327 ? 6.956 0.069 -8.720 1.00 71.62 327 GLU A N 1
ATOM 2488 C CA . GLU A 1 327 ? 7.578 0.102 -10.031 1.00 71.62 327 GLU A CA 1
ATOM 2489 C C . GLU A 1 327 ? 7.290 -1.211 -10.768 1.00 71.62 327 GLU A C 1
ATOM 2491 O O . GLU A 1 327 ? 7.580 -2.298 -10.256 1.00 71.62 327 GLU A O 1
ATOM 2496 N N . SER A 1 328 ? 6.696 -1.133 -11.961 1.00 66.88 328 SER A N 1
ATOM 2497 C CA . SER A 1 328 ? 6.510 -2.331 -12.776 1.00 66.88 328 SER A CA 1
ATOM 2498 C C . SER A 1 328 ? 7.849 -2.795 -13.358 1.00 66.88 328 SER A C 1
ATOM 2500 O O . SER A 1 328 ? 8.788 -2.012 -13.522 1.00 66.88 328 SER A O 1
ATOM 2502 N N . LEU A 1 329 ? 7.952 -4.081 -13.712 1.00 60.28 329 LEU A N 1
ATOM 2503 C CA . LEU A 1 329 ? 9.123 -4.595 -14.430 1.00 60.28 329 LEU A CA 1
ATOM 2504 C C . LEU A 1 329 ? 9.364 -3.798 -15.724 1.00 60.28 329 LEU A C 1
ATOM 2506 O O . LEU A 1 329 ? 10.500 -3.453 -16.028 1.00 60.28 329 LEU A O 1
ATOM 2510 N N . ASN A 1 330 ? 8.289 -3.431 -16.425 1.00 62.19 330 ASN A N 1
ATOM 2511 C CA . ASN A 1 330 ? 8.354 -2.617 -17.635 1.00 62.19 330 ASN A CA 1
ATOM 2512 C C . ASN A 1 330 ? 8.893 -1.206 -17.356 1.00 62.19 330 ASN A C 1
ATOM 2514 O O . ASN A 1 330 ? 9.708 -0.713 -18.132 1.00 62.19 330 ASN A O 1
ATOM 2518 N N . ASP A 1 331 ? 8.510 -0.581 -16.237 1.00 61.12 331 ASP A N 1
ATOM 2519 C CA . ASP A 1 331 ? 9.045 0.725 -15.823 1.00 61.12 331 ASP A CA 1
ATOM 2520 C C . ASP A 1 331 ? 10.543 0.650 -15.512 1.00 61.12 331 ASP A C 1
ATOM 2522 O O . ASP A 1 331 ? 11.312 1.513 -15.943 1.00 61.12 331 ASP A O 1
ATOM 2526 N N . ARG A 1 332 ? 10.977 -0.420 -14.832 1.00 64.50 332 ARG A N 1
ATOM 2527 C CA . ARG A 1 332 ? 12.405 -0.688 -14.592 1.00 64.50 332 ARG A CA 1
ATOM 2528 C C . ARG A 1 332 ? 13.158 -0.880 -15.906 1.00 64.50 332 ARG A C 1
ATOM 2530 O O . ARG A 1 332 ? 14.234 -0.319 -16.086 1.00 64.50 332 ARG A O 1
ATOM 2537 N N . MET A 1 333 ? 12.580 -1.632 -16.842 1.00 61.62 333 MET A N 1
ATOM 2538 C CA . MET A 1 333 ? 13.173 -1.895 -18.157 1.00 61.62 333 MET A CA 1
ATOM 2539 C C . MET A 1 333 ? 13.239 -0.648 -19.046 1.00 61.62 333 MET A C 1
ATOM 2541 O O . MET A 1 333 ? 14.175 -0.518 -19.836 1.00 61.62 333 MET A O 1
ATOM 2545 N N . ALA A 1 334 ? 12.279 0.273 -18.932 1.00 62.06 334 ALA A N 1
ATOM 2546 C CA . ALA A 1 334 ? 12.280 1.532 -19.675 1.00 62.06 334 ALA A CA 1
ATOM 2547 C C . ALA A 1 334 ? 13.407 2.480 -19.227 1.00 62.06 334 ALA A C 1
ATOM 2549 O O . ALA A 1 334 ? 13.924 3.233 -20.049 1.00 62.06 334 ALA A O 1
ATOM 2550 N N . ARG A 1 335 ? 13.816 2.414 -17.952 1.00 60.91 335 ARG A N 1
ATOM 2551 C CA . ARG A 1 335 ? 14.876 3.253 -17.366 1.00 60.91 335 ARG A CA 1
ATOM 2552 C C . ARG A 1 335 ? 16.295 2.692 -17.503 1.00 60.91 335 ARG A C 1
ATOM 2554 O O . ARG A 1 335 ? 17.244 3.375 -17.127 1.00 60.91 335 ARG A O 1
ATOM 2561 N N . MET A 1 336 ? 16.466 1.474 -18.020 1.00 62.69 336 MET A N 1
ATOM 2562 C CA . MET A 1 336 ? 17.803 0.900 -18.196 1.00 62.69 336 MET A CA 1
ATOM 2563 C C . MET A 1 336 ? 18.619 1.693 -19.232 1.00 62.69 336 MET A C 1
ATOM 2565 O O . MET A 1 336 ? 18.097 1.975 -20.316 1.00 62.69 336 MET A O 1
ATOM 2569 N N . PRO A 1 337 ? 19.905 1.996 -18.951 1.00 63.53 337 PRO A N 1
ATOM 2570 C CA . PRO A 1 337 ? 20.797 2.634 -19.913 1.00 63.53 337 PRO A CA 1
ATOM 2571 C C . PRO A 1 337 ? 20.845 1.827 -21.211 1.00 63.53 337 PRO A C 1
ATOM 2573 O O . PRO A 1 337 ? 20.998 0.602 -21.182 1.00 63.53 337 PRO A O 1
ATOM 2576 N N . GLN A 1 338 ? 20.696 2.507 -22.345 1.00 64.62 338 GLN A N 1
ATOM 2577 C CA . GLN A 1 338 ? 20.649 1.864 -23.654 1.00 64.62 338 GLN A CA 1
ATOM 2578 C C . GLN A 1 338 ? 22.021 1.901 -24.325 1.00 64.62 338 GLN A C 1
ATOM 2580 O O . GLN A 1 338 ? 22.680 2.936 -24.361 1.00 64.62 338 GLN A O 1
ATOM 2585 N N . LEU A 1 339 ? 22.428 0.765 -24.880 1.00 68.38 339 LEU A N 1
ATOM 2586 C CA . LEU A 1 339 ? 23.531 0.647 -25.819 1.00 68.38 339 LEU A CA 1
ATOM 2587 C C . LEU A 1 339 ? 22.938 0.387 -27.204 1.00 68.38 339 LEU A C 1
ATOM 2589 O O . LEU A 1 339 ? 22.216 -0.592 -27.391 1.00 68.38 339 LEU A O 1
ATOM 2593 N N . VAL A 1 340 ? 23.236 1.251 -28.169 1.00 66.12 340 VAL A N 1
ATOM 2594 C CA . VAL A 1 340 ? 22.862 1.030 -29.570 1.00 66.12 340 VAL A CA 1
ATOM 2595 C C . VAL A 1 340 ? 24.006 0.286 -30.255 1.00 66.12 340 VAL A C 1
ATOM 2597 O O . VAL A 1 340 ? 25.150 0.734 -30.182 1.00 66.12 340 VAL A O 1
ATOM 2600 N N . ARG A 1 341 ? 23.715 -0.851 -30.893 1.00 64.62 341 ARG A N 1
ATOM 2601 C CA . ARG A 1 341 ? 24.667 -1.593 -31.735 1.00 64.62 341 ARG A CA 1
ATOM 2602 C C . ARG A 1 341 ? 24.199 -1.596 -33.187 1.00 64.62 341 ARG A C 1
ATOM 2604 O O . ARG A 1 341 ? 23.003 -1.737 -33.449 1.00 64.62 341 ARG A O 1
ATOM 2611 N N . SER A 1 342 ? 25.144 -1.476 -34.118 1.00 53.94 342 SER A N 1
ATOM 2612 C CA . SER A 1 342 ? 24.923 -1.801 -35.528 1.00 53.94 342 SER A CA 1
ATOM 2613 C C . SER A 1 342 ? 24.947 -3.321 -35.710 1.00 53.94 342 SER A C 1
ATOM 2615 O O . SER A 1 342 ? 25.743 -4.011 -35.066 1.00 53.94 342 SER A O 1
ATOM 2617 N N . VAL A 1 343 ? 24.087 -3.838 -36.593 1.00 54.09 343 VAL A N 1
ATOM 2618 C CA . VAL A 1 343 ? 23.904 -5.279 -36.870 1.00 54.09 343 VAL A CA 1
ATOM 2619 C C . VAL A 1 343 ? 25.232 -5.985 -37.194 1.00 54.09 343 VAL A C 1
ATOM 2621 O O . VAL A 1 343 ? 25.440 -7.127 -36.803 1.00 54.09 343 VAL A O 1
ATOM 2624 N N . SER A 1 344 ? 26.188 -5.272 -37.796 1.00 50.00 344 SER A N 1
ATOM 2625 C CA . SER A 1 344 ? 27.512 -5.779 -38.179 1.00 50.00 344 SER A CA 1
ATOM 2626 C C . SER A 1 344 ? 28.493 -6.062 -37.028 1.00 50.00 344 SER A C 1
ATOM 2628 O O . SER A 1 344 ? 29.595 -6.538 -37.286 1.00 50.00 344 SER A O 1
ATOM 2630 N N . SER A 1 345 ? 28.139 -5.757 -35.773 1.00 52.66 345 SER A N 1
ATOM 2631 C CA . SER A 1 345 ? 29.069 -5.791 -34.627 1.00 52.66 345 SER A CA 1
ATOM 2632 C C . SER A 1 345 ? 28.681 -6.752 -33.494 1.00 52.66 345 SER A C 1
ATOM 2634 O O . SER A 1 345 ? 29.320 -6.735 -32.440 1.00 52.66 345 SER A O 1
ATOM 2636 N N . ASP A 1 346 ? 27.646 -7.581 -33.673 1.00 56.38 346 ASP A N 1
ATOM 2637 C CA . ASP A 1 346 ? 27.174 -8.502 -32.631 1.00 56.38 346 ASP A CA 1
ATOM 2638 C C . ASP A 1 346 ? 27.748 -9.919 -32.849 1.00 56.38 346 ASP A C 1
ATOM 2640 O O . ASP A 1 346 ? 27.374 -10.579 -33.817 1.00 56.38 346 ASP A O 1
ATOM 2644 N N . PRO A 1 347 ? 28.655 -10.417 -31.985 1.00 58.81 347 PRO A N 1
ATOM 2645 C CA . PRO A 1 347 ? 29.296 -11.720 -32.180 1.00 58.81 347 PRO A CA 1
ATOM 2646 C C . PRO A 1 347 ? 28.366 -12.923 -31.929 1.00 58.81 347 PRO A C 1
ATOM 2648 O O . PRO A 1 347 ? 28.752 -14.049 -32.227 1.00 58.81 347 PRO A O 1
ATOM 2651 N N . GLU A 1 348 ? 27.156 -12.721 -31.388 1.00 64.69 348 GLU A N 1
ATOM 2652 C CA . GLU A 1 348 ? 26.240 -13.807 -31.014 1.00 64.69 348 GLU A CA 1
ATOM 2653 C C . GLU A 1 348 ? 24.787 -13.496 -31.412 1.00 64.69 348 GLU A C 1
ATOM 2655 O O . GLU A 1 348 ? 24.182 -12.539 -30.928 1.00 64.69 348 GLU A O 1
ATOM 2660 N N . ALA A 1 349 ? 24.190 -14.343 -32.258 1.00 74.88 349 ALA A N 1
ATOM 2661 C CA . ALA A 1 349 ? 22.804 -14.201 -32.724 1.00 74.88 349 ALA A CA 1
ATOM 2662 C C . ALA A 1 349 ? 21.743 -14.621 -31.683 1.00 74.88 349 ALA A C 1
ATOM 2664 O O . ALA A 1 349 ? 20.559 -14.336 -31.854 1.00 74.88 349 ALA A O 1
ATOM 2665 N N . THR A 1 350 ? 22.148 -15.278 -30.594 1.00 87.31 350 THR A N 1
ATOM 2666 C CA . THR A 1 350 ? 21.237 -15.885 -29.612 1.00 87.31 350 THR A CA 1
ATOM 2667 C C . THR A 1 350 ? 21.734 -15.724 -28.182 1.00 87.31 350 THR A C 1
ATOM 2669 O O . THR A 1 350 ? 22.930 -15.577 -27.942 1.00 87.31 350 THR A O 1
ATOM 2672 N N . CYS A 1 351 ? 20.835 -15.841 -27.203 1.00 88.88 351 CYS A N 1
ATOM 2673 C CA . CYS A 1 351 ? 21.226 -15.899 -25.797 1.00 88.88 351 CYS A CA 1
ATOM 2674 C C . CYS A 1 351 ? 21.979 -17.196 -25.464 1.00 88.88 351 CYS A C 1
ATOM 2676 O O . CYS A 1 351 ? 21.413 -18.263 -25.661 1.00 88.88 351 CYS A O 1
ATOM 2678 N N . PRO A 1 352 ? 23.161 -17.155 -24.825 1.00 88.81 352 PRO A N 1
ATOM 2679 C CA . PRO A 1 352 ? 23.920 -18.371 -24.506 1.00 88.81 352 PRO A CA 1
ATOM 2680 C C . PRO A 1 352 ? 23.273 -19.258 -23.424 1.00 88.81 352 PRO A C 1
ATOM 2682 O O . PRO A 1 352 ? 23.716 -20.378 -23.206 1.00 88.81 352 PRO A O 1
ATOM 2685 N N . ILE A 1 353 ? 22.238 -18.771 -22.724 1.00 89.44 353 ILE A N 1
ATOM 2686 C CA . ILE A 1 353 ? 21.555 -19.510 -21.646 1.00 89.44 353 ILE A CA 1
ATOM 2687 C C . ILE A 1 353 ? 20.283 -20.189 -22.157 1.00 89.44 353 ILE A C 1
ATOM 2689 O O . ILE A 1 353 ? 20.094 -21.381 -21.948 1.00 89.44 353 ILE A O 1
ATOM 2693 N N . CYS A 1 354 ? 19.379 -19.431 -22.786 1.00 90.88 354 CYS A N 1
ATOM 2694 C CA . CYS A 1 354 ? 18.104 -19.972 -23.267 1.00 90.88 354 CYS A CA 1
ATOM 2695 C C . CYS A 1 354 ? 18.097 -20.291 -24.763 1.00 90.88 354 CYS A C 1
ATOM 2697 O O . CYS A 1 354 ? 17.085 -20.783 -25.253 1.00 90.88 354 CYS A O 1
ATOM 2699 N N . LEU A 1 355 ? 19.174 -19.960 -25.484 1.00 89.19 355 LEU A N 1
ATOM 2700 C CA . LEU A 1 355 ? 19.311 -20.096 -26.939 1.00 89.19 355 LEU A CA 1
ATOM 2701 C C . LEU A 1 355 ? 18.244 -19.338 -27.747 1.00 89.19 355 LEU A C 1
ATOM 2703 O O . LEU A 1 355 ? 18.109 -19.536 -28.949 1.00 89.19 355 LEU A O 1
ATOM 2707 N N . GLY A 1 356 ? 17.499 -18.434 -27.103 1.00 85.62 356 GLY A N 1
ATOM 2708 C CA . GLY A 1 356 ? 16.500 -17.605 -27.765 1.00 85.62 356 GLY A CA 1
ATOM 2709 C C . GLY A 1 356 ? 17.154 -16.590 -28.698 1.00 85.62 356 GLY A C 1
ATOM 2710 O O . GLY A 1 356 ? 18.146 -15.954 -28.328 1.00 85.62 356 GLY A O 1
ATOM 2711 N N . ASN A 1 357 ? 16.578 -16.439 -29.889 1.00 84.69 357 ASN A N 1
ATOM 2712 C CA . ASN A 1 357 ? 16.982 -15.422 -30.852 1.00 84.69 357 ASN A CA 1
ATOM 2713 C C . ASN A 1 357 ? 16.661 -14.025 -30.303 1.00 84.69 357 ASN A C 1
ATOM 2715 O O . ASN A 1 357 ? 15.596 -13.812 -29.721 1.00 84.69 357 ASN A O 1
ATOM 2719 N N . TRP A 1 358 ? 17.582 -13.079 -30.469 1.00 82.75 358 TRP A N 1
ATOM 2720 C CA . TRP A 1 358 ? 17.407 -11.711 -29.982 1.00 82.75 358 TRP A CA 1
ATOM 2721 C C . TRP A 1 358 ? 16.272 -10.962 -30.674 1.00 82.75 358 TRP A C 1
ATOM 2723 O O . TRP A 1 358 ? 15.704 -10.055 -30.070 1.00 82.75 358 TRP A O 1
ATOM 2733 N N . ASP A 1 359 ? 15.928 -11.370 -31.894 1.00 77.25 359 ASP A N 1
ATOM 2734 C CA . ASP A 1 359 ? 14.839 -10.778 -32.673 1.00 77.25 359 ASP A CA 1
ATOM 2735 C C . ASP A 1 359 ? 13.474 -11.429 -32.367 1.00 77.25 359 ASP A C 1
ATOM 2737 O O . ASP A 1 359 ? 12.458 -11.040 -32.934 1.00 77.25 359 ASP A O 1
ATOM 2741 N N . ALA A 1 360 ? 13.426 -12.424 -31.470 1.00 75.69 360 ALA A N 1
ATOM 2742 C CA . ALA A 1 360 ? 12.174 -13.044 -31.051 1.00 75.69 360 ALA A CA 1
ATOM 2743 C C . ALA A 1 360 ? 11.389 -12.143 -30.083 1.00 75.69 360 ALA A C 1
ATOM 2745 O O . ALA A 1 360 ? 11.950 -11.559 -29.147 1.00 75.69 360 ALA A O 1
ATOM 2746 N N . ASP A 1 361 ? 10.067 -12.097 -30.262 1.00 70.56 361 ASP A N 1
ATOM 2747 C CA . ASP A 1 361 ? 9.170 -11.320 -29.410 1.00 70.56 361 ASP A CA 1
ATOM 2748 C C . ASP A 1 361 ? 9.346 -11.666 -27.924 1.00 70.56 361 ASP A C 1
ATOM 2750 O O . ASP A 1 361 ? 9.314 -12.823 -27.499 1.00 70.56 361 ASP A O 1
ATOM 2754 N N . GLY A 1 362 ? 9.535 -10.628 -27.106 1.00 71.25 362 GLY A N 1
ATOM 2755 C CA . GLY A 1 362 ? 9.677 -10.752 -25.655 1.00 71.25 362 GLY A CA 1
ATOM 2756 C C . GLY A 1 362 ? 11.092 -11.055 -25.148 1.00 71.25 362 GLY A C 1
ATOM 2757 O O . GLY A 1 362 ? 11.299 -11.033 -23.929 1.00 71.25 362 GLY A O 1
ATOM 2758 N N . LEU A 1 363 ? 12.087 -11.269 -26.019 1.00 78.06 363 LEU A N 1
ATOM 2759 C CA . LEU A 1 363 ? 13.490 -11.320 -25.601 1.00 78.06 363 LEU A CA 1
ATOM 2760 C C . LEU A 1 363 ? 14.109 -9.918 -25.570 1.00 78.06 363 LEU A C 1
ATOM 2762 O O . LEU A 1 363 ? 14.170 -9.204 -26.561 1.00 78.06 363 LEU A O 1
ATOM 2766 N N . VAL A 1 364 ? 14.625 -9.526 -24.403 1.00 84.88 364 VAL A N 1
ATOM 2767 C CA . VAL A 1 364 ? 15.384 -8.278 -24.248 1.00 84.88 364 VAL A CA 1
ATOM 2768 C C . VAL A 1 364 ? 16.846 -8.607 -24.007 1.00 84.88 364 VAL A C 1
ATOM 2770 O O . VAL A 1 364 ? 17.198 -9.125 -22.945 1.00 84.88 364 VAL A O 1
ATOM 2773 N N . GLN A 1 365 ? 17.688 -8.296 -24.994 1.00 88.81 365 GLN A N 1
ATOM 2774 C CA . GLN A 1 365 ? 19.137 -8.419 -24.888 1.00 88.81 365 GLN A CA 1
ATOM 2775 C C . GLN A 1 365 ? 19.675 -7.379 -23.896 1.00 88.81 365 GLN A C 1
ATOM 2777 O O . GLN A 1 365 ? 19.379 -6.182 -23.968 1.00 88.81 365 GLN A O 1
ATOM 2782 N N . THR A 1 366 ? 20.474 -7.851 -22.950 1.00 89.69 366 THR A N 1
ATOM 2783 C CA . THR A 1 366 ? 21.145 -7.039 -21.935 1.00 89.69 366 THR A CA 1
ATOM 2784 C C . THR A 1 366 ? 22.630 -7.353 -21.940 1.00 89.69 366 THR A C 1
ATOM 2786 O O . THR A 1 366 ? 23.006 -8.521 -21.984 1.00 89.69 366 THR A O 1
ATOM 2789 N N . GLN A 1 367 ? 23.468 -6.323 -21.890 1.00 89.38 367 GLN A N 1
ATOM 2790 C CA . GLN A 1 367 ? 24.910 -6.447 -21.773 1.00 89.38 367 GLN A CA 1
ATOM 2791 C C . GLN A 1 367 ? 25.343 -6.163 -20.336 1.00 89.38 367 GLN A C 1
ATOM 2793 O O . GLN A 1 367 ? 24.894 -5.208 -19.700 1.00 89.38 367 GLN A O 1
ATOM 2798 N N . THR A 1 368 ? 26.230 -7.007 -19.837 1.00 90.81 368 THR A N 1
ATOM 2799 C CA . THR A 1 368 ? 26.897 -6.844 -18.543 1.00 90.81 368 THR A CA 1
ATOM 2800 C C . THR A 1 368 ? 28.107 -5.911 -18.652 1.00 90.81 368 THR A C 1
ATOM 2802 O O . THR A 1 368 ? 28.648 -5.700 -19.736 1.00 90.81 368 THR A O 1
ATOM 2805 N N . GLU A 1 369 ? 28.606 -5.417 -17.516 1.00 87.75 369 GLU A N 1
ATOM 2806 C CA . GLU A 1 369 ? 29.826 -4.588 -17.437 1.00 87.75 369 GLU A CA 1
ATOM 2807 C C . GLU A 1 369 ? 31.068 -5.304 -17.990 1.00 87.75 369 GLU A C 1
ATOM 2809 O O . GLU A 1 369 ? 32.000 -4.671 -18.476 1.00 87.75 369 GLU A O 1
ATOM 2814 N N . CYS A 1 370 ? 31.070 -6.640 -17.957 1.00 89.19 370 CYS A N 1
ATOM 2815 C CA . CYS A 1 370 ? 32.150 -7.451 -18.507 1.00 89.19 370 CYS A CA 1
ATOM 2816 C C . CYS A 1 370 ? 32.063 -7.679 -20.024 1.00 89.19 370 CYS A C 1
ATOM 2818 O O . CYS A 1 370 ? 32.912 -8.382 -20.567 1.00 89.19 370 CYS A O 1
ATOM 2820 N N . GLY A 1 371 ? 31.053 -7.120 -20.694 1.00 88.00 371 GLY A N 1
ATOM 2821 C CA . GLY A 1 371 ? 30.906 -7.157 -22.146 1.00 88.00 371 GLY A CA 1
ATOM 2822 C C . GLY A 1 371 ? 30.031 -8.291 -22.692 1.00 88.00 371 GLY A C 1
ATOM 2823 O O . GLY A 1 371 ? 29.622 -8.212 -23.849 1.00 88.00 371 GLY A O 1
ATOM 2824 N N . HIS A 1 372 ? 29.685 -9.291 -21.878 1.00 90.25 372 HIS A N 1
ATOM 2825 C CA . HIS A 1 372 ? 28.848 -10.423 -22.294 1.00 90.25 372 HIS A CA 1
ATOM 2826 C C . HIS A 1 372 ? 27.358 -10.075 -22.316 1.00 90.25 372 HIS A C 1
ATOM 2828 O O . HIS A 1 372 ? 26.887 -9.325 -21.449 1.00 90.25 372 HIS A O 1
ATOM 2834 N N . SER A 1 373 ? 26.632 -10.667 -23.267 1.00 91.25 373 SER A N 1
ATOM 2835 C CA . SER A 1 373 ? 25.213 -10.410 -23.520 1.00 91.25 373 SER A CA 1
ATOM 2836 C C . SER A 1 373 ? 24.327 -11.600 -23.141 1.00 91.25 373 SER A C 1
ATOM 2838 O O . SER A 1 373 ? 24.628 -12.751 -23.437 1.00 91.25 373 SER A O 1
ATOM 2840 N N . PHE A 1 374 ? 23.190 -11.319 -22.508 1.00 91.25 374 PHE A N 1
ATOM 2841 C CA . PHE A 1 374 ? 22.207 -12.311 -22.069 1.00 91.25 374 PHE A CA 1
ATOM 2842 C C . PHE A 1 374 ? 20.785 -11.761 -22.208 1.00 91.25 374 PHE A C 1
ATOM 2844 O O . PHE A 1 374 ? 20.575 -10.547 -22.218 1.00 91.25 374 PHE A O 1
ATOM 2851 N N . CYS A 1 375 ? 19.787 -12.645 -22.236 1.00 90.81 375 CYS A N 1
ATOM 2852 C CA . CYS A 1 375 ? 18.399 -12.227 -22.088 1.00 90.81 375 CYS A CA 1
ATOM 2853 C C . CYS A 1 375 ? 18.169 -11.698 -20.660 1.00 90.81 375 CYS A C 1
ATOM 2855 O O . CYS A 1 375 ? 18.689 -12.279 -19.703 1.00 90.81 375 CYS A O 1
ATOM 2857 N N . ALA A 1 376 ? 17.377 -10.634 -20.490 1.00 89.06 376 ALA A N 1
ATOM 2858 C CA . ALA A 1 376 ? 17.135 -10.016 -19.179 1.00 89.06 376 ALA A CA 1
ATOM 2859 C C . ALA A 1 376 ? 16.651 -11.032 -18.123 1.00 89.06 376 ALA A C 1
ATOM 2861 O O . ALA A 1 376 ? 17.115 -11.034 -16.983 1.00 89.06 376 ALA A O 1
ATOM 2862 N N . ARG A 1 377 ? 15.767 -11.959 -18.518 1.00 89.56 377 ARG A N 1
ATOM 2863 C CA . ARG A 1 377 ? 15.290 -13.041 -17.641 1.00 89.56 377 ARG A CA 1
ATOM 2864 C C . ARG A 1 377 ? 16.424 -13.978 -17.221 1.00 89.56 377 ARG A C 1
ATOM 2866 O O . ARG A 1 377 ? 16.513 -14.368 -16.062 1.00 89.56 377 ARG A O 1
ATOM 2873 N N . CYS A 1 378 ? 17.287 -14.320 -18.169 1.00 91.19 378 CYS A N 1
ATOM 2874 C CA . CYS A 1 378 ? 18.370 -15.276 -18.012 1.00 91.19 378 CYS A CA 1
ATOM 2875 C C . CYS A 1 378 ? 19.444 -14.732 -17.071 1.00 91.19 378 CYS A C 1
ATOM 2877 O O . CYS A 1 378 ? 19.841 -15.424 -16.141 1.00 91.19 378 CYS A O 1
ATOM 2879 N N . VAL A 1 379 ? 19.872 -13.480 -17.265 1.00 89.94 379 VAL A N 1
ATOM 2880 C CA . VAL A 1 379 ? 20.917 -12.881 -16.425 1.00 89.94 379 VAL A CA 1
ATOM 2881 C C . VAL A 1 379 ? 20.439 -12.682 -14.991 1.00 89.94 379 VAL A C 1
ATOM 2883 O O . VAL A 1 379 ? 21.165 -13.014 -14.064 1.00 89.94 379 VAL A O 1
ATOM 2886 N N . VAL A 1 380 ? 19.203 -12.218 -14.781 1.00 89.00 380 VAL A N 1
ATOM 2887 C CA . VAL A 1 380 ? 18.665 -12.027 -13.425 1.00 89.00 380 VAL A CA 1
ATOM 2888 C C . VAL A 1 380 ? 18.483 -13.367 -12.713 1.00 89.00 380 VAL A C 1
ATOM 2890 O O . VAL A 1 380 ? 18.843 -13.482 -11.544 1.00 89.00 380 VAL A O 1
ATOM 2893 N N . SER A 1 381 ? 17.972 -14.381 -13.418 1.00 87.50 381 SER A N 1
ATOM 2894 C CA . SER A 1 381 ? 17.731 -15.708 -12.846 1.00 87.50 381 SER A CA 1
ATOM 2895 C C . SER A 1 381 ? 19.027 -16.466 -12.558 1.00 87.50 381 SER A C 1
ATOM 2897 O O . SER A 1 381 ? 19.197 -16.969 -11.453 1.00 87.50 381 SER A O 1
ATOM 2899 N N . VAL A 1 382 ? 19.939 -16.565 -13.529 1.00 88.06 382 VAL A N 1
ATOM 2900 C CA . VAL A 1 382 ? 21.157 -17.385 -13.401 1.00 88.06 382 VAL A CA 1
ATOM 2901 C C . VAL A 1 382 ? 22.170 -16.734 -12.467 1.00 88.06 382 VAL A C 1
ATOM 2903 O O . VAL A 1 382 ? 22.804 -17.426 -11.678 1.00 88.06 382 VAL A O 1
ATOM 2906 N N . CYS A 1 383 ? 22.282 -15.405 -12.484 1.00 83.38 383 CYS A N 1
ATOM 2907 C CA . CYS A 1 383 ? 23.148 -14.695 -11.544 1.00 83.38 383 CYS A CA 1
ATOM 2908 C C . CYS A 1 383 ? 22.489 -14.488 -10.166 1.00 83.38 383 CYS A C 1
ATOM 2910 O O . CYS A 1 383 ? 23.076 -13.808 -9.330 1.00 83.38 383 CYS A O 1
ATOM 2912 N N . ASN A 1 384 ? 21.283 -15.027 -9.932 1.00 81.25 384 ASN A N 1
ATOM 2913 C CA . ASN A 1 384 ? 20.521 -14.899 -8.684 1.00 81.25 384 ASN A CA 1
ATOM 2914 C C . ASN A 1 384 ? 20.381 -13.440 -8.188 1.00 81.25 384 ASN A C 1
ATOM 2916 O O . ASN A 1 384 ? 20.466 -13.155 -6.993 1.00 81.25 384 ASN A O 1
ATOM 2920 N N . MET A 1 385 ? 20.182 -12.499 -9.119 1.00 79.69 385 MET A N 1
ATOM 2921 C CA . MET A 1 385 ? 20.131 -11.052 -8.849 1.00 79.69 385 MET A CA 1
ATOM 2922 C C . MET A 1 385 ? 18.715 -10.572 -8.489 1.00 79.69 385 MET A C 1
ATOM 2924 O O . MET A 1 385 ? 18.260 -9.514 -8.937 1.00 79.69 385 MET A O 1
ATOM 2928 N N . THR A 1 386 ? 17.984 -11.368 -7.709 1.00 73.69 386 THR A N 1
ATOM 2929 C CA . THR A 1 386 ? 16.691 -10.976 -7.138 1.00 73.69 386 THR A CA 1
ATOM 2930 C C . THR A 1 386 ? 16.893 -10.369 -5.749 1.00 73.69 386 THR A C 1
ATOM 2932 O O . THR A 1 386 ? 17.596 -10.975 -4.936 1.00 73.69 386 THR A O 1
ATOM 2935 N N . PRO A 1 387 ? 16.263 -9.217 -5.431 1.00 64.31 387 PRO A N 1
ATOM 2936 C CA . PRO A 1 387 ? 16.385 -8.588 -4.118 1.00 64.31 387 PRO A CA 1
ATOM 2937 C C . PRO A 1 387 ? 16.173 -9.587 -2.964 1.00 64.31 387 PRO A C 1
ATOM 2939 O O . PRO A 1 387 ? 15.230 -10.378 -3.027 1.00 64.31 387 PRO A O 1
ATOM 2942 N N . PRO A 1 388 ? 17.023 -9.561 -1.919 1.00 65.38 388 PRO A N 1
ATOM 2943 C CA . PRO A 1 388 ? 17.983 -8.500 -1.588 1.00 65.38 388 PRO A CA 1
ATOM 2944 C C . PRO A 1 388 ? 19.305 -8.540 -2.374 1.00 65.38 388 PRO A C 1
ATOM 2946 O O . PRO A 1 388 ? 20.090 -7.601 -2.270 1.00 65.38 388 PRO A O 1
ATOM 2949 N N . ASN A 1 389 ? 19.552 -9.574 -3.179 1.00 74.38 389 ASN A N 1
ATOM 2950 C CA . ASN A 1 389 ? 20.805 -9.726 -3.913 1.00 74.38 389 ASN A CA 1
ATOM 2951 C C . ASN A 1 389 ? 20.792 -8.868 -5.184 1.00 74.38 389 ASN A C 1
ATOM 2953 O O . ASN A 1 389 ? 19.972 -9.065 -6.081 1.00 74.38 389 ASN A O 1
ATOM 2957 N N . THR A 1 390 ? 21.704 -7.900 -5.265 1.00 84.00 390 THR A N 1
ATOM 2958 C CA . THR A 1 390 ? 21.814 -6.954 -6.394 1.00 84.00 390 THR A CA 1
ATOM 2959 C C . THR A 1 390 ? 23.039 -7.196 -7.274 1.00 84.00 390 THR A C 1
ATOM 2961 O O . THR A 1 390 ? 23.296 -6.422 -8.198 1.00 84.00 390 THR A O 1
ATOM 2964 N N . SER A 1 391 ? 23.808 -8.243 -6.990 1.00 89.00 391 SER A N 1
ATOM 2965 C CA . SER A 1 391 ? 24.987 -8.643 -7.749 1.00 89.00 391 SER A CA 1
ATOM 2966 C C . SER A 1 391 ? 25.088 -10.162 -7.837 1.00 89.00 391 SER A C 1
ATOM 2968 O O . SER A 1 391 ? 24.515 -10.888 -7.027 1.00 89.00 391 SER A O 1
ATOM 2970 N N . GLY A 1 392 ? 25.814 -10.631 -8.844 1.00 89.75 392 GLY A N 1
ATOM 2971 C CA . GLY A 1 392 ? 26.099 -12.038 -9.073 1.00 89.75 392 GLY A CA 1
ATOM 2972 C C . GLY A 1 392 ? 27.330 -12.214 -9.952 1.00 89.75 392 GLY A C 1
ATOM 2973 O O . GLY A 1 392 ? 28.122 -11.288 -10.139 1.00 89.75 392 GLY A O 1
ATOM 2974 N N . THR A 1 393 ? 27.493 -13.410 -10.505 1.00 92.44 393 THR A N 1
ATOM 2975 C CA . THR A 1 393 ? 28.686 -13.801 -11.259 1.00 92.44 393 THR A CA 1
ATOM 2976 C C . THR A 1 393 ? 28.325 -14.078 -12.713 1.00 92.44 393 THR A C 1
ATOM 2978 O O . THR A 1 393 ? 27.415 -14.857 -12.983 1.00 92.44 393 THR A O 1
ATOM 2981 N N . CYS A 1 394 ? 29.042 -13.463 -13.658 1.00 92.69 394 CYS A N 1
ATOM 2982 C CA . CYS A 1 394 ? 28.843 -13.709 -15.085 1.00 92.69 394 CYS A CA 1
ATOM 2983 C C . CYS A 1 394 ? 29.061 -15.200 -15.414 1.00 92.69 394 CYS A C 1
ATOM 2985 O O . CYS A 1 394 ? 30.152 -15.708 -15.137 1.00 92.69 394 CYS A O 1
ATOM 2987 N N . PRO A 1 395 ? 28.104 -15.891 -16.060 1.00 90.81 395 PRO A N 1
ATOM 2988 C CA . PRO A 1 395 ? 28.251 -17.307 -16.407 1.00 90.81 395 PRO A CA 1
ATOM 2989 C C . PRO A 1 395 ? 29.423 -17.612 -17.349 1.00 90.81 395 PRO A C 1
ATOM 2991 O O . PRO A 1 395 ? 29.960 -18.713 -17.306 1.00 90.81 395 PRO A O 1
ATOM 2994 N N . LEU A 1 396 ? 29.835 -16.643 -18.176 1.00 91.06 396 LEU A N 1
ATOM 2995 C CA . LEU A 1 396 ? 30.878 -16.842 -19.187 1.00 91.06 396 LEU A CA 1
ATOM 2996 C C . LEU A 1 396 ? 32.288 -16.563 -18.652 1.00 91.06 396 LEU A C 1
ATOM 2998 O O . LEU A 1 396 ? 33.186 -17.377 -18.827 1.00 91.06 396 LEU A O 1
ATOM 3002 N N . CYS A 1 397 ? 32.496 -15.437 -17.963 1.00 93.44 397 CYS A N 1
ATOM 3003 C CA . CYS A 1 397 ? 33.839 -15.019 -17.530 1.00 93.44 397 CYS A CA 1
ATOM 3004 C C . CYS A 1 397 ? 34.027 -14.919 -16.016 1.00 93.44 397 CYS A C 1
ATOM 3006 O O . CYS A 1 397 ? 35.088 -14.499 -15.558 1.00 93.44 397 CYS A O 1
ATOM 3008 N N . ARG A 1 398 ? 32.995 -15.250 -15.235 1.00 92.38 398 ARG A N 1
ATOM 3009 C CA . ARG A 1 398 ? 32.992 -15.223 -13.766 1.00 92.38 398 ARG A CA 1
ATOM 3010 C C . ARG A 1 398 ? 33.312 -13.870 -13.115 1.00 92.38 398 ARG A C 1
ATOM 3012 O O . ARG A 1 398 ? 33.474 -13.800 -11.901 1.00 92.38 398 ARG A O 1
ATOM 3019 N N . LYS A 1 399 ? 33.354 -12.779 -13.885 1.00 92.38 399 LYS A N 1
A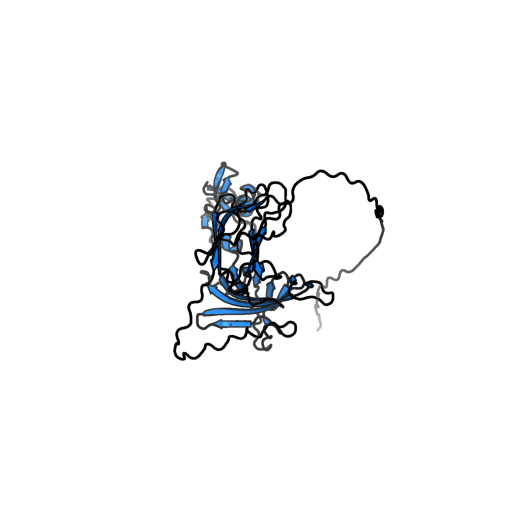TOM 3020 C CA . LYS A 1 399 ? 33.436 -11.421 -13.333 1.00 92.38 399 LYS A CA 1
ATOM 3021 C C . LYS A 1 399 ? 32.134 -11.060 -12.620 1.00 92.38 399 LYS A C 1
ATOM 3023 O O . LYS A 1 399 ? 31.061 -11.540 -12.997 1.00 92.38 399 LYS A O 1
ATOM 3028 N N . THR A 1 400 ? 32.234 -10.202 -11.612 1.00 91.75 400 THR A N 1
ATOM 3029 C CA . THR A 1 400 ? 31.072 -9.656 -10.908 1.00 91.75 400 THR A CA 1
ATOM 3030 C C . THR A 1 400 ? 30.186 -8.888 -11.881 1.00 91.75 400 THR A C 1
ATOM 3032 O O . THR A 1 400 ? 30.670 -8.095 -12.686 1.00 91.75 400 THR A O 1
ATOM 3035 N N . VAL A 1 401 ? 28.886 -9.139 -11.803 1.00 90.94 401 VAL A N 1
ATOM 3036 C CA . VAL A 1 401 ? 27.846 -8.432 -12.545 1.00 90.94 401 VAL A CA 1
ATOM 3037 C C . VAL A 1 401 ? 26.923 -7.797 -11.526 1.00 90.94 401 VAL A C 1
ATOM 3039 O O . VAL A 1 401 ? 26.464 -8.466 -10.601 1.00 90.94 401 VAL A O 1
ATOM 3042 N N . THR A 1 402 ? 26.645 -6.510 -11.690 1.00 89.19 402 THR A N 1
ATOM 3043 C CA . THR A 1 402 ? 25.692 -5.791 -10.847 1.00 89.19 402 THR A CA 1
ATOM 3044 C C . THR A 1 402 ? 24.416 -5.497 -11.621 1.00 89.19 402 THR A C 1
ATOM 3046 O O . THR A 1 402 ? 24.447 -5.254 -12.828 1.00 89.19 402 THR A O 1
ATOM 3049 N N . LEU A 1 403 ? 23.277 -5.482 -10.928 1.00 84.00 403 LEU A N 1
ATOM 3050 C CA . LEU A 1 403 ? 21.994 -5.149 -11.548 1.00 84.00 403 LEU A CA 1
ATOM 3051 C C . LEU A 1 403 ? 21.969 -3.698 -12.062 1.00 84.00 403 LEU A C 1
ATOM 3053 O O . LEU A 1 403 ? 21.336 -3.419 -13.075 1.00 84.00 403 LEU A O 1
ATOM 3057 N N . ALA A 1 404 ? 22.696 -2.797 -11.394 1.00 82.81 404 ALA A N 1
ATOM 3058 C CA . ALA A 1 404 ? 22.877 -1.409 -11.822 1.00 82.81 404 ALA A CA 1
ATOM 3059 C C . ALA A 1 404 ? 23.771 -1.273 -13.071 1.00 82.81 404 ALA A C 1
ATOM 3061 O O . ALA A 1 404 ? 23.600 -0.335 -13.845 1.00 82.81 404 ALA A O 1
ATOM 3062 N N . GLY A 1 405 ? 24.700 -2.209 -13.281 1.00 84.19 405 GLY A N 1
ATOM 3063 C CA . GLY A 1 405 ? 25.623 -2.222 -14.415 1.00 84.19 405 GLY A CA 1
ATOM 3064 C C . GLY A 1 405 ? 25.059 -2.834 -15.701 1.00 84.19 405 GLY A C 1
ATOM 3065 O O . GLY A 1 405 ? 25.723 -2.793 -16.738 1.00 84.19 405 GLY A O 1
ATOM 3066 N N . LEU A 1 406 ? 23.851 -3.407 -15.666 1.00 87.88 406 LEU A N 1
ATOM 3067 C CA . LEU A 1 406 ? 23.212 -3.984 -16.848 1.00 87.88 406 LEU A CA 1
ATOM 3068 C C . LEU A 1 406 ? 22.738 -2.890 -17.811 1.00 87.88 406 LEU A C 1
ATOM 3070 O O . LEU A 1 406 ? 22.003 -1.976 -17.436 1.00 87.88 406 LEU A O 1
ATOM 3074 N N . ARG A 1 407 ? 23.097 -3.030 -19.087 1.00 87.69 407 ARG A N 1
ATOM 3075 C CA . ARG A 1 407 ? 22.688 -2.122 -20.167 1.00 87.69 407 ARG A CA 1
ATOM 3076 C C . ARG A 1 407 ? 21.783 -2.849 -21.143 1.00 87.69 407 ARG A C 1
ATOM 3078 O O . ARG A 1 407 ? 22.073 -3.979 -21.523 1.00 87.69 407 ARG A O 1
ATOM 3085 N N . ARG A 1 408 ? 20.691 -2.227 -21.576 1.00 85.38 408 ARG A N 1
ATOM 3086 C CA . ARG A 1 408 ? 19.827 -2.800 -22.616 1.00 85.38 408 ARG A CA 1
ATOM 3087 C C . ARG A 1 408 ? 20.478 -2.590 -23.977 1.00 85.38 408 ARG A C 1
ATOM 3089 O O . ARG A 1 408 ? 20.840 -1.463 -24.297 1.00 85.38 408 ARG A O 1
ATOM 3096 N N . VAL A 1 409 ? 20.576 -3.637 -24.788 1.00 83.06 409 VAL A N 1
ATOM 3097 C CA . VAL A 1 409 ? 21.054 -3.515 -26.170 1.00 83.06 409 VAL A CA 1
ATOM 3098 C C . VAL A 1 409 ? 19.856 -3.260 -27.086 1.00 83.06 409 VAL A C 1
ATOM 3100 O O . VAL A 1 409 ? 18.838 -3.947 -26.994 1.00 83.06 409 VAL A O 1
ATOM 3103 N N . ARG A 1 410 ? 19.954 -2.243 -27.943 1.00 71.88 410 ARG A N 1
ATOM 3104 C CA . ARG A 1 410 ? 19.046 -2.017 -29.072 1.00 71.88 410 ARG A CA 1
ATOM 3105 C C . ARG A 1 410 ? 19.829 -2.193 -30.365 1.00 71.88 410 ARG A C 1
ATOM 3107 O O . ARG A 1 410 ? 20.861 -1.549 -30.549 1.00 71.88 410 ARG A O 1
ATOM 3114 N N . ARG A 1 411 ? 19.319 -3.037 -31.257 1.00 67.38 411 ARG A N 1
ATOM 3115 C CA . ARG A 1 411 ? 19.778 -3.100 -32.644 1.00 67.38 411 ARG A CA 1
ATOM 3116 C C . ARG A 1 411 ? 19.097 -1.967 -33.398 1.00 67.38 411 ARG A C 1
ATOM 3118 O O . ARG A 1 411 ? 17.877 -1.823 -33.305 1.00 67.38 411 ARG A O 1
ATOM 3125 N N . ALA A 1 412 ? 19.875 -1.121 -34.063 1.00 57.12 412 ALA A N 1
ATOM 3126 C CA . ALA A 1 412 ? 19.293 -0.210 -35.037 1.00 57.12 412 ALA A CA 1
ATOM 3127 C C . ALA A 1 412 ? 18.686 -1.071 -36.152 1.00 57.12 412 ALA A C 1
ATOM 3129 O O . ALA A 1 412 ? 19.380 -1.938 -36.682 1.00 57.12 412 ALA A O 1
ATOM 3130 N N . ALA A 1 413 ? 17.400 -0.879 -36.456 1.00 53.09 413 ALA A N 1
ATOM 3131 C CA . ALA A 1 413 ? 16.825 -1.453 -37.665 1.00 53.09 413 ALA A CA 1
ATOM 3132 C C . ALA A 1 413 ? 17.644 -0.937 -38.853 1.00 53.09 413 ALA A C 1
ATOM 3134 O O . ALA A 1 413 ? 18.004 0.245 -38.874 1.00 53.09 413 ALA A O 1
ATOM 3135 N N . GLU A 1 414 ? 17.977 -1.816 -39.796 1.00 44.50 414 GLU A N 1
ATOM 3136 C CA . GLU A 1 414 ? 18.520 -1.380 -41.077 1.00 44.50 414 GLU A CA 1
ATOM 3137 C C . GLU A 1 414 ? 17.538 -0.359 -41.654 1.00 44.50 414 GLU A C 1
ATOM 3139 O O . GLU A 1 414 ? 16.355 -0.647 -41.837 1.00 44.50 414 GLU A O 1
ATOM 3144 N N . VAL A 1 415 ? 18.011 0.873 -41.836 1.00 41.22 415 VAL A N 1
ATOM 3145 C CA . VAL A 1 415 ? 17.297 1.862 -42.636 1.00 41.22 415 VAL A CA 1
ATOM 3146 C C . VAL A 1 415 ? 17.415 1.352 -44.066 1.00 41.22 415 VAL A C 1
ATOM 3148 O O . VAL A 1 415 ? 18.441 1.566 -44.708 1.00 41.22 415 VAL A O 1
ATOM 3151 N N . SER A 1 416 ? 16.421 0.576 -44.494 1.00 35.28 416 SER A N 1
ATOM 3152 C CA . SER A 1 416 ? 16.201 0.208 -45.892 1.00 35.28 416 SER A CA 1
ATOM 3153 C C . SER A 1 416 ? 15.584 1.372 -46.647 1.00 35.28 416 SER A C 1
ATOM 3155 O O . SER A 1 416 ? 14.556 1.880 -46.133 1.00 35.28 416 SER A O 1
#

Organism: NCBI:txid35677

Sequence (416 aa):
MVGDSGTTARAQVKCGIKEICRDALDLRLPLCVGCMASSLGSSASSQRGNSASAQRGTLRGNVIRLSNVHSFVISDCITPWDGEIEGATGLKCHWHDQGWGNRKGMVFARTAGGAWHPLSRSVAPHATARLTVQLPPSLRGRRVQFGYRVGGGGGHSLSIKGAVVQLDTESPPASRTEQPAPRPISPPQDIRADSFRGFGRRDEDLAEKALPLALVGRYEVRTVYNGKDDLVIEKERLSWKGAHVAAREVLLDYLENGWLRLCFTVFCPNQSTDWLRGAGGGPLVGVIESFDIVFMSSDILGRTTTFRGDFRRQGEGILPTKGERKESLNDRMARMPQLVRSVSSDPEATCPICLGNWDADGLVQTQTECGHSFCARCVVSVCNMTPPNTSGTCPLCRKTVTLAGLRRVRRAAEVS

Radius of gyration: 33.03 Å; chains: 1; bounding box: 65×80×122 Å